Protein AF-A0A8A3PA91-F1 (afdb_monomer_lite)

pLDDT: mean 78.0, std 16.99, range [30.39, 95.19]

Sequence (384 aa):
MNKSELSPIIYVDWPNAITNESTNFPNQRVAWYGYESQIVLEPGQEYLNSTAADNVFGWGVNQRQPPVFPMLPIDYNSILNTSVYQSQFIYLLAKSSATTDYTVCQMSSSLAVDCSTRYSAGGGSGLLENTCEDPNDEMAYDKSVESPPENVQKDFRNIITEWAVSLALNTGVSNANASIARLLTQFVPTAPSFNTSLPSIAEALASLSGCTLLISAQAATFRHYMNYTVPQEIISPGIYEPFNASISSQSYTSGPIRPWQNIFYLVLIIAFLTNIFCLGYFIRQRGLVTDFTETQNLFALAVNSPPSQRLGGSCAAGPQGDQLNVDFHVEHEEKSSHFYLKEGSISSAFEPPSVELKNRNVGVGLKSRTASSYSMLSNKRSFL

Structure (mmCIF, N/CA/C/O backbone):
data_AF-A0A8A3PA91-F1
#
_entry.id   AF-A0A8A3PA91-F1
#
loop_
_atom_site.group_PDB
_atom_site.id
_atom_site.type_symbol
_atom_site.label_atom_id
_atom_site.label_alt_id
_atom_site.label_comp_id
_atom_site.label_asym_id
_atom_site.label_entity_id
_atom_site.label_seq_id
_atom_site.pdbx_PDB_ins_code
_atom_site.Cartn_x
_atom_site.Cartn_y
_atom_site.Cartn_z
_atom_site.occupancy
_atom_site.B_iso_or_equiv
_atom_site.auth_seq_id
_atom_site.auth_comp_id
_atom_site.auth_asym_id
_atom_site.auth_atom_id
_atom_site.pdbx_PDB_model_num
ATOM 1 N N . MET A 1 1 ? -16.689 -10.250 11.906 1.00 86.62 1 MET A N 1
ATOM 2 C CA . MET A 1 1 ? -16.469 -10.194 13.369 1.00 86.62 1 MET A CA 1
ATOM 3 C C . MET A 1 1 ? -17.641 -9.486 14.007 1.00 86.62 1 MET A C 1
ATOM 5 O O . MET A 1 1 ? -18.048 -8.424 13.536 1.00 86.62 1 MET A O 1
ATOM 9 N N . ASN A 1 2 ? -18.185 -10.073 15.065 1.00 90.94 2 ASN A N 1
ATOM 10 C CA . ASN A 1 2 ? -19.348 -9.546 15.767 1.00 90.94 2 ASN A CA 1
ATOM 11 C C . ASN A 1 2 ? -18.979 -8.402 16.717 1.00 90.94 2 ASN A C 1
ATOM 13 O O . ASN A 1 2 ? -17.842 -8.281 17.173 1.00 90.94 2 ASN A O 1
ATOM 17 N N . LYS A 1 3 ? -19.974 -7.584 17.081 1.00 89.12 3 LYS A N 1
ATOM 18 C CA . LYS A 1 3 ? -19.796 -6.474 18.032 1.00 89.12 3 LYS A CA 1
ATOM 19 C C . LYS A 1 3 ? -19.190 -6.931 19.367 1.00 89.12 3 LYS A C 1
ATOM 21 O O . LYS A 1 3 ? -18.291 -6.279 19.882 1.00 89.12 3 LYS A O 1
ATOM 26 N N . SER A 1 4 ? -19.655 -8.055 19.911 1.00 89.00 4 SER A N 1
ATOM 27 C CA . SER A 1 4 ? -19.158 -8.602 21.181 1.00 89.00 4 SER A CA 1
ATOM 28 C C . SER A 1 4 ? -17.708 -9.082 21.103 1.00 89.00 4 SER A C 1
ATOM 30 O O . SER A 1 4 ? -16.981 -8.964 22.080 1.00 89.00 4 SER A O 1
ATOM 32 N N . GLU A 1 5 ? -17.282 -9.598 19.949 1.00 89.31 5 GLU A N 1
ATOM 33 C CA . GLU A 1 5 ? -15.910 -10.078 19.734 1.00 89.31 5 GLU A CA 1
ATOM 34 C C . GLU A 1 5 ? -14.907 -8.925 19.665 1.00 89.31 5 GLU A C 1
ATOM 36 O O . GLU A 1 5 ? -13.762 -9.080 20.083 1.00 89.31 5 GLU A O 1
ATOM 41 N N . LEU A 1 6 ? -15.345 -7.773 19.147 1.00 90.31 6 LEU A N 1
ATOM 42 C CA . LEU A 1 6 ? -14.527 -6.568 19.038 1.00 90.31 6 LEU A CA 1
ATOM 43 C C . LEU A 1 6 ? -14.577 -5.690 20.286 1.00 90.31 6 LEU A C 1
ATOM 45 O O . LEU A 1 6 ? -13.677 -4.884 20.469 1.00 90.31 6 LEU A O 1
ATOM 49 N N . SER A 1 7 ? -15.577 -5.846 21.156 1.00 90.69 7 SER A N 1
ATOM 50 C CA . SER A 1 7 ? -15.754 -5.032 22.368 1.00 90.69 7 SER A CA 1
ATOM 51 C C . SER A 1 7 ? -14.465 -4.767 23.175 1.00 90.69 7 SER A C 1
ATOM 53 O O . SER A 1 7 ? -14.266 -3.619 23.575 1.00 90.69 7 SER A O 1
ATOM 55 N N . PRO A 1 8 ? -13.529 -5.727 23.356 1.00 89.56 8 PRO A N 1
ATOM 56 C CA . PRO A 1 8 ? -12.302 -5.458 24.107 1.00 89.56 8 PRO A CA 1
ATOM 57 C C . PRO A 1 8 ? -11.372 -4.416 23.459 1.00 89.56 8 PRO A C 1
ATOM 59 O O . PRO A 1 8 ? -10.613 -3.764 24.171 1.00 89.56 8 PRO A O 1
ATOM 62 N N . ILE A 1 9 ? -11.470 -4.202 22.143 1.00 89.81 9 ILE A N 1
ATOM 63 C CA . ILE A 1 9 ? -10.712 -3.192 21.383 1.00 89.81 9 ILE A CA 1
ATOM 64 C C . ILE A 1 9 ? -11.543 -1.958 21.010 1.00 89.81 9 ILE A C 1
ATOM 66 O O . ILE A 1 9 ? -11.081 -1.112 20.244 1.00 89.81 9 ILE A O 1
ATOM 70 N N . ILE A 1 10 ? -12.759 -1.828 21.545 1.00 92.69 10 ILE A N 1
ATOM 71 C CA . ILE A 1 10 ? -13.616 -0.652 21.376 1.00 92.69 10 ILE A CA 1
ATOM 72 C C . ILE A 1 10 ? -13.674 0.115 22.696 1.00 92.69 10 ILE A C 1
ATOM 74 O O . ILE A 1 10 ? -14.285 -0.334 23.662 1.00 92.69 10 ILE A O 1
ATOM 78 N N . TYR A 1 11 ? -13.091 1.312 22.721 1.00 91.25 11 TYR A N 1
ATOM 79 C CA . TYR A 1 11 ? -12.953 2.108 23.939 1.00 91.25 11 TYR A CA 1
ATOM 80 C C . TYR A 1 11 ? -14.298 2.423 24.615 1.00 91.25 11 TYR A C 1
ATOM 82 O O . TYR A 1 11 ? -14.422 2.257 25.822 1.00 91.25 11 TYR A O 1
ATOM 90 N N . VAL A 1 12 ? -15.335 2.821 23.866 1.00 92.44 12 VAL A N 1
ATOM 91 C CA . VAL A 1 12 ? -16.666 3.155 24.436 1.00 92.44 12 VAL A CA 1
ATOM 92 C C . VAL A 1 12 ? -17.387 1.980 25.109 1.00 92.44 12 VAL A C 1
ATOM 94 O O . VAL A 1 12 ? -18.352 2.211 25.841 1.00 92.44 12 VAL A O 1
ATOM 97 N N . ASP A 1 13 ? -16.950 0.744 24.859 1.00 90.69 13 ASP A N 1
ATOM 98 C CA . ASP A 1 13 ? -17.514 -0.456 25.480 1.00 90.69 13 ASP A CA 1
ATOM 99 C C . ASP A 1 13 ? -16.772 -0.836 26.781 1.00 90.69 13 ASP A C 1
ATOM 101 O O . ASP A 1 13 ? -17.185 -1.766 27.476 1.00 90.69 13 ASP A O 1
ATOM 105 N N . TRP A 1 14 ? -15.698 -0.124 27.149 1.00 89.25 14 TRP A N 1
ATOM 106 C CA . TRP A 1 14 ? -14.954 -0.392 28.381 1.00 89.25 14 TRP A CA 1
ATOM 107 C C . TRP A 1 14 ? -15.721 0.076 29.636 1.00 89.25 14 TRP A C 1
ATOM 109 O O . TRP A 1 14 ? -16.395 1.108 29.597 1.00 89.25 14 TRP A O 1
ATOM 119 N N . PRO A 1 15 ? -15.583 -0.614 30.790 1.00 85.50 15 PRO A N 1
ATOM 120 C CA . PRO A 1 15 ? -16.381 -0.334 31.991 1.00 85.50 15 PRO A CA 1
ATOM 121 C C . PRO A 1 15 ? -16.256 1.094 32.544 1.00 85.50 15 PRO A C 1
ATOM 123 O O . PRO A 1 15 ? -17.228 1.633 33.063 1.00 85.50 15 PRO A O 1
ATOM 126 N N . ASN A 1 16 ? -15.073 1.704 32.420 1.00 84.69 16 ASN A N 1
ATOM 127 C CA . ASN A 1 16 ? -14.755 3.036 32.950 1.00 84.69 16 ASN A CA 1
ATOM 128 C C . ASN A 1 16 ? -14.477 4.062 31.833 1.00 84.69 16 ASN A C 1
ATOM 130 O O . ASN A 1 16 ? -13.765 5.042 32.052 1.00 84.69 16 ASN A O 1
ATOM 134 N N . ALA A 1 17 ? -14.995 3.828 30.623 1.00 86.44 17 ALA A N 1
ATOM 135 C CA . ALA A 1 17 ? -14.776 4.716 29.487 1.00 86.44 17 ALA A CA 1
ATOM 136 C C . ALA A 1 17 ? -15.467 6.071 29.680 1.00 86.44 17 ALA A C 1
ATOM 138 O O . ALA A 1 17 ? -16.664 6.146 29.972 1.00 86.44 17 ALA A O 1
ATOM 139 N N . ILE A 1 18 ? -14.735 7.158 29.438 1.00 88.62 18 ILE A N 1
ATOM 140 C CA . ILE A 1 18 ? -15.322 8.495 29.368 1.00 88.62 18 ILE A CA 1
ATOM 141 C C . ILE A 1 18 ? -15.912 8.664 27.970 1.00 88.62 18 ILE A C 1
ATOM 143 O O . ILE A 1 18 ? -15.191 8.714 26.973 1.00 88.62 18 ILE A O 1
ATOM 147 N N . THR A 1 19 ? -17.235 8.745 27.886 1.00 90.06 19 THR A N 1
ATOM 148 C CA . THR A 1 19 ? -17.944 8.822 26.605 1.00 90.06 19 THR A CA 1
ATOM 149 C C . THR A 1 19 ? -18.790 10.081 26.522 1.00 90.06 19 THR A C 1
ATOM 151 O O . THR A 1 19 ? -19.321 10.556 27.524 1.00 90.06 19 THR A O 1
ATOM 154 N N . ASN A 1 20 ? -18.910 10.606 25.308 1.00 87.19 20 ASN A N 1
ATOM 155 C CA . ASN A 1 20 ? -19.820 11.683 24.956 1.00 87.19 20 ASN A CA 1
ATOM 156 C C . ASN A 1 20 ? -20.909 11.132 24.031 1.00 87.19 20 ASN A C 1
ATOM 158 O O . ASN A 1 20 ? -20.696 10.148 23.317 1.00 87.19 20 ASN A O 1
ATOM 162 N N . GLU A 1 21 ? -22.067 11.783 24.003 1.00 84.12 21 GLU A N 1
ATOM 163 C CA . GLU A 1 21 ? -23.066 11.498 22.977 1.00 84.12 21 GLU A CA 1
ATOM 164 C C . GLU A 1 21 ? -22.676 12.167 21.655 1.00 84.12 21 GLU A C 1
ATOM 166 O O . GLU A 1 21 ? -22.209 13.308 21.623 1.00 84.12 21 GLU A O 1
ATOM 171 N N . SER A 1 22 ? -22.851 11.439 20.553 1.00 81.06 22 SER A N 1
ATOM 172 C CA . SER A 1 22 ? -22.637 11.972 19.210 1.00 81.06 22 SER A CA 1
ATOM 173 C C . SER A 1 22 ? -23.636 13.091 18.923 1.00 81.06 22 SER A C 1
ATOM 175 O O . SER A 1 22 ? -24.845 12.914 19.057 1.00 81.06 22 SER A O 1
ATOM 177 N N . THR A 1 23 ? -23.143 14.235 18.451 1.00 76.44 23 THR A N 1
ATOM 178 C CA . THR A 1 23 ? -24.001 15.354 18.028 1.00 76.44 23 THR A CA 1
ATOM 179 C C . THR A 1 23 ? -24.754 15.054 16.733 1.00 76.44 23 THR A C 1
ATOM 181 O O . THR A 1 23 ? -25.783 15.665 16.463 1.00 76.44 23 THR A O 1
ATOM 184 N N . ASN A 1 24 ? -24.228 14.133 15.920 1.00 75.25 24 ASN A N 1
ATOM 185 C CA . ASN A 1 24 ? -24.699 13.881 14.558 1.00 75.25 24 ASN A CA 1
ATOM 186 C C . ASN A 1 24 ? -25.574 12.624 14.459 1.00 75.25 24 ASN A C 1
ATOM 188 O O . ASN A 1 24 ? -26.338 12.495 13.506 1.00 75.25 24 ASN A O 1
ATOM 192 N N . PHE A 1 25 ? -25.462 11.700 15.420 1.00 79.44 25 PHE A N 1
ATOM 193 C CA . PHE A 1 25 ? -26.176 10.423 15.409 1.00 79.44 25 PHE A CA 1
ATOM 194 C C . PHE A 1 25 ? -26.774 10.108 16.787 1.00 79.44 25 PHE A C 1
ATOM 196 O O . PHE A 1 25 ? -26.026 9.905 17.745 1.00 79.44 25 PHE A O 1
ATOM 203 N N . PRO A 1 26 ? -28.112 10.024 16.909 1.00 79.25 26 PRO A N 1
ATOM 204 C CA . PRO A 1 26 ? -28.754 9.756 18.190 1.00 79.25 26 PRO A CA 1
ATOM 205 C C . PRO A 1 26 ? -28.365 8.369 18.719 1.00 79.25 26 PRO A C 1
ATOM 207 O O . PRO A 1 26 ? -28.286 7.404 17.959 1.00 79.25 26 PRO A O 1
ATOM 210 N N . ASN A 1 27 ? -28.157 8.264 20.036 1.00 81.00 27 ASN A N 1
ATOM 211 C CA . ASN A 1 27 ? -27.788 7.037 20.760 1.00 81.00 27 ASN A CA 1
ATOM 212 C C . ASN A 1 27 ? -26.411 6.432 20.418 1.00 81.00 27 ASN A C 1
ATOM 214 O O . ASN A 1 27 ? -26.122 5.305 20.829 1.00 81.00 27 ASN A O 1
ATOM 218 N N . GLN A 1 28 ? -25.542 7.149 19.700 1.00 86.25 28 GLN A N 1
ATOM 219 C CA . GLN A 1 28 ? -24.159 6.722 19.490 1.00 86.25 28 GLN A CA 1
ATOM 220 C C . GLN A 1 28 ? -23.247 7.317 20.567 1.00 86.25 28 GLN A C 1
ATOM 222 O O . GLN A 1 28 ? -23.205 8.532 20.760 1.00 86.25 28 GLN A O 1
ATOM 227 N N . ARG A 1 29 ? -22.483 6.449 21.237 1.00 88.44 29 ARG A N 1
ATOM 228 C CA . ARG A 1 29 ? -21.424 6.852 22.168 1.00 88.44 29 ARG A CA 1
ATOM 229 C C . ARG A 1 29 ? -20.129 7.061 21.400 1.00 88.44 29 ARG A C 1
ATOM 231 O O . ARG A 1 29 ? -19.741 6.203 20.609 1.00 88.44 29 ARG A O 1
ATOM 238 N N . VAL A 1 30 ? -19.467 8.175 21.668 1.00 89.62 30 VAL A N 1
ATOM 239 C CA . VAL A 1 30 ? -18.183 8.549 21.075 1.00 89.62 30 VAL A CA 1
ATOM 240 C C . VAL A 1 30 ? -17.163 8.696 22.196 1.00 89.62 30 VAL A C 1
ATOM 242 O O . VAL A 1 30 ? -17.491 9.170 23.286 1.00 89.62 30 VAL A O 1
ATOM 245 N N . ALA A 1 31 ? -15.923 8.289 21.941 1.00 88.94 31 ALA A N 1
ATOM 246 C CA . ALA A 1 31 ? -14.822 8.551 22.857 1.00 88.94 31 ALA A CA 1
ATOM 247 C C . ALA A 1 31 ? -14.571 10.064 22.996 1.00 88.94 31 ALA A C 1
ATOM 249 O O . ALA A 1 31 ? -14.769 10.835 22.054 1.00 88.94 31 ALA A O 1
ATOM 250 N N . TRP A 1 32 ? -14.119 10.503 24.167 1.00 88.38 32 TRP A N 1
ATOM 251 C CA . TRP A 1 32 ? -13.677 11.884 24.366 1.00 88.38 32 TRP A CA 1
ATOM 252 C C . TRP A 1 32 ? -12.346 12.172 23.637 1.00 88.38 32 TRP A C 1
ATOM 254 O O . TRP A 1 32 ? -11.584 11.257 23.340 1.00 88.38 32 TRP A O 1
ATOM 264 N N . TYR A 1 33 ? -12.041 13.450 23.379 1.00 81.56 33 TYR A N 1
ATOM 265 C CA . TYR A 1 33 ? -10.930 13.914 22.517 1.00 81.56 33 TYR A CA 1
ATOM 266 C C . TYR A 1 33 ? -9.504 13.497 22.955 1.00 81.56 33 TYR A C 1
ATOM 268 O O . TYR A 1 33 ? -8.560 13.701 22.205 1.00 81.56 33 TYR A O 1
ATOM 276 N N . GLY A 1 34 ? -9.323 12.922 24.146 1.00 82.62 34 GLY A N 1
ATOM 277 C CA . GLY A 1 34 ? -8.021 12.453 24.637 1.00 82.62 34 GLY A CA 1
ATOM 278 C C . GLY A 1 34 ? -8.034 11.019 25.152 1.00 82.62 34 GLY A C 1
ATOM 279 O O . GLY A 1 34 ? -7.202 10.679 25.998 1.00 82.62 34 GLY A O 1
ATOM 280 N N . TYR A 1 35 ? -8.983 10.191 24.703 1.00 87.06 35 TYR A N 1
ATOM 281 C CA . TYR A 1 35 ? -9.131 8.808 25.165 1.00 87.06 35 TYR A CA 1
ATOM 282 C C . TYR A 1 35 ? -7.859 7.976 25.019 1.00 87.06 35 TYR A C 1
ATOM 284 O O . TYR A 1 35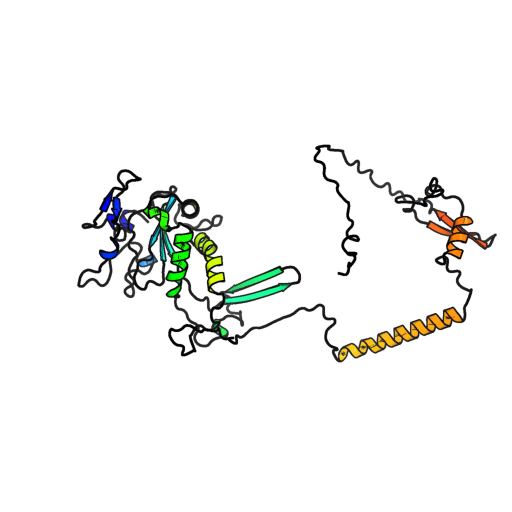 ? -7.638 7.067 25.814 1.00 87.06 35 TYR A O 1
ATOM 292 N N . GLU A 1 36 ? -6.980 8.331 24.082 1.00 84.38 36 GLU A N 1
ATOM 293 C CA . GLU A 1 36 ? -5.693 7.678 23.898 1.00 84.38 36 GLU A CA 1
ATOM 294 C C . GLU A 1 36 ? -4.829 7.722 25.161 1.00 84.38 36 GLU A C 1
ATOM 296 O O . GLU A 1 36 ? -4.122 6.762 25.451 1.00 84.38 36 GLU A O 1
ATOM 301 N N . SER A 1 37 ? -4.936 8.788 25.963 1.00 82.25 37 SER A N 1
ATOM 302 C CA . SER A 1 37 ? -4.212 8.914 27.238 1.00 82.25 37 SER A CA 1
ATOM 303 C C . SER A 1 37 ? -4.656 7.913 28.311 1.00 82.25 37 SER A C 1
ATOM 305 O O . SER A 1 37 ? -3.951 7.723 29.298 1.00 82.25 37 SER A O 1
ATOM 307 N N . GLN A 1 38 ? -5.813 7.273 28.129 1.00 80.81 38 GLN A N 1
ATOM 308 C CA . GLN A 1 38 ? -6.344 6.243 29.025 1.00 80.81 38 GLN A CA 1
ATOM 309 C C . GLN A 1 38 ? -6.050 4.826 28.538 1.00 80.81 38 GLN A C 1
ATOM 311 O O . GLN A 1 38 ? -6.336 3.862 29.245 1.00 80.81 38 GLN A O 1
ATOM 316 N N . ILE A 1 39 ? -5.469 4.690 27.344 1.00 79.75 39 ILE A N 1
ATOM 317 C CA . ILE A 1 39 ? -4.971 3.418 26.831 1.00 79.75 39 ILE A CA 1
ATOM 318 C C . ILE A 1 39 ? -3.613 3.165 27.491 1.00 79.75 39 ILE A C 1
ATOM 320 O O . ILE A 1 39 ? -2.553 3.357 26.899 1.00 79.75 39 ILE A O 1
ATOM 324 N N . VAL A 1 40 ? -3.655 2.774 28.760 1.00 72.12 40 VAL A N 1
ATOM 325 C CA . VAL A 1 40 ? -2.476 2.448 29.561 1.00 72.12 40 VAL A CA 1
ATOM 326 C C . VAL A 1 40 ? -2.625 1.014 30.047 1.00 72.12 40 VAL A C 1
ATOM 328 O O . VAL A 1 40 ? -3.711 0.600 30.446 1.00 72.12 40 VAL A O 1
ATOM 331 N N . LEU A 1 41 ? -1.539 0.249 29.991 1.00 71.31 41 LEU A N 1
ATOM 332 C CA . LEU A 1 41 ? -1.482 -1.067 30.620 1.00 71.31 41 LEU A CA 1
ATOM 333 C C . LEU A 1 41 ? -1.561 -0.889 32.139 1.00 71.31 41 LEU A C 1
ATOM 335 O O . LEU A 1 41 ? -0.819 -0.080 32.703 1.00 71.31 41 LEU A O 1
ATOM 339 N N . GLU A 1 42 ? -2.448 -1.627 32.809 1.00 65.94 42 GLU A N 1
ATOM 340 C CA . GLU A 1 42 ? -2.476 -1.601 34.270 1.00 65.94 42 GLU A CA 1
ATOM 341 C C . GLU A 1 42 ? -1.160 -2.166 34.841 1.00 65.94 42 GLU A C 1
ATOM 343 O O . GLU A 1 42 ? -0.534 -3.032 34.221 1.00 65.94 42 GLU A O 1
ATOM 348 N N . PRO A 1 43 ? -0.704 -1.706 36.022 1.00 53.56 43 PRO A N 1
ATOM 349 C CA . PRO A 1 43 ? 0.518 -2.216 36.634 1.00 53.56 43 PRO A CA 1
ATOM 350 C C . PRO A 1 43 ? 0.477 -3.746 36.795 1.00 53.56 43 PRO A C 1
ATOM 352 O O . PRO A 1 43 ? -0.334 -4.275 37.550 1.00 53.56 43 PRO A O 1
ATOM 355 N N . GLY A 1 44 ? 1.369 -4.456 36.096 1.00 59.78 44 GLY A N 1
ATOM 356 C CA . GLY A 1 44 ? 1.436 -5.924 36.091 1.00 59.78 44 GLY A CA 1
ATOM 357 C C . GLY A 1 44 ? 0.750 -6.605 34.900 1.00 59.78 44 GLY A C 1
ATOM 358 O O . GLY A 1 44 ? 0.859 -7.822 34.773 1.00 59.78 44 GLY A O 1
ATOM 359 N N . GLN A 1 45 ? 0.091 -5.852 34.014 1.00 66.38 45 GLN A N 1
ATOM 360 C CA . GLN A 1 45 ? -0.390 -6.355 32.728 1.00 66.38 45 GLN A CA 1
ATOM 361 C C . GLN A 1 45 ? 0.648 -6.116 31.630 1.00 66.38 45 GLN A C 1
ATOM 363 O O . GLN A 1 45 ? 1.130 -5.002 31.439 1.00 66.38 45 GLN A O 1
ATOM 368 N N . GLU A 1 46 ? 0.968 -7.169 30.880 1.00 62.56 46 GLU A N 1
ATOM 369 C CA . GLU A 1 46 ? 1.866 -7.078 29.720 1.00 62.56 46 GLU A CA 1
ATOM 370 C C . GLU A 1 46 ? 1.117 -6.736 28.420 1.00 62.56 46 GLU A C 1
ATOM 372 O O . GLU A 1 46 ? 1.737 -6.297 27.454 1.00 62.56 46 GLU A O 1
ATOM 377 N N . TYR A 1 47 ? -0.207 -6.929 28.383 1.00 66.12 47 TYR A N 1
ATOM 378 C CA . TYR A 1 47 ? -1.042 -6.767 27.192 1.00 66.12 47 TYR A CA 1
ATOM 379 C C . TYR A 1 47 ? -2.458 -6.281 27.553 1.00 66.12 47 TYR A C 1
ATOM 381 O O . TYR A 1 47 ? -2.941 -6.514 28.661 1.00 66.12 47 TYR A O 1
ATOM 389 N N . LEU A 1 48 ? -3.114 -5.579 26.618 1.00 76.69 48 LEU A N 1
ATOM 390 C CA . LEU A 1 48 ? -4.533 -5.195 26.727 1.00 76.69 48 LEU A CA 1
ATOM 391 C C . LEU A 1 48 ? -5.465 -6.411 26.608 1.00 76.69 48 LEU A C 1
ATOM 393 O O . LEU A 1 48 ? -5.034 -7.501 26.262 1.00 76.69 48 LEU A O 1
ATOM 397 N N . ASN A 1 49 ? -6.760 -6.218 26.859 1.00 75.12 49 ASN A N 1
ATOM 398 C CA . ASN A 1 49 ? -7.756 -7.290 26.800 1.00 75.12 49 ASN A CA 1
ATOM 399 C C . ASN A 1 49 ? -7.677 -8.129 25.509 1.00 75.12 49 ASN A C 1
ATOM 401 O O . ASN A 1 49 ? -7.624 -7.586 24.404 1.00 75.12 49 ASN A O 1
ATOM 405 N N . SER A 1 50 ? -7.739 -9.453 25.671 1.00 77.19 50 SER A N 1
ATOM 406 C CA . SER A 1 50 ? -7.728 -10.407 24.560 1.00 77.19 50 SER A CA 1
ATOM 407 C C . SER A 1 50 ? -9.025 -10.349 23.746 1.00 77.19 50 SER A C 1
ATOM 409 O O . SER A 1 50 ? -10.117 -10.182 24.298 1.00 77.19 50 SER A O 1
ATOM 411 N N . THR A 1 51 ? -8.910 -10.508 22.428 1.00 83.00 51 THR A N 1
ATOM 412 C CA . THR A 1 51 ? -10.029 -10.570 21.481 1.00 83.00 51 THR A CA 1
ATOM 413 C C . THR A 1 51 ? -10.031 -11.867 20.677 1.00 83.00 51 THR A C 1
ATOM 415 O O . THR A 1 51 ? -9.018 -12.547 20.526 1.00 83.00 51 THR A O 1
ATOM 418 N N . ALA A 1 52 ? -11.164 -12.176 20.041 1.00 82.88 52 ALA A N 1
ATOM 419 C CA . ALA A 1 52 ? -11.237 -13.275 19.072 1.00 82.88 52 ALA A CA 1
ATOM 420 C C . ALA A 1 52 ? -10.324 -13.060 17.843 1.00 82.88 52 ALA A C 1
ATOM 422 O O . ALA A 1 52 ? -10.015 -14.008 17.122 1.00 82.88 52 ALA A O 1
ATOM 423 N N . ALA A 1 53 ? -9.892 -11.818 17.599 1.00 83.81 53 ALA A N 1
ATOM 424 C CA . ALA A 1 53 ? -9.029 -11.440 16.488 1.00 83.81 53 ALA A CA 1
ATOM 425 C C . ALA A 1 53 ? -7.530 -11.632 16.787 1.00 83.81 53 ALA A C 1
ATOM 427 O O . ALA A 1 53 ? -6.719 -11.563 15.861 1.00 83.81 53 ALA A O 1
ATOM 428 N N . ASP A 1 54 ? -7.161 -11.921 18.041 1.00 84.62 54 ASP A N 1
ATOM 429 C CA . ASP A 1 54 ? -5.763 -12.012 18.474 1.00 84.62 54 ASP A CA 1
ATOM 430 C C . ASP A 1 54 ? -4.979 -13.046 17.664 1.00 84.62 54 ASP A C 1
ATOM 432 O O . ASP A 1 54 ? -3.881 -12.757 17.197 1.00 84.62 54 ASP A O 1
ATOM 436 N N . ASN A 1 55 ? -5.570 -14.217 17.410 1.00 84.12 55 ASN A N 1
ATOM 437 C CA . ASN A 1 55 ? -4.931 -15.285 16.634 1.00 84.12 55 ASN A CA 1
ATOM 438 C C . ASN A 1 55 ? -4.727 -14.914 15.157 1.00 84.12 55 ASN A C 1
ATOM 440 O O . ASN A 1 55 ? -3.792 -15.402 14.531 1.00 84.12 55 ASN A O 1
ATOM 444 N N . VAL A 1 56 ? -5.600 -14.072 14.594 1.00 86.56 56 VAL A N 1
ATOM 445 C CA . VAL A 1 56 ? -5.532 -13.667 13.179 1.00 86.56 56 VAL A CA 1
ATOM 446 C C . VAL A 1 56 ? -4.428 -12.635 12.971 1.00 86.56 56 VAL A C 1
ATOM 448 O O . VAL A 1 56 ? -3.683 -12.711 11.999 1.00 86.56 56 VAL A O 1
ATOM 451 N N . PHE A 1 57 ? -4.311 -11.676 13.889 1.00 86.69 57 PHE A N 1
ATOM 452 C CA . PHE A 1 57 ? -3.355 -10.571 13.779 1.00 86.69 57 PHE A CA 1
ATOM 453 C C . PHE A 1 57 ? -2.082 -10.766 14.618 1.00 86.69 57 PHE A C 1
ATOM 455 O O . PHE A 1 57 ? -1.175 -9.930 14.577 1.00 86.69 57 PHE A O 1
ATOM 462 N N . GLY A 1 58 ? -1.999 -11.867 15.367 1.00 84.69 58 GLY A N 1
ATOM 463 C CA . GLY A 1 58 ? -0.894 -12.172 16.271 1.00 84.69 58 GLY A CA 1
ATOM 464 C C . GLY A 1 58 ? -0.783 -11.192 17.440 1.00 84.69 58 GLY A C 1
ATOM 465 O O . GLY A 1 58 ? 0.330 -10.880 17.860 1.00 84.69 58 GLY A O 1
ATOM 466 N N . TRP A 1 59 ? -1.902 -10.649 17.932 1.00 85.75 59 TRP A N 1
ATOM 467 C CA . TRP A 1 59 ? -1.901 -9.796 19.127 1.00 85.75 59 TRP A CA 1
ATOM 468 C C . TRP A 1 59 ? -1.611 -10.634 20.381 1.00 85.75 59 TRP A C 1
ATOM 470 O O . TRP A 1 59 ? -1.926 -11.821 20.433 1.00 85.75 59 TRP A O 1
ATOM 480 N N . GLY A 1 60 ? -0.945 -10.044 21.376 1.00 72.25 60 GLY A N 1
ATOM 481 C CA . GLY A 1 60 ? -0.531 -10.724 22.612 1.00 72.25 60 GLY A CA 1
ATOM 482 C C . GLY A 1 60 ? 0.728 -11.594 22.481 1.00 72.25 60 GLY A C 1
ATOM 483 O O . GLY A 1 60 ? 1.482 -11.729 23.443 1.00 72.25 60 GLY A O 1
ATOM 484 N N . VAL A 1 61 ? 1.035 -12.119 21.291 1.00 70.12 61 VAL A N 1
ATOM 485 C CA . VAL A 1 61 ? 2.305 -12.813 21.019 1.00 70.12 61 VAL A CA 1
ATOM 486 C C . VAL A 1 61 ? 3.422 -11.778 20.835 1.00 70.12 61 VAL A C 1
ATOM 488 O O . VAL A 1 61 ? 3.245 -10.781 20.136 1.00 70.12 61 VAL A O 1
ATOM 491 N N . ASN A 1 62 ? 4.580 -11.993 21.470 1.00 68.25 62 ASN A N 1
ATOM 492 C CA . ASN A 1 62 ? 5.739 -11.086 21.422 1.00 68.25 62 ASN A CA 1
ATOM 493 C C . ASN A 1 62 ? 5.429 -9.638 21.860 1.00 68.25 62 ASN A C 1
ATOM 495 O O . ASN A 1 62 ? 5.948 -8.694 21.269 1.00 68.25 62 ASN A O 1
ATOM 499 N N . GLN A 1 63 ? 4.572 -9.457 22.876 1.00 68.69 63 GLN A N 1
ATOM 500 C CA . GLN A 1 63 ? 4.193 -8.135 23.416 1.00 68.69 63 GLN A CA 1
ATOM 501 C C . GLN A 1 63 ? 3.559 -7.200 22.368 1.00 68.69 63 GLN A C 1
ATOM 503 O O . GLN A 1 63 ? 3.627 -5.974 22.465 1.00 68.69 63 GLN A O 1
ATOM 508 N N . ARG A 1 64 ? 2.926 -7.773 21.338 1.00 78.19 64 ARG A N 1
ATOM 509 C CA . ARG A 1 64 ? 2.240 -7.001 20.308 1.00 78.19 64 ARG A CA 1
ATOM 510 C C . ARG A 1 64 ? 0.876 -6.532 20.802 1.00 78.19 64 ARG A C 1
ATOM 512 O O . ARG A 1 64 ? -0.036 -7.334 20.995 1.00 78.19 64 ARG A O 1
ATOM 519 N N . GLN A 1 65 ? 0.729 -5.220 20.937 1.00 82.81 65 GLN A N 1
ATOM 520 C CA . GLN A 1 65 ? -0.490 -4.610 21.451 1.00 82.81 65 GLN A CA 1
ATOM 521 C C . GLN A 1 65 ? -1.609 -4.561 20.390 1.00 82.81 65 GLN A C 1
ATOM 523 O O . GLN A 1 65 ? -1.343 -4.145 19.253 1.00 82.81 65 GLN A O 1
ATOM 528 N N . PRO A 1 66 ? -2.856 -4.935 20.736 1.00 87.31 66 PRO A N 1
ATOM 529 C CA . PRO A 1 66 ? -3.998 -4.735 19.852 1.00 87.31 66 PRO A CA 1
ATOM 530 C C . PRO A 1 66 ? -4.320 -3.235 19.687 1.00 87.31 66 PRO A C 1
ATOM 532 O O . PRO A 1 66 ? -4.097 -2.443 20.610 1.00 87.31 66 PRO A O 1
ATOM 535 N N . PRO A 1 67 ? -4.850 -2.807 18.526 1.00 89.44 67 PRO A N 1
ATOM 536 C CA . PRO A 1 67 ? -5.337 -1.443 18.344 1.00 89.44 67 PRO A CA 1
ATOM 537 C C . PRO A 1 67 ? -6.591 -1.208 19.186 1.00 89.44 67 PRO A C 1
ATOM 539 O O . PRO A 1 67 ? -7.419 -2.100 19.309 1.00 89.44 67 PRO A O 1
ATOM 542 N N . VAL A 1 68 ? -6.778 0.007 19.704 1.00 90.75 68 VAL A N 1
ATOM 543 C CA . VAL A 1 68 ? -8.009 0.392 20.413 1.00 90.75 68 VAL A CA 1
ATOM 544 C C . VAL A 1 68 ? -8.729 1.469 19.621 1.00 90.75 68 VAL A C 1
ATOM 546 O O . VAL A 1 68 ? -8.245 2.591 19.488 1.00 90.75 68 VAL A O 1
ATOM 549 N N . PHE A 1 69 ? -9.890 1.144 19.074 1.00 93.19 69 PHE A N 1
ATOM 550 C CA . PHE A 1 69 ? -10.702 2.098 18.333 1.00 93.19 69 PHE A CA 1
ATOM 551 C C . PHE A 1 69 ? -11.569 2.922 19.294 1.00 93.19 69 PHE A C 1
ATOM 553 O O . PHE A 1 69 ? -12.070 2.384 20.283 1.00 93.19 69 PHE A O 1
ATOM 560 N N . PRO A 1 70 ? -11.805 4.213 19.003 1.00 92.56 70 PRO A N 1
ATOM 561 C CA . PRO A 1 70 ? -12.624 5.069 19.858 1.00 92.56 70 PRO A CA 1
ATOM 562 C C . PRO A 1 70 ? -14.071 4.577 19.939 1.00 92.56 70 PRO A C 1
ATOM 564 O O . PRO A 1 70 ? -14.696 4.649 20.991 1.00 92.56 70 PRO A O 1
ATOM 567 N N . MET A 1 71 ? -14.616 4.077 18.829 1.00 92.75 71 MET A N 1
ATOM 568 C CA . MET A 1 71 ? -15.981 3.570 18.731 1.00 92.75 71 MET A CA 1
ATOM 569 C C . MET A 1 71 ? -16.136 2.631 17.533 1.00 92.75 71 MET A C 1
ATOM 571 O O . MET A 1 71 ? -15.221 2.482 16.724 1.00 92.75 71 MET A O 1
ATOM 575 N N . LEU A 1 72 ? -17.316 2.026 17.401 1.00 93.38 72 LEU A N 1
ATOM 576 C CA . LEU A 1 72 ? -17.692 1.277 16.205 1.00 93.38 72 LEU A CA 1
ATOM 577 C C . LEU A 1 72 ? -18.169 2.237 15.102 1.00 93.38 72 LEU A C 1
ATOM 579 O O . LEU A 1 72 ? -19.000 3.108 15.385 1.00 93.38 72 LEU A O 1
ATOM 583 N N . PRO A 1 73 ? -17.703 2.075 13.850 1.00 94.12 73 PRO A N 1
ATOM 584 C CA . PRO A 1 73 ? -18.210 2.858 12.733 1.00 94.12 73 PRO A CA 1
ATOM 585 C C . PRO A 1 73 ? -19.660 2.483 12.412 1.00 94.12 73 PRO A C 1
ATOM 587 O O . PRO A 1 73 ? -20.070 1.329 12.567 1.00 94.12 73 PRO A O 1
ATOM 590 N N . ILE A 1 74 ? -20.424 3.459 11.925 1.00 92.75 74 ILE A N 1
ATOM 591 C CA . ILE A 1 74 ? -21.726 3.215 11.296 1.00 92.75 74 ILE A CA 1
ATOM 592 C C . ILE A 1 74 ? -21.546 2.623 9.892 1.00 92.75 74 ILE A C 1
ATOM 594 O O . ILE A 1 74 ? -20.442 2.619 9.340 1.00 92.75 74 ILE A O 1
ATOM 598 N N . ASP A 1 75 ? -22.643 2.175 9.286 1.00 93.69 75 ASP A N 1
ATOM 599 C CA . ASP A 1 75 ? -22.640 1.667 7.916 1.00 93.69 75 ASP A CA 1
ATOM 600 C C . ASP A 1 75 ? -21.983 2.646 6.931 1.00 93.69 75 ASP A C 1
ATOM 602 O O . ASP A 1 75 ? -22.161 3.865 7.003 1.00 93.69 75 ASP A O 1
ATOM 606 N N . TYR A 1 76 ? -21.207 2.084 6.002 1.00 93.50 76 TYR A N 1
ATOM 607 C CA . TYR A 1 76 ? -20.431 2.788 4.979 1.00 93.50 76 TYR A CA 1
ATOM 608 C C . TYR A 1 76 ? -19.275 3.657 5.487 1.00 93.50 76 TYR A C 1
ATOM 610 O O . TYR A 1 76 ? -18.733 4.454 4.720 1.00 93.50 76 TYR A O 1
ATOM 618 N N . ASN A 1 77 ? -18.866 3.500 6.747 1.00 94.19 77 ASN A N 1
ATOM 619 C CA . ASN A 1 77 ? -17.740 4.235 7.314 1.00 94.19 77 ASN A CA 1
ATOM 620 C C . ASN A 1 77 ? -16.593 3.322 7.745 1.00 94.19 77 ASN A C 1
ATOM 622 O O . ASN A 1 77 ? -16.743 2.112 7.948 1.00 94.19 77 ASN A O 1
ATOM 626 N N . SER A 1 78 ? -15.433 3.954 7.911 1.00 94.81 78 SER A N 1
ATOM 627 C CA . SER A 1 78 ? -14.223 3.340 8.434 1.00 94.81 78 SER A CA 1
ATOM 628 C C . SER A 1 78 ? -13.535 4.238 9.461 1.00 94.81 78 SER A C 1
ATOM 630 O O . SER A 1 78 ? -13.627 5.465 9.393 1.00 94.81 78 SER A O 1
ATOM 632 N N . ILE A 1 79 ? -12.856 3.619 10.421 1.00 94.88 79 ILE A N 1
ATOM 633 C CA . ILE A 1 79 ? -12.045 4.277 11.445 1.00 94.88 79 ILE A CA 1
ATOM 634 C C . ILE A 1 79 ? -10.634 3.715 11.350 1.00 94.88 79 ILE A C 1
ATOM 636 O O . ILE A 1 79 ? -10.440 2.501 11.271 1.00 94.88 79 ILE A O 1
ATOM 640 N N . LEU A 1 80 ? -9.654 4.608 11.362 1.00 93.50 80 LEU A N 1
ATOM 641 C CA . LEU A 1 80 ? -8.243 4.271 11.315 1.00 93.50 80 LEU A CA 1
ATOM 642 C C . LEU A 1 80 ? -7.671 4.332 12.734 1.00 93.50 80 LEU A C 1
ATOM 644 O O . LEU A 1 80 ? -7.881 5.312 13.444 1.00 93.50 80 LEU A O 1
ATOM 648 N N . ASN A 1 81 ? -6.905 3.319 13.131 1.00 90.69 81 ASN A N 1
ATOM 649 C CA . ASN A 1 81 ? -6.043 3.397 14.301 1.00 90.69 81 ASN A CA 1
ATOM 650 C C . ASN A 1 81 ? -4.581 3.309 13.865 1.00 90.69 81 ASN A C 1
ATOM 652 O O . ASN A 1 81 ? -4.134 2.314 13.285 1.00 90.69 81 ASN A O 1
ATOM 656 N N . THR A 1 82 ? -3.841 4.361 14.197 1.00 86.12 82 THR A N 1
ATOM 657 C CA . THR A 1 82 ? -2.389 4.407 14.056 1.00 86.12 82 THR A CA 1
ATOM 658 C C . THR A 1 82 ? -1.705 4.675 15.387 1.00 86.12 82 THR A C 1
ATOM 660 O O . THR A 1 82 ? -0.493 4.759 15.400 1.00 86.12 82 THR A O 1
ATOM 663 N N . SER A 1 83 ? -2.407 4.781 16.515 1.00 76.38 83 SER A N 1
ATOM 664 C CA . SER A 1 83 ? -1.844 5.253 17.792 1.00 76.38 83 SER A CA 1
ATOM 665 C C . SER A 1 83 ? -1.062 4.191 18.576 1.00 76.38 83 SER A C 1
ATOM 667 O O . SER A 1 83 ? -0.477 4.506 19.608 1.00 76.38 83 SER A O 1
ATOM 669 N N . VAL A 1 84 ? -1.017 2.940 18.103 1.00 79.88 84 VAL A N 1
ATOM 670 C CA . VAL A 1 84 ? -0.271 1.863 18.772 1.00 79.88 84 VAL A CA 1
ATOM 671 C C . VAL A 1 84 ? 1.233 2.165 18.764 1.00 79.88 84 VAL A C 1
ATOM 673 O O . VAL A 1 84 ? 1.859 2.286 17.705 1.00 79.88 84 VAL A O 1
ATOM 676 N N . TYR A 1 85 ? 1.815 2.283 19.958 1.00 69.69 85 TYR A N 1
ATOM 677 C CA . TYR A 1 85 ? 3.227 2.611 20.151 1.00 69.69 85 TYR A CA 1
ATOM 678 C C . TYR A 1 85 ? 4.144 1.561 19.502 1.00 69.69 85 TYR A C 1
ATOM 680 O O . TYR A 1 85 ? 3.943 0.364 19.682 1.00 69.69 85 TYR A O 1
ATOM 688 N N . GLN A 1 86 ? 5.134 2.017 18.722 1.00 68.69 86 GLN A N 1
ATOM 689 C CA . GLN A 1 86 ? 6.098 1.183 17.976 1.00 68.69 86 GLN A CA 1
ATOM 690 C C . GLN A 1 86 ? 5.489 0.109 17.047 1.00 68.69 86 GLN A C 1
ATOM 692 O O . GLN A 1 86 ? 6.187 -0.812 16.622 1.00 68.69 86 GLN A O 1
ATOM 697 N N . SER A 1 87 ? 4.212 0.236 16.673 1.00 78.69 87 SER A N 1
ATOM 698 C CA . SER A 1 87 ? 3.586 -0.677 15.715 1.00 78.69 87 SER A CA 1
ATOM 699 C C . SER A 1 87 ? 4.164 -0.496 14.308 1.00 78.69 87 SER A C 1
ATOM 701 O O . SER A 1 87 ? 4.264 0.621 13.806 1.00 78.69 87 SER A O 1
ATOM 703 N N . GLN A 1 88 ? 4.461 -1.612 13.641 1.00 84.56 88 GLN A N 1
ATOM 704 C CA . GLN A 1 88 ? 4.798 -1.686 12.209 1.00 84.56 88 GLN A CA 1
ATOM 705 C C . GLN A 1 88 ? 3.563 -1.635 11.293 1.00 84.56 88 GLN A C 1
ATOM 707 O O . GLN A 1 88 ? 3.672 -1.737 10.072 1.00 84.56 88 GLN A O 1
ATOM 712 N N . PHE A 1 89 ? 2.376 -1.518 11.887 1.00 88.94 89 PHE A N 1
ATOM 713 C CA . PHE A 1 89 ? 1.102 -1.718 11.218 1.00 88.94 89 PHE A CA 1
ATOM 714 C C . PHE A 1 89 ? 0.153 -0.557 11.470 1.00 88.94 89 PHE A C 1
ATOM 716 O O . PHE A 1 89 ? 0.143 0.023 12.562 1.00 88.94 89 PHE A O 1
ATOM 723 N N . ILE A 1 90 ? -0.697 -0.294 10.482 1.00 91.56 90 ILE A N 1
ATOM 724 C CA . ILE A 1 90 ? -1.924 0.481 10.660 1.00 91.56 90 ILE A CA 1
ATOM 725 C C . ILE A 1 90 ? -3.128 -0.454 10.638 1.00 91.56 90 ILE A C 1
ATOM 727 O O . ILE A 1 90 ? -3.108 -1.485 9.959 1.00 91.56 90 ILE A O 1
ATOM 731 N N . TYR A 1 91 ? -4.174 -0.080 11.368 1.00 93.06 91 TYR A N 1
ATOM 732 C CA . TYR A 1 91 ? -5.398 -0.864 11.449 1.00 93.06 91 TYR A CA 1
ATOM 733 C C . TYR A 1 91 ? -6.591 -0.044 10.987 1.00 93.06 91 TYR A C 1
ATOM 735 O O . TYR A 1 91 ? -6.748 1.117 11.362 1.00 93.06 91 TYR A O 1
ATOM 743 N N . LEU A 1 92 ? -7.450 -0.668 10.192 1.00 94.38 92 LEU A N 1
ATOM 744 C CA . LEU A 1 92 ? -8.676 -0.077 9.681 1.00 94.38 92 LEU A CA 1
ATOM 745 C C . LEU A 1 92 ? -9.858 -0.920 10.150 1.00 94.38 92 LEU A C 1
ATOM 747 O O . LEU A 1 92 ? -9.920 -2.116 9.871 1.00 94.38 92 LEU A O 1
ATOM 751 N N . LEU A 1 93 ? -10.805 -0.293 10.833 1.00 95.06 93 LEU A N 1
ATOM 752 C CA . LEU A 1 93 ? -12.079 -0.891 11.205 1.00 95.06 93 LEU A CA 1
ATOM 753 C C . LEU A 1 93 ? -13.158 -0.336 10.281 1.00 95.06 93 LEU A C 1
ATOM 755 O O . LEU A 1 93 ? -13.371 0.871 10.245 1.00 95.06 93 LEU A O 1
ATOM 759 N N . ALA A 1 94 ? -13.845 -1.200 9.542 1.00 95.00 94 ALA A N 1
ATOM 760 C CA . ALA A 1 94 ? -14.845 -0.810 8.557 1.00 95.00 94 ALA A CA 1
ATOM 761 C C . ALA A 1 94 ? -16.180 -1.521 8.793 1.00 95.00 94 ALA A C 1
ATOM 763 O O . ALA A 1 94 ? -16.223 -2.678 9.232 1.00 95.00 94 ALA A O 1
ATOM 764 N N . LYS A 1 95 ? -17.276 -0.830 8.463 1.00 94.50 95 LYS A N 1
ATOM 765 C CA . LYS A 1 95 ? -18.634 -1.364 8.568 1.00 94.50 95 LYS A CA 1
ATOM 766 C C . LYS A 1 95 ? -19.376 -1.263 7.237 1.00 94.50 95 LYS A C 1
ATOM 768 O O . LYS A 1 95 ? -19.582 -0.178 6.700 1.00 94.50 95 LYS A O 1
ATOM 773 N N . SER A 1 96 ? -19.795 -2.413 6.715 1.00 93.50 96 SER A N 1
ATOM 774 C CA . SER A 1 96 ? -20.655 -2.500 5.534 1.00 93.50 96 SER A CA 1
ATOM 775 C C . SER A 1 96 ? -22.120 -2.583 5.939 1.00 93.50 96 SER A C 1
ATOM 777 O O . SER A 1 96 ? -22.442 -3.211 6.944 1.00 93.50 96 SER A O 1
ATOM 779 N N . SER A 1 97 ? -23.009 -2.023 5.119 1.00 93.19 97 SER A N 1
ATOM 780 C CA . SER A 1 97 ? -24.457 -2.210 5.277 1.00 93.19 97 SER A CA 1
ATOM 781 C C . SER A 1 97 ? -24.923 -3.617 4.886 1.00 93.19 97 SER A C 1
ATOM 783 O O . SER A 1 97 ? -26.068 -3.980 5.130 1.00 93.19 97 SER A O 1
ATOM 785 N N . ALA A 1 98 ? -24.089 -4.372 4.163 1.00 90.75 98 ALA A N 1
ATOM 786 C CA . ALA A 1 98 ? -24.456 -5.675 3.617 1.00 90.75 98 ALA A CA 1
ATOM 787 C C . ALA A 1 98 ? -24.356 -6.806 4.654 1.00 90.75 98 ALA A C 1
ATOM 789 O O . ALA A 1 98 ? -24.855 -7.903 4.416 1.00 90.75 98 ALA A O 1
ATOM 790 N N . THR A 1 99 ? -23.711 -6.552 5.795 1.00 90.88 99 THR A N 1
ATOM 791 C CA . THR A 1 99 ? -23.497 -7.531 6.863 1.00 90.88 99 THR A CA 1
ATOM 792 C C . THR A 1 99 ? -23.771 -6.901 8.222 1.00 90.88 99 THR A C 1
ATOM 794 O O . THR A 1 99 ? -23.682 -5.688 8.389 1.00 90.88 99 THR A O 1
ATOM 797 N N . THR A 1 100 ? -24.091 -7.709 9.233 1.00 90.56 100 THR A N 1
ATOM 798 C CA . THR A 1 100 ? -24.148 -7.268 10.644 1.00 90.56 100 THR A CA 1
ATOM 799 C C . THR A 1 100 ? -22.766 -7.164 11.277 1.00 90.56 100 THR A C 1
ATOM 801 O O . THR A 1 100 ? -22.570 -6.419 12.238 1.00 90.56 100 THR A O 1
ATOM 804 N N . ASP A 1 101 ? -21.793 -7.811 10.658 1.00 92.50 101 ASP A N 1
ATOM 805 C CA . ASP A 1 101 ? -20.418 -7.900 11.102 1.00 92.50 101 ASP A CA 1
ATOM 806 C C . ASP A 1 101 ? -19.599 -6.649 10.780 1.00 92.50 101 ASP A C 1
ATOM 808 O O . ASP A 1 101 ? -19.949 -5.819 9.936 1.00 92.50 101 ASP A O 1
ATOM 812 N N . TYR A 1 102 ? -18.470 -6.549 11.466 1.00 92.94 102 TYR A N 1
ATOM 813 C CA . TYR A 1 102 ? -17.412 -5.583 11.237 1.00 92.94 102 TYR A CA 1
ATOM 814 C C . TYR A 1 102 ? -16.205 -6.275 10.606 1.00 92.94 102 TYR A C 1
ATOM 816 O O . TYR A 1 102 ? -15.946 -7.462 10.848 1.00 92.94 102 TYR A O 1
ATOM 824 N N . THR A 1 103 ? -15.468 -5.510 9.805 1.00 92.94 103 THR A N 1
ATOM 825 C CA . THR A 1 103 ? -14.241 -5.956 9.139 1.00 92.94 103 THR A CA 1
ATOM 826 C C . THR A 1 103 ? -13.059 -5.183 9.694 1.00 92.94 103 THR A C 1
ATOM 828 O O . THR A 1 103 ? -13.074 -3.953 9.701 1.00 92.94 103 THR A O 1
ATOM 831 N N . VAL A 1 104 ? -12.037 -5.907 10.141 1.00 92.69 104 VAL A N 1
ATOM 832 C CA . VAL A 1 104 ? -10.761 -5.340 10.582 1.00 92.69 104 VAL A CA 1
ATOM 833 C C . VAL A 1 104 ? -9.719 -5.668 9.524 1.00 92.69 104 VAL A C 1
ATOM 835 O O . VAL A 1 104 ? -9.592 -6.820 9.121 1.00 92.69 104 VAL A O 1
ATOM 838 N N . CYS A 1 105 ? -8.989 -4.658 9.065 1.00 92.69 105 CYS A N 1
ATOM 839 C CA . CYS A 1 105 ? -7.863 -4.813 8.153 1.00 92.69 105 CYS A CA 1
ATOM 840 C C . CYS A 1 105 ? -6.589 -4.322 8.831 1.00 92.69 105 CYS A C 1
ATOM 842 O O . CYS A 1 105 ? -6.609 -3.348 9.584 1.00 92.69 105 CYS A O 1
ATOM 844 N N . GLN A 1 106 ? -5.480 -4.974 8.513 1.00 92.00 106 GLN A N 1
ATOM 845 C CA . GLN A 1 106 ? -4.145 -4.575 8.927 1.00 92.00 106 GLN A CA 1
ATOM 846 C C . GLN A 1 106 ? -3.309 -4.346 7.672 1.00 92.00 106 GLN A C 1
ATOM 848 O O . GLN A 1 106 ? -3.360 -5.157 6.750 1.00 92.00 106 GLN A O 1
ATOM 853 N N . MET A 1 107 ? -2.535 -3.265 7.642 1.00 91.19 107 MET A N 1
ATOM 854 C CA . MET A 1 107 ? -1.608 -2.988 6.544 1.00 91.19 107 MET A CA 1
ATOM 855 C C . MET A 1 107 ? -0.185 -2.825 7.069 1.00 91.19 107 MET A C 1
ATOM 857 O O . MET A 1 107 ? 0.035 -2.220 8.120 1.00 91.19 107 MET A O 1
ATOM 861 N N . SER A 1 108 ? 0.767 -3.340 6.299 1.00 90.25 108 SER A N 1
ATOM 862 C CA . SER A 1 108 ? 2.212 -3.240 6.507 1.00 90.25 108 SER A CA 1
ATOM 863 C C . SER A 1 108 ? 2.928 -3.200 5.168 1.00 90.25 108 SER A C 1
ATOM 865 O O . SER A 1 108 ? 2.362 -3.600 4.154 1.00 90.25 108 SER A O 1
ATOM 867 N N . SER A 1 109 ? 4.188 -2.776 5.189 1.00 87.94 109 SER A N 1
ATOM 868 C CA . SER A 1 109 ? 5.084 -2.866 4.043 1.00 87.94 109 SER A CA 1
ATOM 869 C C . SER A 1 109 ? 6.355 -3.596 4.440 1.00 87.94 109 SER A C 1
ATOM 871 O O . SER A 1 109 ? 6.934 -3.337 5.495 1.00 87.94 109 SER A O 1
ATOM 873 N N . SER A 1 110 ? 6.813 -4.473 3.565 1.00 87.88 110 SER A N 1
ATOM 874 C CA . SER A 1 110 ? 8.106 -5.144 3.641 1.00 87.88 110 SER A CA 1
ATOM 875 C C . SER A 1 110 ? 8.791 -5.036 2.285 1.00 87.88 110 SER A C 1
ATOM 877 O O . SER A 1 110 ? 8.150 -4.733 1.277 1.00 87.88 110 SER A O 1
ATOM 879 N N . LEU A 1 111 ? 10.103 -5.248 2.268 1.00 86.00 111 LEU A N 1
ATOM 880 C CA . LEU A 1 111 ? 10.818 -5.440 1.016 1.00 86.00 111 LEU A CA 1
ATOM 881 C C . LEU A 1 111 ? 10.565 -6.878 0.558 1.00 86.00 111 LEU A C 1
ATOM 883 O O . LEU A 1 111 ? 10.808 -7.806 1.325 1.00 86.00 111 LEU A O 1
ATOM 887 N N . ALA A 1 112 ? 10.054 -7.056 -0.657 1.00 88.31 112 ALA A N 1
ATOM 888 C CA . ALA A 1 112 ? 9.924 -8.377 -1.258 1.00 88.31 112 ALA A CA 1
ATOM 889 C C . ALA A 1 112 ? 11.284 -8.772 -1.845 1.00 88.31 112 ALA A C 1
ATOM 891 O O . ALA A 1 112 ? 11.721 -8.222 -2.857 1.00 88.31 112 ALA A O 1
ATOM 892 N N . VAL A 1 113 ? 12.004 -9.630 -1.123 1.00 89.00 113 VAL A N 1
ATOM 893 C CA . VAL A 1 113 ? 13.407 -9.964 -1.412 1.00 89.00 113 VAL A CA 1
ATOM 894 C C . VAL A 1 113 ? 13.539 -11.025 -2.504 1.00 89.00 113 VAL A C 1
ATOM 896 O O . VAL A 1 113 ? 14.555 -11.083 -3.181 1.00 89.00 113 VAL A O 1
ATOM 899 N N . ASP A 1 114 ? 12.493 -11.808 -2.723 1.00 90.62 114 ASP A N 1
ATOM 900 C CA . ASP A 1 114 ? 12.367 -12.858 -3.735 1.00 90.62 114 ASP A CA 1
ATOM 901 C C . ASP A 1 114 ? 11.882 -12.326 -5.096 1.00 90.62 114 ASP A C 1
ATOM 903 O O . ASP A 1 114 ? 11.500 -13.095 -5.977 1.00 90.62 114 ASP A O 1
ATOM 907 N N . CYS A 1 115 ? 11.866 -11.003 -5.263 1.00 91.19 115 CYS A N 1
ATOM 908 C CA . CYS A 1 115 ? 11.407 -10.349 -6.475 1.00 91.19 115 CYS A CA 1
ATOM 909 C C . CYS A 1 115 ? 12.559 -9.732 -7.270 1.00 91.19 115 CYS A C 1
ATOM 911 O O . CYS A 1 115 ? 13.513 -9.189 -6.702 1.00 91.19 115 CYS A O 1
ATOM 913 N N . SER A 1 116 ? 12.408 -9.710 -8.592 1.00 91.50 116 SER A N 1
ATOM 914 C CA . SER A 1 116 ? 13.164 -8.853 -9.502 1.00 91.50 116 SER A CA 1
ATOM 915 C C . SER A 1 116 ? 12.240 -7.889 -10.247 1.00 91.50 116 SER A C 1
ATOM 917 O O . SER A 1 116 ? 11.053 -8.148 -10.466 1.00 91.50 116 SER A O 1
ATOM 919 N N . THR A 1 117 ? 12.802 -6.754 -10.658 1.00 90.44 117 THR A N 1
ATOM 920 C CA . THR A 1 117 ? 12.084 -5.722 -11.410 1.00 90.44 117 THR A CA 1
ATOM 921 C C . THR A 1 117 ? 12.691 -5.585 -12.797 1.00 90.44 117 THR A C 1
ATOM 923 O O . THR A 1 117 ? 13.881 -5.304 -12.952 1.00 90.44 117 THR A O 1
ATOM 926 N N . ARG A 1 118 ? 11.859 -5.717 -13.829 1.00 91.31 118 ARG A N 1
ATOM 927 C CA . ARG A 1 118 ? 12.236 -5.532 -15.227 1.00 91.31 118 ARG A CA 1
ATOM 928 C C . ARG A 1 118 ? 11.568 -4.288 -15.786 1.00 91.31 118 ARG A C 1
ATOM 930 O O . ARG A 1 118 ? 10.349 -4.202 -15.886 1.00 91.31 118 ARG A O 1
ATOM 937 N N . TYR A 1 119 ? 12.389 -3.346 -16.234 1.00 90.62 119 TYR A N 1
ATOM 938 C CA . TYR A 1 119 ? 11.923 -2.185 -16.978 1.00 90.62 119 TYR A CA 1
ATOM 939 C C . TYR A 1 119 ? 12.300 -2.306 -18.455 1.00 90.62 119 TYR A C 1
ATOM 941 O O . TYR A 1 119 ? 13.476 -2.424 -18.803 1.00 90.62 119 TYR A O 1
ATOM 949 N N . SER A 1 120 ? 11.300 -2.264 -19.332 1.00 89.62 120 SER A N 1
ATOM 950 C CA . SER A 1 120 ? 11.470 -2.299 -20.784 1.00 89.62 120 SER A CA 1
ATOM 951 C C . SER A 1 120 ? 11.005 -0.974 -21.383 1.00 89.62 120 SER A C 1
ATOM 953 O O . SER A 1 120 ? 9.816 -0.673 -21.367 1.00 89.62 120 SER A O 1
ATOM 955 N N . ALA A 1 121 ? 11.928 -0.182 -21.932 1.00 88.06 121 ALA A N 1
ATOM 956 C CA . ALA A 1 121 ? 11.618 1.081 -22.606 1.00 88.06 121 ALA A CA 1
ATOM 957 C C . ALA A 1 121 ? 11.759 0.949 -24.128 1.00 88.06 121 ALA A C 1
ATOM 959 O O . ALA A 1 121 ? 12.804 0.534 -24.628 1.00 88.06 121 ALA A O 1
ATOM 960 N N . GLY A 1 122 ? 10.712 1.322 -24.866 1.00 83.88 122 GLY A N 1
ATOM 961 C CA . GLY A 1 122 ? 10.693 1.382 -26.330 1.00 83.88 122 GLY A CA 1
ATOM 962 C C . GLY A 1 122 ? 10.327 2.774 -26.851 1.00 83.88 122 GLY A C 1
ATOM 963 O O . GLY A 1 122 ? 10.049 3.689 -26.083 1.00 83.88 122 GLY A O 1
ATOM 964 N N . GLY A 1 123 ? 10.280 2.941 -28.178 1.00 76.19 123 GLY A N 1
ATOM 965 C CA . GLY A 1 123 ? 10.046 4.246 -28.820 1.00 76.19 123 GLY A CA 1
ATOM 966 C C . GLY A 1 123 ? 8.687 4.908 -28.539 1.00 76.19 123 GLY A C 1
ATOM 967 O O . GLY A 1 123 ? 8.514 6.068 -28.896 1.00 76.19 123 GLY A O 1
ATOM 968 N N . GLY A 1 124 ? 7.733 4.203 -27.918 1.00 76.44 124 GLY A N 1
ATOM 969 C CA . GLY A 1 124 ? 6.400 4.734 -27.603 1.00 76.44 124 GLY A CA 1
ATOM 970 C C . GLY A 1 124 ? 5.935 4.573 -26.152 1.00 76.44 124 GLY A C 1
ATOM 971 O O . GLY A 1 124 ? 4.943 5.194 -25.790 1.00 76.44 124 GLY A O 1
ATOM 972 N N . SER A 1 125 ? 6.599 3.755 -25.326 1.00 85.56 125 SER A N 1
ATOM 973 C CA . SER A 1 125 ? 6.207 3.537 -23.924 1.00 85.56 125 SER A CA 1
ATOM 974 C C . SER A 1 125 ? 7.293 2.804 -23.126 1.00 85.56 125 SER A C 1
ATOM 976 O O . SER A 1 125 ? 8.180 2.173 -23.710 1.00 85.56 125 SER A O 1
ATOM 978 N N . GLY A 1 126 ? 7.185 2.865 -21.798 1.00 86.56 126 GLY A N 1
ATOM 979 C CA . GLY A 1 126 ? 7.902 2.019 -20.849 1.00 86.56 126 GLY A CA 1
ATOM 980 C C . GLY A 1 126 ? 6.951 1.028 -20.176 1.00 86.56 126 GLY A C 1
ATOM 981 O O . GLY A 1 126 ? 5.815 1.374 -19.858 1.00 86.56 126 GLY A O 1
ATOM 982 N N . LEU A 1 127 ? 7.413 -0.199 -19.967 1.00 90.06 127 LEU A N 1
ATOM 983 C CA . LEU A 1 127 ? 6.720 -1.252 -19.232 1.00 90.06 127 LEU A CA 1
ATOM 984 C C . LEU A 1 127 ? 7.573 -1.631 -18.019 1.00 90.06 127 LEU A C 1
ATOM 986 O O . LEU A 1 127 ? 8.750 -1.949 -18.184 1.00 90.06 127 LEU A O 1
ATOM 990 N N . LEU A 1 128 ? 6.989 -1.560 -16.824 1.00 88.00 128 LEU A N 1
ATOM 991 C CA . LEU A 1 128 ? 7.605 -1.991 -15.572 1.00 88.00 128 LEU A CA 1
ATOM 992 C C . LEU A 1 128 ? 6.881 -3.247 -15.089 1.00 88.00 128 LEU A C 1
ATOM 994 O O . LEU A 1 128 ? 5.678 -3.204 -14.846 1.00 88.00 128 LEU A O 1
ATOM 998 N N . GLU A 1 129 ? 7.614 -4.346 -14.975 1.00 90.62 129 GLU A N 1
ATOM 999 C CA . GLU A 1 129 ? 7.107 -5.646 -14.543 1.00 90.62 129 GLU A CA 1
ATOM 1000 C C . GLU A 1 129 ? 7.925 -6.138 -13.355 1.00 90.62 129 GLU A C 1
ATOM 1002 O O . GLU A 1 129 ? 9.143 -5.958 -13.320 1.00 90.62 129 GLU A O 1
ATOM 1007 N N . ASN A 1 130 ? 7.255 -6.788 -12.410 1.00 90.25 130 ASN A N 1
ATOM 1008 C CA . ASN A 1 130 ? 7.903 -7.451 -11.287 1.00 90.25 130 ASN A CA 1
ATOM 1009 C C . ASN A 1 130 ? 7.704 -8.959 -11.449 1.00 90.25 130 ASN A C 1
ATOM 1011 O O . ASN A 1 130 ? 6.594 -9.400 -11.747 1.00 90.25 130 ASN A O 1
ATOM 1015 N N . THR A 1 131 ? 8.769 -9.731 -11.255 1.00 92.56 131 THR A N 1
ATOM 1016 C CA . THR A 1 131 ? 8.722 -11.197 -11.191 1.00 92.56 131 THR A CA 1
ATOM 1017 C C . THR A 1 131 ? 9.039 -11.580 -9.757 1.00 92.56 131 THR A C 1
ATOM 1019 O O . THR A 1 131 ? 10.085 -11.191 -9.257 1.00 92.56 131 THR A O 1
ATOM 1022 N N . CYS A 1 132 ? 8.117 -12.261 -9.087 1.00 91.50 132 CYS A N 1
ATOM 1023 C CA . CYS A 1 132 ? 8.225 -12.666 -7.685 1.00 91.50 132 CYS A CA 1
ATOM 1024 C C . CYS A 1 132 ? 7.887 -14.152 -7.571 1.00 91.50 132 CYS A C 1
ATOM 1026 O O . CYS A 1 132 ? 7.212 -14.683 -8.457 1.00 91.50 132 CYS A O 1
ATOM 1028 N N . GLU A 1 133 ? 8.314 -14.803 -6.488 1.00 88.50 133 GLU A N 1
ATOM 1029 C CA . GLU A 1 133 ? 8.012 -16.211 -6.193 1.00 88.50 133 GLU A CA 1
ATOM 1030 C C . GLU A 1 133 ? 8.506 -17.221 -7.260 1.00 88.50 133 GLU A C 1
ATOM 1032 O O . GLU A 1 133 ? 8.080 -18.379 -7.271 1.00 88.50 133 GLU A O 1
ATOM 1037 N N . ASP A 1 134 ? 9.428 -16.824 -8.150 1.00 90.19 134 ASP A N 1
ATOM 1038 C CA . ASP A 1 134 ? 10.063 -17.728 -9.119 1.00 90.19 134 ASP A CA 1
ATOM 1039 C C . ASP A 1 134 ? 11.435 -18.197 -8.600 1.00 90.19 134 ASP A C 1
ATOM 1041 O O . ASP A 1 134 ? 12.391 -17.415 -8.569 1.00 90.19 134 ASP A O 1
ATOM 1045 N N . PRO A 1 135 ? 11.601 -19.486 -8.240 1.00 87.38 135 PRO A N 1
ATOM 1046 C CA . PRO A 1 135 ? 12.878 -19.993 -7.741 1.00 87.38 135 PRO A CA 1
ATOM 1047 C C . PRO A 1 135 ? 14.014 -19.884 -8.774 1.00 87.38 135 PRO A C 1
ATOM 1049 O O . PRO A 1 135 ? 15.191 -19.824 -8.397 1.00 87.38 135 PRO A O 1
ATOM 1052 N N . ASN A 1 136 ? 13.686 -19.832 -10.070 1.00 90.62 136 ASN A N 1
ATOM 1053 C CA . ASN A 1 136 ? 14.657 -19.743 -11.159 1.00 90.62 136 ASN A CA 1
ATOM 1054 C C . ASN A 1 136 ? 15.048 -18.302 -11.509 1.00 90.62 136 ASN A C 1
ATOM 1056 O O . ASN A 1 136 ? 15.890 -18.110 -12.385 1.00 90.62 136 ASN A O 1
ATOM 1060 N N . ASP A 1 137 ? 14.485 -17.294 -10.840 1.00 90.69 137 ASP A N 1
ATOM 1061 C CA . ASP A 1 137 ? 14.833 -15.901 -11.107 1.00 90.69 137 ASP A CA 1
ATOM 1062 C C . ASP A 1 137 ? 16.223 -15.576 -10.549 1.00 90.69 137 ASP A C 1
ATOM 1064 O O . ASP A 1 137 ? 16.390 -15.313 -9.361 1.00 90.69 137 ASP A O 1
ATOM 1068 N N . GLU A 1 138 ? 17.258 -15.642 -11.385 1.00 88.75 138 GLU A N 1
ATOM 1069 C CA . GLU A 1 138 ? 18.640 -15.309 -11.009 1.00 88.75 138 GLU A CA 1
ATOM 1070 C C . GLU A 1 138 ? 18.834 -13.829 -10.640 1.00 88.75 138 GLU A C 1
ATOM 1072 O O . GLU A 1 138 ? 19.834 -13.490 -10.009 1.00 88.75 138 GLU A O 1
ATOM 1077 N N . MET A 1 139 ? 17.894 -12.956 -11.017 1.00 89.12 139 MET A N 1
ATOM 1078 C CA . MET A 1 139 ? 17.948 -11.512 -10.777 1.00 89.12 139 MET A CA 1
ATOM 1079 C C . MET A 1 139 ? 17.159 -11.084 -9.533 1.00 89.12 139 MET A C 1
ATOM 1081 O O . MET A 1 139 ? 17.048 -9.880 -9.281 1.00 89.12 139 MET A O 1
ATOM 1085 N N . ALA A 1 140 ? 16.613 -12.034 -8.768 1.00 90.31 140 ALA A N 1
ATOM 1086 C CA . ALA A 1 140 ? 15.940 -11.757 -7.506 1.00 90.31 140 ALA A CA 1
ATOM 1087 C C . ALA A 1 140 ? 16.876 -11.037 -6.516 1.00 90.31 140 ALA A C 1
ATOM 1089 O O . ALA A 1 140 ? 18.096 -11.247 -6.498 1.00 90.31 140 ALA A O 1
ATOM 1090 N N . TYR A 1 141 ? 16.309 -10.137 -5.711 1.00 87.69 141 TYR A N 1
ATOM 1091 C CA . TYR A 1 141 ? 17.093 -9.272 -4.832 1.00 87.69 141 TYR A CA 1
ATOM 1092 C C . TYR A 1 141 ? 17.906 -10.064 -3.792 1.00 87.69 141 TYR A C 1
ATOM 1094 O O . TYR A 1 141 ? 19.074 -9.742 -3.567 1.00 87.69 141 TYR A O 1
ATOM 1102 N N . ASP A 1 142 ? 17.346 -11.132 -3.230 1.00 88.62 142 ASP A N 1
ATOM 1103 C CA . ASP A 1 142 ? 17.982 -12.058 -2.284 1.00 88.62 142 ASP A CA 1
ATOM 1104 C C . ASP A 1 142 ? 19.253 -12.740 -2.821 1.00 88.62 142 ASP A C 1
ATOM 1106 O O . ASP A 1 142 ? 20.172 -13.021 -2.054 1.00 88.62 142 ASP A O 1
ATOM 1110 N N . LYS A 1 143 ? 19.355 -12.946 -4.138 1.00 88.62 143 LYS A N 1
ATOM 1111 C CA . LYS A 1 143 ? 20.553 -13.481 -4.810 1.00 88.62 143 LYS A CA 1
ATOM 1112 C C . LYS A 1 143 ? 21.627 -12.419 -5.046 1.00 88.62 143 LYS A C 1
ATOM 1114 O O . LYS A 1 143 ? 22.783 -12.756 -5.300 1.00 88.62 143 LYS A O 1
ATOM 1119 N N . SER A 1 144 ? 21.261 -11.139 -4.975 1.00 84.81 144 SER A N 1
ATOM 1120 C CA . SER A 1 144 ? 22.156 -10.010 -5.252 1.00 84.81 144 SER A CA 1
ATOM 1121 C C . SER A 1 144 ? 22.834 -9.426 -4.007 1.00 84.81 144 SER A C 1
ATOM 1123 O O . SER A 1 144 ? 23.879 -8.780 -4.136 1.00 84.81 144 SER A O 1
ATOM 1125 N N . VAL A 1 145 ? 22.266 -9.647 -2.815 1.00 84.31 145 VAL A N 1
ATOM 1126 C CA . VAL A 1 145 ? 22.768 -9.114 -1.539 1.00 84.31 145 VAL A CA 1
ATOM 1127 C C . VAL A 1 145 ? 22.965 -10.214 -0.500 1.00 84.31 145 VAL A C 1
ATOM 1129 O O . VAL A 1 145 ? 22.193 -11.160 -0.410 1.00 84.31 145 VAL A O 1
ATOM 1132 N N . GLU A 1 146 ? 23.994 -10.071 0.331 1.00 79.56 146 GLU A N 1
ATOM 1133 C CA . GLU A 1 146 ? 24.204 -10.953 1.478 1.00 79.56 146 GLU A CA 1
ATOM 1134 C C . GLU A 1 146 ? 23.237 -10.560 2.608 1.00 79.56 146 GLU A C 1
ATOM 1136 O O . GLU A 1 146 ? 23.178 -9.391 2.986 1.00 79.56 146 GLU A O 1
ATOM 1141 N N . SER A 1 147 ? 22.489 -11.527 3.151 1.00 83.31 147 SER A N 1
ATOM 1142 C CA . SER A 1 147 ? 21.526 -11.340 4.256 1.00 83.31 147 SER A CA 1
ATOM 1143 C C . SER A 1 147 ? 20.403 -10.321 3.970 1.00 83.31 147 SER A C 1
ATOM 1145 O O . SER A 1 147 ? 20.353 -9.259 4.594 1.00 83.31 147 SER A O 1
ATOM 1147 N N . PRO A 1 148 ? 19.476 -10.619 3.043 1.00 82.81 148 PRO A N 1
ATOM 1148 C CA . PRO A 1 148 ? 18.361 -9.727 2.739 1.00 82.81 148 PRO A CA 1
ATOM 1149 C C . PRO A 1 148 ? 17.435 -9.517 3.960 1.00 82.81 148 PRO A C 1
ATOM 1151 O O . PRO A 1 148 ? 17.257 -10.424 4.776 1.00 82.81 148 PRO A O 1
ATOM 1154 N N . PRO A 1 14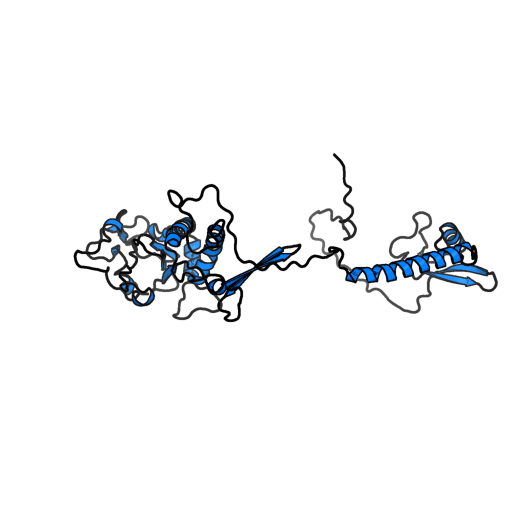9 ? 16.828 -8.326 4.122 1.00 83.06 149 PRO A N 1
ATOM 1155 C CA . PRO A 1 149 ? 15.962 -8.035 5.257 1.00 83.06 149 PRO A CA 1
ATOM 1156 C C . PRO A 1 149 ? 14.596 -8.713 5.095 1.00 83.06 149 PRO A C 1
ATOM 1158 O O . PRO A 1 149 ? 13.847 -8.406 4.175 1.00 83.06 149 PRO A O 1
ATOM 1161 N N . GLU A 1 150 ? 14.209 -9.548 6.052 1.00 76.50 150 GLU A N 1
ATOM 1162 C CA . GLU A 1 150 ? 12.863 -10.153 6.082 1.00 76.50 150 GLU A CA 1
ATOM 1163 C C . GLU A 1 150 ? 11.859 -9.337 6.920 1.00 76.50 150 GLU A C 1
ATOM 1165 O O . GLU A 1 150 ? 10.684 -9.678 7.048 1.00 76.50 150 GLU A O 1
ATOM 1170 N N . ASN A 1 151 ? 12.314 -8.238 7.525 1.00 80.19 151 ASN A N 1
ATOM 1171 C CA . ASN A 1 151 ? 11.531 -7.500 8.508 1.00 80.19 151 ASN A CA 1
ATOM 1172 C C . ASN A 1 151 ? 10.563 -6.492 7.873 1.00 80.19 151 ASN A C 1
ATOM 1174 O O . ASN A 1 151 ? 10.873 -5.803 6.899 1.00 80.19 151 ASN A O 1
ATOM 1178 N N . VAL A 1 152 ? 9.407 -6.329 8.518 1.00 84.06 152 VAL A N 1
ATOM 1179 C CA . VAL A 1 152 ? 8.443 -5.271 8.202 1.00 84.06 152 VAL A CA 1
ATOM 1180 C C . VAL A 1 152 ? 9.039 -3.897 8.521 1.00 84.06 152 VAL A C 1
ATOM 1182 O O . VAL A 1 152 ? 9.609 -3.673 9.597 1.00 84.06 152 VAL A O 1
ATOM 1185 N N . GLN A 1 153 ? 8.868 -2.957 7.595 1.00 82.56 153 GLN A N 1
ATOM 1186 C CA . GLN A 1 153 ? 9.375 -1.594 7.708 1.00 82.56 153 GLN A CA 1
ATOM 1187 C C . GLN A 1 153 ? 8.603 -0.820 8.782 1.00 82.56 153 GLN A C 1
ATOM 1189 O O . GLN A 1 153 ? 7.395 -0.613 8.666 1.00 82.56 153 GLN A O 1
ATOM 1194 N N . LYS A 1 154 ? 9.300 -0.371 9.835 1.00 80.94 154 LYS A N 1
ATOM 1195 C CA . LYS A 1 154 ? 8.682 0.378 10.947 1.00 80.94 154 LYS A CA 1
ATOM 1196 C C . LYS A 1 154 ? 8.210 1.764 10.507 1.00 80.94 154 LYS A C 1
ATOM 1198 O O . LYS A 1 154 ? 7.124 2.195 10.892 1.00 80.94 154 LYS A O 1
ATOM 1203 N N . ASP A 1 155 ? 8.986 2.421 9.648 1.00 81.44 155 ASP A N 1
ATOM 1204 C CA . ASP A 1 155 ? 8.716 3.793 9.203 1.00 81.44 155 ASP A CA 1
ATOM 1205 C C . ASP A 1 155 ? 7.560 3.893 8.205 1.00 81.44 155 ASP A C 1
ATOM 1207 O O . ASP A 1 155 ? 6.973 4.965 8.041 1.00 81.44 155 ASP A O 1
ATOM 1211 N N . PHE A 1 156 ? 7.156 2.766 7.605 1.00 83.94 156 PHE A N 1
ATOM 1212 C CA . PHE A 1 156 ? 6.005 2.709 6.706 1.00 83.94 156 PHE A CA 1
ATOM 1213 C C . PHE A 1 156 ? 4.737 3.262 7.361 1.00 83.94 156 PHE A C 1
ATOM 1215 O O . PHE A 1 156 ? 3.967 3.963 6.704 1.00 83.94 156 PHE A O 1
ATOM 1222 N N . ARG A 1 157 ? 4.550 3.022 8.669 1.00 86.81 157 ARG A N 1
ATOM 1223 C CA . ARG A 1 157 ? 3.416 3.552 9.438 1.00 86.81 157 ARG A CA 1
ATOM 1224 C C . ARG A 1 157 ? 3.301 5.073 9.319 1.00 86.81 157 ARG A C 1
ATOM 1226 O O . ARG A 1 157 ? 2.188 5.572 9.178 1.00 86.81 157 ARG A O 1
ATOM 1233 N N . ASN A 1 158 ? 4.412 5.807 9.355 1.00 85.31 158 ASN A N 1
ATOM 1234 C CA . ASN A 1 158 ? 4.389 7.271 9.313 1.00 85.31 158 ASN A CA 1
ATOM 1235 C C . ASN A 1 158 ? 3.901 7.773 7.946 1.00 85.31 158 ASN A C 1
ATOM 1237 O O . ASN A 1 158 ? 3.024 8.629 7.877 1.00 85.31 158 ASN A O 1
ATOM 1241 N N . ILE A 1 159 ? 4.394 7.169 6.862 1.00 87.94 159 ILE A N 1
ATOM 1242 C CA . ILE A 1 159 ? 4.014 7.521 5.485 1.00 87.94 159 ILE A CA 1
ATOM 1243 C C . ILE A 1 159 ? 2.552 7.149 5.214 1.00 87.94 159 ILE A C 1
ATOM 1245 O O . ILE A 1 159 ? 1.772 7.952 4.699 1.00 87.94 159 ILE A O 1
ATOM 1249 N N . ILE A 1 160 ? 2.159 5.927 5.577 1.00 89.75 160 ILE A N 1
ATOM 1250 C CA . ILE A 1 160 ? 0.827 5.410 5.261 1.00 89.75 160 ILE A CA 1
ATOM 1251 C C . ILE A 1 160 ? -0.269 6.058 6.121 1.00 89.75 160 ILE A C 1
ATOM 1253 O O . ILE A 1 160 ? -1.417 6.127 5.689 1.00 89.75 160 ILE A O 1
ATOM 1257 N N . THR A 1 161 ? 0.063 6.581 7.308 1.00 90.19 161 THR A N 1
ATOM 1258 C CA . THR A 1 161 ? -0.888 7.341 8.139 1.00 90.19 161 THR A CA 1
ATOM 1259 C C . THR A 1 161 ? -1.349 8.605 7.417 1.00 90.19 161 THR A C 1
ATOM 1261 O O . THR A 1 161 ? -2.553 8.832 7.300 1.00 90.19 161 THR A O 1
ATOM 1264 N N . GLU A 1 162 ? -0.414 9.387 6.871 1.00 90.12 162 GLU A N 1
ATOM 1265 C CA . GLU A 1 162 ? -0.732 10.612 6.126 1.00 90.12 162 GLU A CA 1
ATOM 1266 C C . GLU A 1 162 ? -1.552 10.316 4.869 1.00 90.12 162 GLU A C 1
ATOM 1268 O O . GLU A 1 162 ? -2.541 10.994 4.580 1.00 90.12 162 GLU A O 1
ATOM 1273 N N . TRP A 1 163 ? -1.205 9.244 4.152 1.00 92.94 163 TRP A N 1
ATOM 1274 C CA . TRP A 1 163 ? -1.996 8.758 3.022 1.00 92.94 163 TRP A CA 1
ATOM 1275 C C . TRP A 1 163 ? -3.429 8.392 3.434 1.00 92.94 163 TRP A C 1
ATOM 1277 O O . TRP A 1 163 ? -4.388 8.835 2.801 1.00 92.94 163 TRP A O 1
ATOM 1287 N N . ALA A 1 164 ? -3.600 7.633 4.518 1.00 92.75 164 ALA A N 1
ATOM 1288 C CA . ALA A 1 164 ? -4.910 7.165 4.960 1.00 92.75 164 ALA A CA 1
ATOM 1289 C C . ALA A 1 164 ? -5.813 8.321 5.421 1.00 92.75 164 ALA A C 1
ATOM 1291 O O . ALA A 1 164 ? -7.011 8.337 5.120 1.00 92.75 164 ALA A O 1
ATOM 1292 N N . VAL A 1 165 ? -5.244 9.313 6.114 1.00 90.12 165 VAL A N 1
ATOM 1293 C CA . VAL A 1 165 ? -5.956 10.541 6.494 1.00 90.12 165 VAL A CA 1
ATOM 1294 C C . VAL A 1 165 ? -6.310 11.366 5.254 1.00 90.12 165 VAL A C 1
ATOM 1296 O O . VAL A 1 165 ? -7.452 11.812 5.137 1.00 90.12 165 VAL A O 1
ATOM 1299 N N . SER A 1 166 ? -5.395 11.490 4.288 1.00 91.75 166 SER A N 1
ATOM 1300 C CA . SER A 1 166 ? -5.633 12.205 3.022 1.00 91.75 166 SER A CA 1
ATOM 1301 C C . SER A 1 166 ? -6.745 11.572 2.177 1.00 91.75 166 SER A C 1
ATOM 1303 O O . SER A 1 166 ? -7.511 12.281 1.528 1.00 91.75 166 SER A O 1
ATOM 1305 N N . LEU A 1 167 ? -6.888 10.244 2.223 1.00 91.75 167 LEU A N 1
ATOM 1306 C CA . LEU A 1 167 ? -7.989 9.509 1.590 1.00 91.75 167 LEU A CA 1
ATOM 1307 C C . LEU A 1 167 ? -9.280 9.483 2.425 1.00 91.75 167 LEU A C 1
ATOM 1309 O O . LEU A 1 167 ? -10.232 8.785 2.072 1.00 91.75 167 LEU A O 1
ATOM 1313 N N . ALA A 1 168 ? -9.336 10.235 3.527 1.00 92.38 168 ALA A N 1
ATOM 1314 C CA . ALA A 1 168 ? -10.496 10.323 4.405 1.00 92.38 168 ALA A CA 1
ATOM 1315 C C . ALA A 1 168 ? -10.937 8.963 4.997 1.00 92.38 168 ALA A C 1
ATOM 1317 O O . ALA A 1 168 ? -12.109 8.779 5.341 1.00 92.38 168 ALA A O 1
ATOM 1318 N N . LEU A 1 169 ? -10.000 8.021 5.180 1.00 92.81 169 LEU A N 1
ATOM 1319 C CA . LEU A 1 169 ? -10.280 6.684 5.728 1.00 92.81 169 LEU A CA 1
ATOM 1320 C C . LEU A 1 169 ? -10.617 6.695 7.227 1.00 92.81 169 LEU A C 1
ATOM 1322 O O . LEU A 1 169 ? -11.111 5.696 7.746 1.00 92.81 169 LEU A O 1
ATOM 1326 N N . ASN A 1 170 ? -10.383 7.815 7.918 1.00 92.44 170 ASN A N 1
ATOM 1327 C CA . ASN A 1 170 ? -10.681 7.998 9.342 1.00 92.44 170 ASN A CA 1
ATOM 1328 C C . ASN A 1 170 ? -11.980 8.788 9.616 1.00 92.44 170 ASN A C 1
ATOM 1330 O O . ASN A 1 170 ? -12.260 9.194 10.742 1.00 92.44 170 ASN A O 1
ATOM 1334 N N . THR A 1 171 ? -12.788 9.052 8.589 1.00 89.88 171 THR A N 1
ATOM 1335 C CA . THR A 1 171 ? -14.006 9.874 8.724 1.00 89.88 171 THR A CA 1
ATOM 1336 C C . THR A 1 171 ? -15.144 9.203 9.489 1.00 89.88 171 THR A C 1
ATOM 1338 O O . THR A 1 171 ? -16.111 9.874 9.851 1.00 89.88 171 THR A O 1
ATOM 1341 N N . GLY A 1 172 ? -15.022 7.914 9.814 1.00 88.44 172 GLY A N 1
ATOM 1342 C CA . GLY A 1 172 ? -15.954 7.222 10.697 1.00 88.44 172 GLY A CA 1
ATOM 1343 C C . GLY A 1 172 ? -15.953 7.760 12.124 1.00 88.44 172 GLY A C 1
ATOM 1344 O O . GLY A 1 172 ? -16.950 7.589 12.810 1.00 88.44 172 GLY A O 1
ATOM 1345 N N . VAL A 1 173 ? -14.904 8.473 12.557 1.00 89.38 173 VAL A N 1
ATOM 1346 C CA . VAL A 1 173 ? -14.879 9.129 13.878 1.00 89.38 173 VAL A CA 1
ATOM 1347 C C . VAL A 1 173 ? -15.926 10.248 13.970 1.00 89.38 173 VAL A C 1
ATOM 1349 O O . VAL A 1 173 ? -16.556 10.425 15.008 1.00 89.38 173 VAL A O 1
ATOM 1352 N N . SER A 1 174 ? -16.151 10.983 12.877 1.00 88.62 174 SER A N 1
ATOM 1353 C CA . SER A 1 174 ? -17.142 12.067 12.789 1.00 88.62 174 SER A CA 1
ATOM 1354 C C . SER A 1 174 ? -18.415 11.678 12.026 1.00 88.62 174 SER A C 1
ATOM 1356 O O . SER A 1 174 ? -19.315 12.507 11.871 1.00 88.62 174 SER A O 1
ATOM 1358 N N . ASN A 1 175 ? -18.504 10.423 11.568 1.00 89.38 175 ASN A N 1
ATOM 1359 C CA . ASN A 1 175 ? -19.552 9.896 10.691 1.00 89.38 175 ASN A CA 1
ATOM 1360 C C . ASN A 1 175 ? -19.759 10.730 9.409 1.00 89.38 175 ASN A C 1
ATOM 1362 O O . ASN A 1 175 ? -20.891 10.955 8.975 1.00 89.38 175 ASN A O 1
ATOM 1366 N N . ALA A 1 176 ? -18.673 11.221 8.804 1.00 86.12 176 ALA A N 1
ATOM 1367 C CA . ALA A 1 176 ? -18.757 12.145 7.670 1.00 86.12 176 ALA A CA 1
ATOM 1368 C C . ALA A 1 176 ? -19.061 11.475 6.311 1.00 86.12 176 ALA A C 1
ATOM 1370 O O . ALA A 1 176 ? -19.134 12.173 5.303 1.00 86.12 176 ALA A O 1
ATOM 1371 N N . ASN A 1 177 ? -19.270 10.150 6.265 1.00 88.06 177 ASN A N 1
ATOM 1372 C CA . ASN A 1 177 ? -19.682 9.402 5.069 1.00 88.06 177 ASN A CA 1
ATOM 1373 C C . ASN A 1 177 ? -18.790 9.661 3.841 1.00 88.06 177 ASN A C 1
ATOM 1375 O O . ASN A 1 177 ? -19.282 10.005 2.762 1.00 88.06 177 ASN A O 1
ATOM 1379 N N . ALA A 1 178 ? -17.474 9.493 3.987 1.00 91.31 178 ALA A N 1
ATOM 1380 C CA . ALA A 1 178 ? -16.561 9.656 2.861 1.00 91.31 178 ALA A CA 1
ATOM 1381 C C . ALA A 1 178 ? -16.890 8.679 1.718 1.00 91.31 178 ALA A C 1
ATOM 1383 O O . ALA A 1 178 ? -17.140 7.490 1.931 1.00 91.31 178 ALA A O 1
ATOM 1384 N N . SER A 1 179 ? -16.835 9.173 0.478 1.00 92.31 179 SER A N 1
ATOM 1385 C CA . SER A 1 179 ? -17.102 8.370 -0.722 1.00 92.31 179 SER A CA 1
ATOM 1386 C C . SER A 1 179 ? -16.149 7.179 -0.851 1.00 92.31 179 SER A C 1
ATOM 1388 O O . SER A 1 179 ? -16.584 6.089 -1.218 1.00 92.31 179 SER A O 1
ATOM 1390 N N . ILE A 1 180 ? -14.875 7.355 -0.487 1.00 92.12 180 ILE A N 1
ATOM 1391 C CA . ILE A 1 180 ? -13.867 6.286 -0.495 1.00 92.12 180 ILE A CA 1
ATOM 1392 C C . ILE A 1 180 ? -14.202 5.210 0.546 1.00 92.12 180 ILE A C 1
ATOM 1394 O O . ILE A 1 180 ? -14.201 4.029 0.209 1.00 92.12 180 ILE A O 1
ATOM 1398 N N . ALA A 1 181 ? -14.571 5.591 1.774 1.00 92.50 181 ALA A N 1
ATOM 1399 C CA . ALA A 1 181 ? -14.990 4.634 2.803 1.00 92.50 181 ALA A CA 1
ATOM 1400 C C . ALA A 1 181 ? -16.240 3.847 2.366 1.00 92.50 181 ALA A C 1
ATOM 1402 O O . ALA A 1 181 ? -16.304 2.623 2.514 1.00 92.50 181 ALA A O 1
ATOM 1403 N N . ARG A 1 182 ? -17.202 4.521 1.722 1.00 93.00 182 ARG A N 1
ATOM 1404 C CA . ARG A 1 182 ? -18.385 3.874 1.142 1.00 93.00 182 ARG A CA 1
ATOM 1405 C C . ARG A 1 182 ? -18.043 2.889 0.021 1.00 93.00 182 ARG A C 1
ATOM 1407 O O . ARG A 1 182 ? -18.734 1.884 -0.121 1.00 93.00 182 ARG A O 1
ATOM 1414 N N . LEU A 1 183 ? -17.034 3.173 -0.800 1.00 93.12 183 LEU A N 1
ATOM 1415 C CA . LEU A 1 183 ? -16.578 2.248 -1.841 1.00 93.12 183 LEU A CA 1
ATOM 1416 C C . LEU A 1 183 ? -15.858 1.043 -1.227 1.00 93.12 183 LEU A C 1
ATOM 1418 O O . LEU A 1 183 ? -16.200 -0.091 -1.539 1.00 93.12 183 LEU A O 1
ATOM 1422 N N . LEU A 1 184 ? -14.934 1.268 -0.291 1.00 93.69 184 LEU A N 1
ATOM 1423 C CA . LEU A 1 184 ? -14.193 0.190 0.373 1.00 93.69 184 LEU A CA 1
ATOM 1424 C C . LEU A 1 184 ? -15.108 -0.776 1.132 1.00 93.69 184 LEU A C 1
ATOM 1426 O O . LEU A 1 184 ? -14.917 -1.988 1.086 1.00 93.69 184 LEU A O 1
ATOM 1430 N N . THR A 1 185 ? -16.144 -0.255 1.788 1.00 93.06 185 THR A N 1
ATOM 1431 C CA . THR A 1 185 ? -17.123 -1.070 2.525 1.00 93.06 185 THR A CA 1
ATOM 1432 C C . THR A 1 185 ? -18.020 -1.926 1.623 1.00 93.06 185 THR A C 1
ATOM 1434 O O . THR A 1 185 ? -18.638 -2.870 2.113 1.00 93.06 185 THR A O 1
ATOM 1437 N N . GLN A 1 186 ? -18.074 -1.664 0.312 1.00 91.62 186 GLN A N 1
ATOM 1438 C CA . GLN A 1 186 ? -18.757 -2.540 -0.654 1.00 91.62 186 GLN A CA 1
ATOM 1439 C C . GLN A 1 186 ? -17.923 -3.773 -1.022 1.00 91.62 186 GLN A C 1
ATOM 1441 O O . GLN A 1 186 ? -18.492 -4.780 -1.429 1.00 91.62 186 GLN A O 1
ATOM 1446 N N . PHE A 1 187 ? -16.602 -3.722 -0.829 1.00 91.94 187 PHE A N 1
ATOM 1447 C CA . PHE A 1 187 ? -15.694 -4.861 -1.012 1.00 91.94 187 PHE A CA 1
ATOM 1448 C C . PHE A 1 187 ? -15.601 -5.764 0.227 1.00 91.94 187 PHE A C 1
ATOM 1450 O O . PHE A 1 187 ? -14.804 -6.703 0.265 1.00 91.94 187 PHE A O 1
ATOM 1457 N N . VAL A 1 188 ? -16.398 -5.482 1.263 1.00 90.88 188 VAL A N 1
ATOM 1458 C CA . VAL A 1 188 ? -16.506 -6.346 2.440 1.00 90.88 188 VAL A CA 1
ATOM 1459 C C . VAL A 1 188 ? -17.251 -7.624 2.046 1.00 90.88 188 VAL A C 1
ATOM 1461 O O . VAL A 1 188 ? -18.381 -7.539 1.557 1.00 90.88 188 VAL A O 1
ATOM 1464 N N . PRO A 1 189 ? -16.657 -8.810 2.263 1.00 87.25 189 PRO A N 1
ATOM 1465 C CA . PRO A 1 189 ? -17.303 -10.065 1.918 1.00 87.25 189 PRO A CA 1
ATOM 1466 C C . PRO A 1 189 ? -18.533 -10.301 2.804 1.00 87.25 189 PRO A C 1
ATOM 1468 O O . PRO A 1 189 ? -18.502 -10.095 4.017 1.00 87.25 189 PRO A O 1
ATOM 1471 N N . THR A 1 190 ? -19.630 -10.747 2.191 1.00 86.06 190 THR A N 1
ATOM 1472 C CA . THR A 1 190 ? -20.882 -11.086 2.891 1.00 86.06 190 THR A CA 1
ATOM 1473 C C . THR A 1 190 ? -20.920 -12.523 3.402 1.00 86.06 190 THR A C 1
ATOM 1475 O O . THR A 1 190 ? -21.706 -12.845 4.288 1.00 86.06 190 THR A O 1
ATOM 1478 N N . ALA A 1 191 ? -20.059 -13.377 2.854 1.00 83.12 191 ALA A N 1
ATOM 1479 C CA . ALA A 1 191 ? -19.878 -14.773 3.221 1.00 83.12 191 ALA A CA 1
ATOM 1480 C C . ALA A 1 191 ? -18.399 -15.018 3.574 1.00 83.12 191 ALA A C 1
ATOM 1482 O O . ALA A 1 191 ? -17.541 -14.251 3.133 1.00 83.12 191 ALA A O 1
ATOM 1483 N N . PRO A 1 192 ? -18.059 -16.083 4.322 1.00 81.00 192 PRO A N 1
ATOM 1484 C CA . PRO A 1 192 ? -16.678 -16.432 4.674 1.00 81.00 192 PRO A CA 1
ATOM 1485 C C . PRO A 1 192 ? -15.904 -17.039 3.483 1.00 81.00 192 PRO A C 1
ATOM 1487 O O . PRO A 1 192 ? -15.229 -18.056 3.609 1.00 81.00 192 PRO A O 1
ATOM 1490 N N . SER A 1 193 ? -16.034 -16.442 2.301 1.00 83.81 193 SER A N 1
ATOM 1491 C CA . SER A 1 193 ? -15.364 -16.834 1.064 1.00 83.81 193 SER A CA 1
ATOM 1492 C C . SER A 1 193 ? -15.095 -15.593 0.220 1.00 83.81 193 SER A C 1
ATOM 1494 O O . SER A 1 193 ? -15.990 -14.762 0.045 1.00 83.81 193 SER A O 1
ATOM 1496 N N . PHE A 1 194 ? -13.890 -15.482 -0.339 1.00 84.44 194 PHE A N 1
ATOM 1497 C CA . PHE A 1 194 ? -13.569 -14.406 -1.274 1.00 84.44 194 PHE A CA 1
ATOM 1498 C C . PHE A 1 194 ? -14.326 -14.585 -2.591 1.00 84.44 194 PHE A C 1
ATOM 1500 O O . PHE A 1 194 ? -14.489 -15.699 -3.090 1.00 84.44 194 PHE A O 1
ATOM 1507 N N . ASN A 1 195 ? -14.800 -13.474 -3.150 1.00 84.38 195 ASN A N 1
ATOM 1508 C CA . ASN A 1 195 ? -15.440 -13.465 -4.456 1.00 84.38 195 ASN A CA 1
ATOM 1509 C C . ASN A 1 195 ? -14.358 -13.334 -5.533 1.00 84.38 195 ASN A C 1
ATOM 1511 O O . ASN A 1 195 ? -13.609 -12.370 -5.529 1.00 84.38 195 ASN A O 1
ATOM 1515 N N . THR A 1 196 ? -14.292 -14.264 -6.483 1.00 86.44 196 THR A N 1
ATOM 1516 C CA . THR A 1 196 ? -13.301 -14.218 -7.572 1.00 86.44 196 THR A CA 1
ATOM 1517 C C . THR A 1 196 ? -13.566 -13.113 -8.598 1.00 86.44 196 THR A C 1
ATOM 1519 O O . THR A 1 196 ? -12.710 -12.825 -9.426 1.00 86.44 196 THR A O 1
ATOM 1522 N N . SER A 1 197 ? -14.764 -12.524 -8.600 1.00 88.25 197 SER A N 1
ATOM 1523 C CA . SER A 1 197 ? -15.183 -11.492 -9.557 1.00 88.25 197 SER A CA 1
ATOM 1524 C C . SER A 1 197 ? -15.147 -10.071 -8.993 1.00 88.25 197 SER A C 1
ATOM 1526 O O . SER A 1 197 ? -15.373 -9.126 -9.745 1.00 88.25 197 SER A O 1
ATOM 1528 N N . LEU A 1 198 ? -14.901 -9.903 -7.692 1.00 88.19 198 LEU A N 1
ATOM 1529 C CA . LEU A 1 198 ? -14.825 -8.597 -7.038 1.00 88.19 198 LEU A CA 1
ATOM 1530 C C . LEU A 1 198 ? -13.563 -8.534 -6.179 1.00 88.19 198 LEU A C 1
ATOM 1532 O O . LEU A 1 198 ? -13.311 -9.486 -5.444 1.00 88.19 198 LEU A O 1
ATOM 1536 N N . PRO A 1 199 ? -12.807 -7.425 -6.218 1.00 91.62 199 PRO A N 1
ATOM 1537 C CA . PRO A 1 199 ? -11.656 -7.279 -5.347 1.00 91.62 199 PRO A CA 1
ATOM 1538 C C . PRO A 1 199 ? -12.111 -7.258 -3.887 1.00 91.62 199 PRO A C 1
ATOM 1540 O O . PRO A 1 199 ? -13.173 -6.731 -3.543 1.00 91.62 199 PRO A O 1
ATOM 1543 N N . SER A 1 200 ? -11.283 -7.819 -3.023 1.00 91.62 200 SER A N 1
ATOM 1544 C CA . SER A 1 200 ? -11.386 -7.676 -1.581 1.00 91.62 200 SER A CA 1
ATOM 1545 C C . SER A 1 200 ? -11.004 -6.261 -1.142 1.00 91.62 200 SER A C 1
ATOM 1547 O O . SER A 1 200 ? -10.294 -5.525 -1.834 1.00 91.62 200 SER A O 1
ATOM 1549 N N . ILE A 1 201 ? -11.422 -5.883 0.067 1.00 92.50 201 ILE A N 1
ATOM 1550 C CA . ILE A 1 201 ? -10.985 -4.622 0.680 1.00 92.50 201 ILE A CA 1
ATOM 1551 C C . ILE A 1 201 ? -9.450 -4.529 0.785 1.00 92.50 201 ILE A C 1
ATOM 1553 O O . ILE A 1 201 ? -8.900 -3.441 0.644 1.00 92.50 201 ILE A O 1
ATOM 1557 N N . ALA A 1 202 ? -8.754 -5.655 0.974 1.00 91.00 202 ALA A N 1
ATOM 1558 C CA . ALA A 1 202 ? -7.295 -5.699 1.045 1.00 91.00 202 ALA A CA 1
ATOM 1559 C C . ALA A 1 202 ? -6.646 -5.376 -0.311 1.00 91.00 202 ALA A C 1
ATOM 1561 O O . ALA A 1 202 ? -5.758 -4.528 -0.374 1.00 91.00 202 ALA A O 1
ATOM 1562 N N . GLU A 1 203 ? -7.131 -5.980 -1.399 1.00 91.75 203 GLU A N 1
ATOM 1563 C CA . GLU A 1 203 ? -6.658 -5.692 -2.761 1.00 91.75 203 GLU A CA 1
ATOM 1564 C C . GLU A 1 203 ? -6.945 -4.241 -3.160 1.00 91.75 203 GLU A C 1
ATOM 1566 O O . GLU A 1 203 ? -6.094 -3.570 -3.746 1.00 91.75 203 GLU A O 1
ATOM 1571 N N . ALA A 1 204 ? -8.116 -3.719 -2.784 1.00 93.00 204 ALA A N 1
ATOM 1572 C CA . ALA A 1 204 ? -8.458 -2.321 -3.012 1.00 93.00 204 ALA A CA 1
ATOM 1573 C C . ALA A 1 204 ? -7.509 -1.371 -2.257 1.00 93.00 204 ALA A C 1
ATOM 1575 O O . ALA A 1 204 ? -7.010 -0.409 -2.839 1.00 93.00 204 ALA A O 1
ATOM 1576 N N . LEU A 1 205 ? -7.215 -1.647 -0.981 1.00 93.19 205 LEU A N 1
ATOM 1577 C CA . LEU A 1 205 ? -6.275 -0.851 -0.185 1.00 93.19 205 LEU A CA 1
ATOM 1578 C C . LEU A 1 205 ? -4.845 -0.912 -0.738 1.00 93.19 205 LEU A C 1
ATOM 1580 O O . LEU A 1 205 ? -4.181 0.122 -0.785 1.00 93.19 205 LEU A O 1
ATOM 1584 N N . ALA A 1 206 ? -4.390 -2.083 -1.193 1.00 91.06 206 ALA A N 1
ATOM 1585 C CA . ALA A 1 206 ? -3.081 -2.249 -1.827 1.00 91.06 206 ALA A CA 1
ATOM 1586 C C . ALA A 1 206 ? -2.978 -1.466 -3.147 1.00 91.06 206 ALA A C 1
ATOM 1588 O O . ALA A 1 206 ? -1.982 -0.792 -3.405 1.00 91.06 206 ALA A O 1
ATOM 1589 N N . SER A 1 207 ? -4.034 -1.484 -3.965 1.00 91.00 207 SER A N 1
ATOM 1590 C CA . SER A 1 207 ? -4.089 -0.697 -5.201 1.00 91.00 207 SER A CA 1
ATOM 1591 C C . SER A 1 207 ? -4.055 0.811 -4.924 1.00 91.00 207 SER A C 1
ATOM 1593 O O . SER A 1 207 ? -3.316 1.546 -5.580 1.00 91.00 207 SER A O 1
ATOM 1595 N N . LEU A 1 208 ? -4.797 1.278 -3.913 1.00 91.88 208 LEU A N 1
ATOM 1596 C CA . LEU A 1 208 ? -4.838 2.694 -3.536 1.00 91.88 208 LEU A CA 1
ATOM 1597 C C . LEU A 1 208 ? -3.513 3.202 -2.937 1.00 91.88 208 LEU A C 1
ATOM 1599 O O . LEU A 1 208 ? -3.217 4.393 -3.053 1.00 91.88 208 LEU A O 1
ATOM 1603 N N . SER A 1 209 ? -2.724 2.339 -2.289 1.00 92.06 209 SER A N 1
ATOM 1604 C CA . SER A 1 209 ? -1.425 2.706 -1.705 1.00 92.06 209 SER A CA 1
ATOM 1605 C C . SER A 1 209 ? -0.249 2.555 -2.678 1.00 92.06 209 SER A C 1
ATOM 1607 O O . SER A 1 209 ? 0.821 3.109 -2.423 1.00 92.06 209 SER A O 1
ATOM 1609 N N . GLY A 1 210 ? -0.433 1.875 -3.817 1.00 88.88 210 GLY A N 1
ATOM 1610 C CA . GLY A 1 210 ? 0.638 1.569 -4.773 1.00 88.88 210 GLY A CA 1
ATOM 1611 C C . GLY A 1 210 ? 1.387 2.799 -5.300 1.00 88.88 210 GLY A C 1
ATOM 16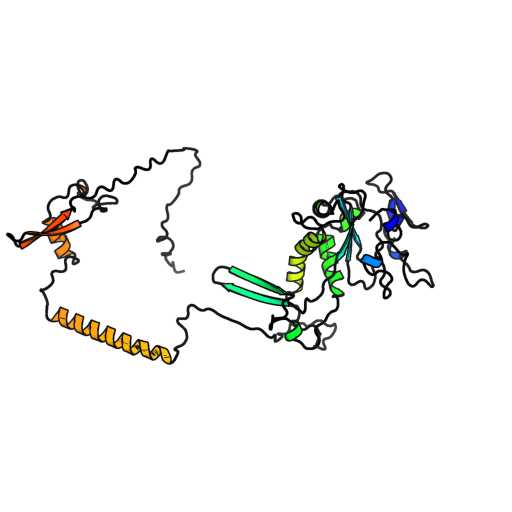12 O O . GLY A 1 210 ? 2.616 2.817 -5.313 1.00 88.88 210 GLY A O 1
ATOM 1613 N N . CYS A 1 211 ? 0.676 3.872 -5.661 1.00 87.94 211 CYS A N 1
ATOM 1614 C CA . CYS A 1 211 ? 1.320 5.120 -6.092 1.00 87.94 211 CYS A CA 1
ATOM 1615 C C . CYS A 1 211 ? 2.144 5.763 -4.968 1.00 87.94 211 CYS A C 1
ATOM 1617 O O . CYS A 1 211 ? 3.225 6.288 -5.219 1.00 87.94 211 CYS A O 1
ATOM 1619 N N . THR A 1 212 ? 1.657 5.708 -3.727 1.00 89.88 212 THR A N 1
ATOM 1620 C CA . THR A 1 212 ? 2.383 6.224 -2.560 1.00 89.88 212 THR A CA 1
ATOM 1621 C C . THR A 1 212 ? 3.647 5.415 -2.302 1.00 89.88 212 THR A C 1
ATOM 1623 O O . THR A 1 212 ? 4.690 6.009 -2.043 1.00 89.88 212 THR A O 1
ATOM 1626 N N . LEU A 1 213 ? 3.588 4.089 -2.453 1.00 86.56 213 LEU A N 1
ATOM 1627 C CA . LEU A 1 213 ? 4.764 3.224 -2.369 1.00 86.56 213 LEU A CA 1
ATOM 1628 C C . LEU A 1 213 ? 5.794 3.563 -3.457 1.00 86.56 213 LEU A C 1
ATOM 1630 O O . LEU A 1 2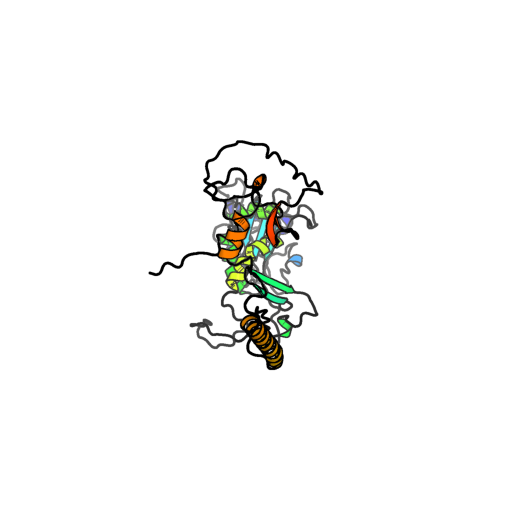13 ? 6.968 3.745 -3.142 1.00 86.56 213 LEU A O 1
ATOM 1634 N N . LEU A 1 214 ? 5.364 3.744 -4.709 1.00 86.00 214 LEU A N 1
ATOM 1635 C CA . LEU A 1 214 ? 6.258 4.133 -5.809 1.00 86.00 214 LEU A CA 1
ATOM 1636 C C . LEU A 1 214 ? 6.924 5.493 -5.576 1.00 86.00 214 LEU A C 1
ATOM 1638 O O . LEU A 1 214 ? 8.121 5.636 -5.809 1.00 86.00 214 LEU A O 1
ATOM 1642 N N . ILE A 1 215 ? 6.173 6.481 -5.083 1.00 88.19 215 ILE A N 1
ATOM 1643 C CA . ILE A 1 215 ? 6.730 7.793 -4.728 1.00 88.19 215 ILE A CA 1
ATOM 1644 C C . ILE A 1 215 ? 7.702 7.658 -3.550 1.00 88.19 215 ILE A C 1
ATOM 1646 O O . ILE A 1 215 ? 8.760 8.277 -3.568 1.00 88.19 215 ILE A O 1
ATOM 1650 N N . SER A 1 216 ? 7.396 6.816 -2.557 1.00 84.75 216 SER A N 1
ATOM 1651 C CA . SER A 1 216 ? 8.286 6.589 -1.409 1.00 84.75 216 SER A CA 1
ATOM 1652 C C . SER A 1 216 ? 9.593 5.881 -1.776 1.00 84.75 216 SER A C 1
ATOM 1654 O O . SER A 1 216 ? 10.593 6.055 -1.087 1.00 84.75 216 SER A O 1
ATOM 1656 N N . ALA A 1 217 ? 9.609 5.126 -2.878 1.00 84.00 217 ALA A N 1
ATOM 1657 C CA . ALA A 1 217 ? 10.819 4.506 -3.406 1.00 84.00 217 ALA A CA 1
ATOM 1658 C C . ALA A 1 217 ? 11.722 5.506 -4.154 1.00 84.00 217 ALA A C 1
ATOM 1660 O O . ALA A 1 217 ? 12.885 5.208 -4.432 1.00 84.00 217 ALA A O 1
ATOM 1661 N N . GLN A 1 218 ? 11.222 6.700 -4.493 1.00 85.94 218 GLN A N 1
ATOM 1662 C CA . GLN A 1 218 ? 12.026 7.709 -5.171 1.00 85.94 218 GLN A CA 1
ATOM 1663 C C . GLN A 1 218 ? 13.129 8.224 -4.241 1.00 85.94 218 GLN A C 1
ATOM 1665 O O . GLN A 1 218 ? 12.858 8.695 -3.142 1.00 85.94 218 GLN A O 1
ATOM 1670 N N . ALA A 1 219 ? 14.377 8.176 -4.717 1.00 79.88 219 ALA A N 1
ATOM 1671 C CA . ALA A 1 219 ? 15.567 8.552 -3.947 1.00 79.88 219 ALA A CA 1
ATOM 1672 C C . ALA A 1 219 ? 15.796 7.719 -2.668 1.00 79.88 219 ALA A C 1
ATOM 1674 O O . ALA A 1 219 ? 16.610 8.106 -1.828 1.00 79.88 219 ALA A O 1
ATOM 1675 N N . ALA A 1 220 ? 15.130 6.566 -2.539 1.00 82.00 220 ALA A N 1
ATOM 1676 C CA . ALA A 1 220 ? 15.498 5.558 -1.557 1.00 82.00 220 ALA A CA 1
ATOM 1677 C C . ALA A 1 220 ? 16.840 4.909 -1.940 1.00 82.00 220 ALA A C 1
ATOM 1679 O O . ALA A 1 220 ? 17.201 4.834 -3.117 1.00 82.00 220 ALA A O 1
ATOM 1680 N N . THR A 1 221 ? 17.581 4.445 -0.935 1.00 81.88 221 THR A N 1
ATOM 1681 C CA . THR A 1 221 ? 18.815 3.675 -1.143 1.00 81.88 221 THR A CA 1
ATOM 1682 C C . THR A 1 221 ? 18.507 2.321 -1.789 1.00 81.88 221 THR A C 1
ATOM 1684 O O . THR A 1 221 ? 17.464 1.719 -1.532 1.00 81.88 221 THR A O 1
ATOM 1687 N N . PHE A 1 222 ? 19.432 1.820 -2.612 1.00 80.62 222 PHE A N 1
ATOM 1688 C CA . PHE A 1 222 ? 19.357 0.454 -3.152 1.00 80.62 222 PHE A CA 1
ATOM 1689 C C . PHE A 1 222 ? 19.819 -0.605 -2.143 1.00 80.62 222 PHE A C 1
ATOM 1691 O O . PHE A 1 222 ? 19.748 -1.802 -2.418 1.00 80.62 222 PHE A O 1
ATOM 1698 N N . ARG A 1 223 ? 20.340 -0.178 -0.988 1.00 79.75 223 ARG A N 1
ATOM 1699 C CA . ARG A 1 223 ? 20.829 -1.050 0.076 1.00 79.75 223 ARG A CA 1
ATOM 1700 C C . ARG A 1 223 ? 19.800 -1.125 1.188 1.00 79.75 223 ARG A C 1
ATOM 1702 O O . ARG A 1 223 ? 19.169 -0.143 1.551 1.00 79.75 223 ARG A O 1
ATOM 1709 N N . HIS A 1 224 ? 19.695 -2.291 1.806 1.00 80.50 224 HIS A N 1
ATOM 1710 C CA . HIS A 1 224 ? 18.829 -2.484 2.967 1.00 80.50 224 HIS A CA 1
ATOM 1711 C C . HIS A 1 224 ? 19.425 -1.961 4.289 1.00 80.50 224 HIS A C 1
ATOM 1713 O O . HIS A 1 224 ? 18.815 -2.125 5.343 1.00 80.50 224 HIS A O 1
ATOM 1719 N N . TYR A 1 225 ? 20.623 -1.373 4.254 1.00 78.88 225 TYR A N 1
ATOM 1720 C CA . TYR A 1 225 ? 21.340 -0.865 5.420 1.00 78.88 225 TYR A CA 1
ATOM 1721 C C . TYR A 1 225 ? 21.994 0.484 5.119 1.00 78.88 225 TYR A C 1
ATOM 1723 O O . TYR A 1 225 ? 22.403 0.767 3.992 1.00 78.88 225 TYR A O 1
ATOM 1731 N N . MET A 1 226 ? 22.148 1.298 6.162 1.00 77.00 226 MET A N 1
ATOM 1732 C CA . MET A 1 226 ? 22.787 2.606 6.086 1.00 77.00 226 MET A CA 1
ATOM 1733 C C . MET A 1 226 ? 24.293 2.473 6.352 1.00 77.00 226 MET A C 1
ATOM 1735 O O . MET A 1 226 ? 24.714 2.248 7.483 1.00 77.00 226 MET A O 1
ATOM 1739 N N . ASN A 1 227 ? 25.117 2.606 5.307 1.00 78.50 227 ASN A N 1
ATOM 1740 C CA . ASN A 1 227 ? 26.585 2.497 5.401 1.00 78.50 227 ASN A CA 1
ATOM 1741 C C . ASN A 1 227 ? 27.300 3.856 5.541 1.00 78.50 227 ASN A C 1
ATOM 1743 O O . ASN A 1 227 ? 28.507 3.961 5.322 1.00 78.50 227 ASN A O 1
ATOM 1747 N N . TYR A 1 228 ? 26.555 4.920 5.832 1.00 78.62 228 TYR A N 1
ATOM 1748 C CA . TYR A 1 228 ? 27.092 6.273 5.919 1.00 78.62 228 TYR A CA 1
ATOM 1749 C C . TYR A 1 228 ? 26.974 6.796 7.343 1.00 78.62 228 TYR A C 1
ATOM 1751 O O . TYR A 1 228 ? 25.884 6.855 7.907 1.00 78.62 228 TYR A O 1
ATOM 1759 N N . THR A 1 229 ? 28.092 7.241 7.908 1.00 76.12 229 THR A N 1
ATOM 1760 C CA . THR A 1 229 ? 28.108 7.918 9.205 1.00 76.12 229 THR A CA 1
ATOM 1761 C C . THR A 1 229 ? 27.848 9.405 8.987 1.00 76.12 229 THR A C 1
ATOM 1763 O O . THR A 1 229 ? 28.781 10.181 8.780 1.00 76.12 229 THR A O 1
ATOM 1766 N N . VAL A 1 230 ? 26.577 9.808 8.987 1.00 75.94 230 VAL A N 1
ATOM 1767 C CA . VAL A 1 230 ? 26.171 11.213 8.817 1.00 75.94 230 VAL A CA 1
ATOM 1768 C C . VAL A 1 230 ? 25.442 11.733 10.059 1.00 75.94 230 VAL A C 1
ATOM 1770 O O . VAL A 1 230 ? 24.711 10.976 10.704 1.00 75.94 230 VAL A O 1
ATOM 1773 N N . PRO A 1 231 ? 25.620 13.017 10.426 1.00 72.19 231 PRO A N 1
ATOM 1774 C CA . PRO A 1 231 ? 24.828 13.630 11.485 1.00 72.19 231 PRO A CA 1
ATOM 1775 C C . PRO A 1 231 ? 23.337 13.513 11.153 1.00 72.19 231 PRO A C 1
ATOM 1777 O O . PRO A 1 231 ? 22.930 13.839 10.042 1.00 72.19 231 PRO A O 1
ATOM 1780 N N . GLN A 1 232 ? 22.532 13.067 12.121 1.00 68.94 232 GLN A N 1
ATOM 1781 C CA . GLN A 1 232 ? 21.066 12.990 12.013 1.00 68.94 232 GLN A CA 1
ATOM 1782 C C . GLN A 1 232 ? 20.542 12.022 10.935 1.00 68.94 232 GLN A C 1
ATOM 1784 O O . GLN A 1 232 ? 19.377 12.126 10.577 1.00 68.94 232 GLN A O 1
ATOM 1789 N N . GLU A 1 233 ? 21.371 11.102 10.420 1.00 71.31 233 GLU A N 1
ATOM 1790 C CA . GLU A 1 233 ? 20.991 10.125 9.375 1.00 71.31 233 GLU A CA 1
ATOM 1791 C C . GLU A 1 233 ? 20.507 10.759 8.052 1.00 71.31 233 GLU A C 1
ATOM 1793 O O . GLU A 1 233 ? 20.010 10.071 7.165 1.00 71.31 233 GLU A O 1
ATOM 1798 N N . ILE A 1 234 ? 20.709 12.068 7.871 1.00 75.38 234 ILE A N 1
ATOM 1799 C CA . ILE A 1 234 ? 20.308 12.797 6.666 1.00 75.38 234 ILE A CA 1
ATOM 1800 C C . ILE A 1 234 ? 21.528 12.984 5.764 1.00 75.38 234 ILE A C 1
ATOM 1802 O O . ILE A 1 234 ? 22.481 13.688 6.103 1.00 75.38 234 ILE A O 1
ATOM 1806 N N . ILE A 1 235 ? 21.482 12.383 4.575 1.00 78.94 235 ILE A N 1
ATOM 1807 C CA . ILE A 1 235 ? 22.494 12.576 3.535 1.00 78.94 235 ILE A CA 1
ATOM 1808 C C . ILE A 1 235 ? 22.109 13.798 2.689 1.00 78.94 235 ILE A C 1
ATOM 1810 O O . ILE A 1 235 ? 21.175 13.742 1.891 1.00 78.94 235 ILE A O 1
ATOM 1814 N N . SER A 1 236 ? 22.837 14.906 2.841 1.00 81.56 236 SER A N 1
ATOM 1815 C CA . SER A 1 236 ? 22.658 16.108 2.017 1.00 81.56 236 SER A CA 1
ATOM 1816 C C . SER A 1 236 ? 24.016 16.695 1.607 1.00 81.56 236 SER A C 1
ATOM 1818 O O . SER A 1 236 ? 24.769 17.116 2.489 1.00 81.56 236 SER A O 1
ATOM 1820 N N . PRO A 1 237 ? 24.342 16.784 0.299 1.00 83.44 237 PRO A N 1
ATOM 1821 C CA . PRO A 1 237 ? 23.544 16.361 -0.861 1.00 83.44 237 PRO A CA 1
ATOM 1822 C C . PRO A 1 237 ? 23.481 14.831 -1.012 1.00 83.44 237 PRO A C 1
ATOM 1824 O O . PRO A 1 237 ? 24.361 14.130 -0.519 1.00 83.44 237 PRO A O 1
ATOM 1827 N N . GLY A 1 238 ? 22.459 14.321 -1.712 1.00 81.25 238 GLY A N 1
ATOM 1828 C CA . GLY A 1 238 ? 22.321 12.887 -1.998 1.00 81.25 238 GLY A CA 1
ATOM 1829 C C . GLY A 1 238 ? 23.551 12.305 -2.707 1.00 81.25 238 GLY A C 1
ATOM 1830 O O . GLY A 1 238 ? 24.208 12.989 -3.495 1.00 81.25 238 GLY A O 1
ATOM 1831 N N . ILE A 1 239 ? 23.870 11.043 -2.413 1.00 83.31 239 ILE A N 1
ATOM 1832 C CA . ILE A 1 239 ? 25.054 10.342 -2.928 1.00 83.31 239 ILE A CA 1
ATOM 1833 C C . ILE A 1 239 ? 24.617 9.339 -3.999 1.00 83.31 239 ILE A C 1
ATOM 1835 O O . ILE A 1 239 ? 23.586 8.687 -3.866 1.00 83.31 239 ILE A O 1
ATOM 1839 N N . TYR A 1 240 ? 25.410 9.201 -5.062 1.00 86.69 240 TYR A N 1
ATOM 1840 C CA . TYR A 1 240 ? 25.201 8.150 -6.056 1.00 86.69 240 TYR A CA 1
ATOM 1841 C C . TYR A 1 240 ? 25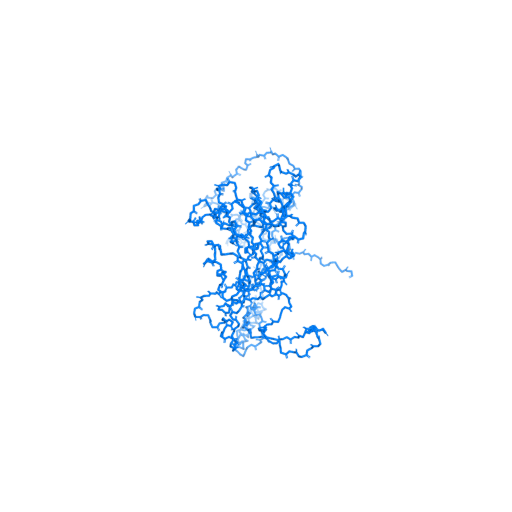.630 6.793 -5.496 1.00 86.69 240 TYR A C 1
ATOM 1843 O O . TYR A 1 240 ? 26.791 6.611 -5.122 1.00 86.69 240 TYR A O 1
ATOM 1851 N N . GLU A 1 241 ? 24.710 5.833 -5.484 1.00 84.06 241 GLU A N 1
ATOM 1852 C CA . GLU A 1 241 ? 24.982 4.462 -5.063 1.00 84.06 241 GLU A CA 1
ATOM 1853 C C . GLU A 1 241 ? 25.111 3.526 -6.272 1.00 84.06 241 GLU A C 1
ATOM 1855 O O . GLU A 1 241 ? 24.269 3.567 -7.174 1.00 84.06 241 GLU A O 1
ATOM 1860 N N . PRO A 1 242 ? 26.145 2.666 -6.316 1.00 85.75 242 PRO A N 1
ATOM 1861 C CA . PRO A 1 242 ? 26.211 1.609 -7.310 1.00 85.75 242 PRO A CA 1
ATOM 1862 C C . PRO A 1 242 ? 25.224 0.491 -6.952 1.00 85.75 242 PRO A C 1
ATOM 1864 O O . PRO A 1 242 ? 25.145 0.075 -5.794 1.00 85.75 242 PRO A O 1
ATOM 1867 N N . PHE A 1 243 ? 24.525 -0.029 -7.958 1.00 85.06 243 PHE A N 1
ATOM 1868 C CA . PHE A 1 243 ? 23.656 -1.199 -7.847 1.00 85.06 243 PHE A CA 1
ATOM 1869 C C . PHE A 1 243 ? 23.899 -2.149 -9.025 1.00 85.06 243 PHE A C 1
ATOM 1871 O O . PHE A 1 243 ? 24.315 -1.722 -10.106 1.00 85.06 243 PHE A O 1
ATOM 1878 N N . ASN A 1 244 ? 23.663 -3.444 -8.808 1.00 85.06 244 ASN A N 1
ATOM 1879 C CA . ASN A 1 244 ? 23.805 -4.453 -9.853 1.00 85.06 244 ASN A CA 1
ATOM 1880 C C . ASN A 1 244 ? 22.602 -4.376 -10.795 1.00 85.06 244 ASN A C 1
ATOM 1882 O O . ASN A 1 244 ? 21.460 -4.512 -10.363 1.00 85.06 244 ASN A O 1
ATOM 1886 N N . ALA A 1 245 ? 22.856 -4.166 -12.085 1.00 87.00 245 ALA A N 1
ATOM 1887 C CA . ALA A 1 245 ? 21.814 -4.111 -13.098 1.00 87.00 245 ALA A CA 1
ATOM 1888 C C . ALA A 1 245 ? 22.285 -4.733 -14.410 1.00 87.00 245 ALA A C 1
ATOM 1890 O O . ALA A 1 245 ? 23.400 -4.483 -14.871 1.00 87.00 245 ALA A O 1
ATOM 1891 N N . SER A 1 246 ? 21.393 -5.491 -15.039 1.00 88.19 246 SER A N 1
ATOM 1892 C CA . SER A 1 246 ? 21.593 -6.048 -16.374 1.00 88.19 246 SER A CA 1
ATOM 1893 C C . SER A 1 246 ? 20.829 -5.199 -17.381 1.00 88.19 246 SER A C 1
ATOM 1895 O O . SER A 1 246 ? 19.605 -5.107 -17.327 1.00 88.19 246 SER A O 1
ATOM 1897 N N . ILE A 1 247 ? 21.546 -4.566 -18.309 1.00 89.19 247 ILE A N 1
ATOM 1898 C CA . ILE A 1 247 ? 20.947 -3.706 -19.333 1.00 89.19 247 ILE A CA 1
ATOM 1899 C C . ILE A 1 247 ? 21.060 -4.405 -20.683 1.00 89.19 247 ILE A C 1
ATOM 1901 O O . ILE A 1 247 ? 22.157 -4.668 -21.174 1.00 89.19 247 ILE A O 1
ATOM 1905 N N . SER A 1 248 ? 19.915 -4.662 -21.310 1.00 85.00 248 SER A N 1
ATOM 1906 C CA . SER A 1 248 ? 19.839 -5.094 -22.703 1.00 85.00 248 SER A CA 1
ATOM 1907 C C . SER A 1 248 ? 19.247 -3.967 -23.535 1.00 85.00 248 SER A C 1
ATOM 1909 O O . SER A 1 248 ? 18.190 -3.433 -23.204 1.00 85.00 248 SER A O 1
ATOM 1911 N N . SER A 1 249 ? 19.933 -3.581 -24.609 1.00 82.69 249 SER A N 1
ATOM 1912 C CA . SER A 1 249 ? 19.442 -2.565 -25.538 1.00 82.69 249 SER A CA 1
ATOM 1913 C C . SER A 1 249 ? 19.306 -3.159 -26.933 1.00 82.69 249 SER A C 1
ATOM 1915 O O . SER A 1 249 ? 20.236 -3.757 -27.473 1.00 82.69 249 SER A O 1
ATOM 1917 N N . GLN A 1 250 ? 18.132 -2.980 -27.530 1.00 70.38 250 GLN A N 1
ATOM 1918 C CA . GLN A 1 250 ? 17.908 -3.246 -28.945 1.00 70.38 250 GLN A CA 1
ATOM 1919 C C . GLN A 1 250 ? 17.944 -1.901 -29.662 1.00 70.38 250 GLN A C 1
ATOM 1921 O O . GLN A 1 250 ? 16.961 -1.167 -29.697 1.00 70.38 250 GLN A O 1
ATOM 1926 N N . SER A 1 251 ? 19.112 -1.539 -30.185 1.00 64.38 251 SER A N 1
ATOM 1927 C CA . SER A 1 251 ? 19.218 -0.397 -31.091 1.00 64.38 251 SER A CA 1
ATOM 1928 C C . SER A 1 251 ? 18.952 -0.869 -32.521 1.00 64.38 251 SER A C 1
ATOM 1930 O O . SER A 1 251 ? 19.463 -1.912 -32.933 1.00 64.38 251 SER A O 1
ATOM 1932 N N . TYR A 1 252 ? 18.198 -0.085 -33.304 1.00 56.47 252 TYR A N 1
ATOM 1933 C CA . TYR A 1 252 ? 18.295 -0.132 -34.766 1.00 56.47 252 TYR A CA 1
ATOM 1934 C C . TYR A 1 252 ? 19.706 0.329 -35.121 1.00 56.47 252 TYR A C 1
ATOM 1936 O O . TYR A 1 252 ? 19.998 1.514 -35.260 1.00 56.47 252 TYR A O 1
ATOM 1944 N N . THR A 1 253 ? 20.624 -0.628 -35.114 1.00 44.84 253 THR A N 1
ATOM 1945 C CA . THR A 1 253 ? 22.047 -0.360 -35.185 1.00 44.84 253 THR A CA 1
ATOM 1946 C C . THR A 1 253 ? 22.424 -0.208 -36.661 1.00 44.84 253 THR A C 1
ATOM 1948 O O . THR A 1 253 ? 22.708 -1.166 -37.371 1.00 44.84 253 THR A O 1
ATOM 1951 N N . SER A 1 254 ? 22.525 1.034 -37.128 1.00 53.59 254 SER A N 1
ATOM 1952 C CA . SER A 1 254 ? 23.745 1.431 -37.837 1.00 53.59 254 SER A CA 1
ATOM 1953 C C . SER A 1 254 ? 24.859 1.513 -36.781 1.00 53.59 254 SER A C 1
ATOM 1955 O O . SER A 1 254 ? 25.256 2.593 -36.353 1.00 53.59 254 SER A O 1
ATOM 1957 N N . GLY A 1 255 ? 25.221 0.356 -36.224 1.00 55.56 255 GLY A N 1
ATOM 1958 C CA . GLY A 1 255 ? 26.092 0.235 -35.058 1.00 55.56 255 GLY A CA 1
ATOM 1959 C C . GLY A 1 255 ? 27.558 0.500 -35.392 1.00 55.56 255 GLY A C 1
ATOM 1960 O O . GLY A 1 255 ? 27.903 0.645 -36.566 1.00 55.56 255 GLY A O 1
ATOM 1961 N N . PRO A 1 256 ? 28.438 0.540 -34.376 1.00 59.00 256 PRO A N 1
ATOM 1962 C CA . PRO A 1 256 ? 29.867 0.717 -34.593 1.00 59.00 256 PRO A CA 1
ATOM 1963 C C . PRO A 1 256 ? 30.419 -0.391 -35.495 1.00 59.00 256 PRO A C 1
ATOM 1965 O O . PRO A 1 256 ? 29.989 -1.545 -35.402 1.00 59.00 256 PRO A O 1
ATOM 1968 N N . ILE A 1 257 ? 31.364 -0.007 -36.359 1.00 61.53 257 ILE A N 1
ATOM 1969 C CA . ILE A 1 257 ? 31.965 -0.853 -37.396 1.00 61.53 257 ILE A CA 1
ATOM 1970 C C . ILE A 1 257 ? 32.448 -2.159 -36.761 1.00 61.53 257 ILE A C 1
ATOM 1972 O O . ILE A 1 257 ? 33.438 -2.184 -36.028 1.00 61.53 257 ILE A O 1
ATOM 1976 N N . ARG A 1 258 ? 31.732 -3.256 -37.015 1.00 69.62 258 ARG A N 1
ATOM 1977 C CA . ARG A 1 258 ? 32.158 -4.591 -36.586 1.00 69.62 258 ARG A CA 1
ATOM 1978 C C . ARG A 1 258 ? 33.098 -5.159 -37.649 1.00 69.62 258 ARG A C 1
ATOM 1980 O O . ARG A 1 258 ? 32.812 -5.003 -38.832 1.00 69.62 258 ARG A O 1
ATOM 1987 N N . PRO A 1 259 ? 34.166 -5.887 -37.282 1.00 72.81 259 PRO A N 1
ATOM 1988 C CA . PRO A 1 259 ? 35.169 -6.356 -38.244 1.00 72.81 259 PRO A CA 1
ATOM 1989 C C . PRO A 1 259 ? 34.594 -7.244 -39.365 1.00 72.81 259 PRO A C 1
ATOM 1991 O O . PRO A 1 259 ? 35.127 -7.256 -40.471 1.00 72.81 259 PRO A O 1
ATOM 1994 N N . TRP A 1 260 ? 33.474 -7.936 -39.126 1.00 76.75 260 TRP A N 1
ATOM 1995 C CA . TRP A 1 260 ? 32.801 -8.750 -40.146 1.00 76.75 260 TRP A CA 1
ATOM 1996 C C . TRP A 1 260 ? 32.087 -7.920 -41.229 1.00 76.75 260 TRP A C 1
ATOM 1998 O O . TRP A 1 260 ? 31.892 -8.408 -42.341 1.00 76.75 260 TRP A O 1
ATOM 2008 N N . GLN A 1 261 ? 31.737 -6.657 -40.948 1.00 73.19 261 GLN A N 1
ATOM 2009 C CA . GLN A 1 261 ? 31.074 -5.770 -41.913 1.00 73.19 261 GLN A CA 1
ATOM 2010 C C . GLN A 1 261 ? 31.974 -5.425 -43.104 1.00 73.19 261 GLN A C 1
ATOM 2012 O O . GLN A 1 261 ? 31.472 -4.995 -44.140 1.00 73.19 261 GLN A O 1
ATOM 2017 N N . ASN A 1 262 ? 33.280 -5.698 -43.010 1.00 75.44 262 ASN A N 1
ATOM 2018 C CA . ASN A 1 262 ? 34.208 -5.541 -44.124 1.00 75.44 262 ASN A CA 1
ATOM 2019 C C . ASN A 1 262 ? 33.819 -6.379 -45.353 1.00 75.44 262 ASN A C 1
ATOM 2021 O O . ASN A 1 262 ? 34.177 -6.023 -46.474 1.00 75.44 262 ASN A O 1
ATOM 2025 N N . ILE A 1 263 ? 33.031 -7.446 -45.175 1.00 83.56 263 ILE A N 1
ATOM 2026 C CA . ILE A 1 263 ? 32.531 -8.257 -46.288 1.00 83.56 263 ILE A CA 1
ATOM 2027 C C . ILE A 1 263 ? 31.562 -7.479 -47.195 1.00 83.56 263 ILE A C 1
ATOM 2029 O O . ILE A 1 263 ? 31.505 -7.733 -48.397 1.00 83.56 263 ILE A O 1
ATOM 2033 N N . PHE A 1 264 ? 30.854 -6.472 -46.665 1.00 82.00 264 PHE A N 1
ATOM 2034 C CA . PHE A 1 264 ? 29.963 -5.627 -47.465 1.00 82.00 264 PHE A CA 1
ATOM 2035 C C . PHE A 1 264 ? 30.726 -4.701 -48.413 1.00 82.00 264 PHE A C 1
ATOM 2037 O O . PHE A 1 264 ? 30.191 -4.362 -49.467 1.00 82.00 264 PHE A O 1
ATOM 2044 N N . TYR A 1 265 ? 31.984 -4.346 -48.116 1.00 85.38 265 TYR A N 1
ATOM 2045 C CA . TYR A 1 265 ? 32.807 -3.591 -49.067 1.00 85.38 265 TYR A CA 1
ATOM 2046 C C . TYR A 1 265 ? 33.067 -4.380 -50.348 1.00 85.38 265 TYR A C 1
ATOM 2048 O O . TYR A 1 265 ? 33.113 -3.787 -51.420 1.00 85.38 265 TYR A O 1
ATOM 2056 N N . LEU A 1 266 ? 33.155 -5.710 -50.268 1.00 87.38 266 LEU A N 1
ATOM 2057 C CA . LEU A 1 266 ? 33.286 -6.561 -51.448 1.00 87.38 266 LEU A CA 1
ATOM 2058 C C . LEU A 1 266 ? 32.038 -6.445 -52.337 1.00 87.38 266 LEU A C 1
ATOM 2060 O O . LEU A 1 266 ? 32.154 -6.204 -53.537 1.00 87.38 266 LEU A O 1
ATOM 2064 N N . VAL A 1 267 ? 30.845 -6.524 -51.739 1.00 89.31 267 VAL A N 1
ATOM 2065 C CA . VAL A 1 267 ? 29.569 -6.355 -52.456 1.00 89.31 267 VAL A CA 1
ATOM 2066 C C . VAL A 1 267 ? 29.446 -4.947 -53.046 1.00 89.31 267 VAL A C 1
ATOM 2068 O O . VAL A 1 267 ? 29.059 -4.798 -54.203 1.00 89.31 267 VAL A O 1
ATOM 2071 N N . LEU A 1 268 ? 29.828 -3.913 -52.289 1.00 90.44 268 LEU A N 1
ATOM 2072 C CA . LEU A 1 268 ? 29.810 -2.522 -52.749 1.00 90.44 268 LEU A CA 1
ATOM 2073 C C . LEU A 1 268 ? 30.772 -2.287 -53.918 1.00 90.44 268 LEU A C 1
ATOM 2075 O O . LEU A 1 268 ? 30.409 -1.591 -54.862 1.00 90.44 268 LEU A O 1
ATOM 2079 N N . ILE A 1 269 ? 31.960 -2.897 -53.900 1.00 93.50 269 ILE A N 1
ATOM 2080 C CA . ILE A 1 269 ? 32.913 -2.834 -55.016 1.00 93.50 269 ILE A CA 1
ATOM 2081 C C . ILE A 1 269 ? 32.326 -3.510 -56.258 1.00 93.50 269 ILE A C 1
ATOM 2083 O O . ILE A 1 269 ? 32.392 -2.935 -57.341 1.00 93.50 269 ILE A O 1
ATOM 2087 N N . ILE A 1 270 ? 31.703 -4.685 -56.124 1.00 94.62 270 ILE A N 1
ATOM 2088 C CA . ILE A 1 270 ? 31.054 -5.360 -57.259 1.00 94.62 270 ILE A CA 1
ATOM 2089 C C . ILE A 1 270 ? 29.914 -4.504 -57.820 1.00 94.62 270 ILE A C 1
ATOM 2091 O O . ILE A 1 270 ? 29.834 -4.308 -59.033 1.00 94.62 270 ILE A O 1
ATOM 2095 N N . ALA A 1 271 ? 29.057 -3.949 -56.960 1.00 93.69 271 ALA A N 1
ATOM 2096 C CA . ALA A 1 271 ? 27.972 -3.069 -57.384 1.00 93.69 271 ALA A CA 1
ATOM 2097 C C . ALA A 1 271 ? 28.512 -1.813 -58.087 1.00 93.69 271 ALA A C 1
ATOM 2099 O O . ALA A 1 271 ? 27.999 -1.413 -59.130 1.00 93.69 271 ALA A O 1
ATOM 2100 N N . PHE A 1 272 ? 29.584 -1.217 -57.566 1.00 94.62 272 PHE A N 1
ATOM 2101 C CA . PHE A 1 272 ? 30.253 -0.073 -58.179 1.00 94.62 272 PHE A CA 1
ATOM 2102 C C . PHE A 1 272 ? 30.826 -0.412 -59.563 1.00 94.62 272 PHE A C 1
ATOM 2104 O O . PHE A 1 272 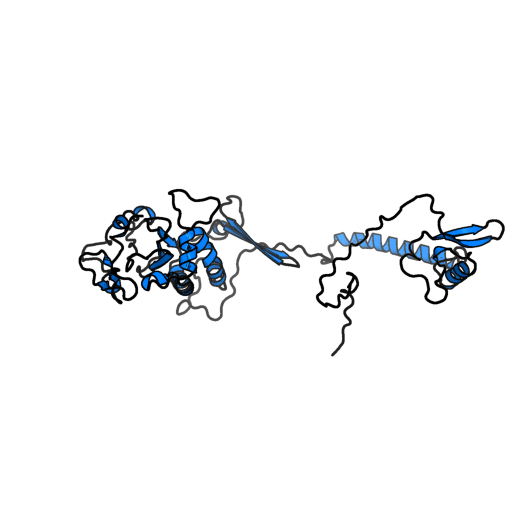? 30.567 0.309 -60.525 1.00 94.62 272 PHE A O 1
ATOM 2111 N N . LEU A 1 273 ? 31.529 -1.541 -59.697 1.00 95.19 273 LEU A N 1
ATOM 2112 C CA . LEU A 1 273 ? 32.067 -2.011 -60.978 1.00 95.19 273 LEU A CA 1
ATOM 2113 C C . LEU A 1 273 ? 30.959 -2.320 -61.989 1.00 95.19 273 LEU A C 1
ATOM 2115 O O . LEU A 1 273 ? 31.091 -1.980 -63.162 1.00 95.19 273 LEU A O 1
ATOM 2119 N N . THR A 1 274 ? 29.851 -2.905 -61.535 1.00 93.19 274 THR A N 1
ATOM 2120 C CA . THR A 1 274 ? 28.683 -3.176 -62.385 1.00 93.19 274 THR A CA 1
ATOM 2121 C C . THR A 1 274 ? 28.073 -1.871 -62.894 1.00 93.19 274 THR A C 1
ATOM 2123 O O . THR A 1 274 ? 27.804 -1.744 -64.084 1.00 93.19 274 THR A O 1
ATOM 2126 N N . ASN A 1 275 ? 27.938 -0.858 -62.034 1.00 91.44 275 ASN A N 1
ATOM 2127 C CA . ASN A 1 275 ? 27.464 0.464 -62.441 1.00 91.44 275 ASN A CA 1
ATOM 2128 C C . ASN A 1 275 ? 28.422 1.157 -63.424 1.00 91.44 275 ASN A C 1
ATOM 2130 O O . ASN A 1 275 ? 27.960 1.756 -64.391 1.00 91.44 275 ASN A O 1
ATOM 2134 N N . ILE A 1 276 ? 29.743 1.039 -63.235 1.00 93.44 276 ILE A N 1
ATOM 2135 C CA . ILE A 1 276 ? 30.736 1.534 -64.206 1.00 93.44 276 ILE A CA 1
ATOM 2136 C C . ILE A 1 276 ? 30.585 0.820 -65.550 1.00 93.44 276 ILE A C 1
ATOM 2138 O O . ILE A 1 276 ? 30.630 1.469 -66.594 1.00 93.44 276 ILE A O 1
ATOM 2142 N N . PHE A 1 277 ? 30.397 -0.500 -65.541 1.00 91.12 277 PHE A N 1
ATOM 2143 C CA . PHE A 1 277 ? 30.203 -1.274 -66.761 1.00 91.12 277 PHE A CA 1
ATOM 2144 C C . PHE A 1 277 ? 28.925 -0.850 -67.496 1.00 91.12 277 PHE A C 1
ATOM 2146 O O . PHE A 1 277 ? 28.975 -0.580 -68.696 1.00 91.12 277 PHE A O 1
ATOM 2153 N N . CYS A 1 278 ? 27.809 -0.692 -66.776 1.00 85.44 278 CYS A N 1
ATOM 2154 C CA . CYS A 1 278 ? 26.560 -0.160 -67.325 1.00 85.44 278 CYS A CA 1
ATOM 2155 C C . CYS A 1 278 ? 26.741 1.257 -67.891 1.00 85.44 278 CYS A C 1
ATOM 2157 O O . CYS A 1 278 ? 26.278 1.545 -68.992 1.00 85.44 278 CYS A O 1
ATOM 2159 N N . LEU A 1 279 ? 27.465 2.132 -67.187 1.00 85.81 279 LEU A N 1
ATOM 2160 C CA . LEU A 1 279 ? 27.764 3.484 -67.661 1.00 85.81 279 LEU A CA 1
ATOM 2161 C C . LEU A 1 279 ? 28.594 3.456 -68.953 1.00 85.81 279 LEU A C 1
ATOM 2163 O O . LEU A 1 279 ? 28.276 4.160 -69.910 1.00 85.81 279 LEU A O 1
ATOM 2167 N N . GLY A 1 280 ? 29.633 2.619 -69.009 1.00 87.88 280 GLY A N 1
ATOM 2168 C CA . GLY A 1 280 ? 30.456 2.432 -70.204 1.00 87.88 280 GLY A CA 1
ATOM 2169 C C . GLY A 1 280 ? 29.651 1.898 -71.390 1.00 87.88 280 GLY A C 1
ATOM 2170 O O . GLY A 1 280 ? 29.805 2.388 -72.510 1.00 87.88 280 GLY A O 1
ATOM 2171 N N . TYR A 1 281 ? 28.746 0.951 -71.135 1.00 83.50 281 TYR A N 1
ATOM 2172 C CA . TYR A 1 281 ? 27.801 0.441 -72.123 1.00 83.50 281 TYR A CA 1
ATOM 2173 C C . TYR A 1 281 ? 26.894 1.557 -72.664 1.00 83.50 281 TYR A C 1
ATOM 2175 O O . TYR A 1 281 ? 26.823 1.750 -73.874 1.00 83.50 281 TYR A O 1
ATOM 2183 N N . PHE A 1 282 ? 26.275 2.372 -71.804 1.00 79.38 282 PHE A N 1
ATOM 2184 C CA . PHE A 1 282 ? 25.414 3.472 -72.257 1.00 79.38 282 PHE A CA 1
ATOM 2185 C C . PHE A 1 282 ? 26.165 4.562 -73.033 1.00 79.38 282 PHE A C 1
ATOM 2187 O O . PHE A 1 282 ? 25.621 5.132 -73.979 1.00 79.38 282 PHE A O 1
ATOM 2194 N N . ILE A 1 283 ? 27.426 4.840 -72.687 1.00 81.69 283 ILE A N 1
ATOM 2195 C CA . ILE A 1 283 ? 28.256 5.793 -73.440 1.00 81.69 283 ILE A CA 1
ATOM 2196 C C . ILE A 1 283 ? 28.607 5.246 -74.832 1.00 81.69 283 ILE A C 1
ATOM 2198 O O . ILE A 1 283 ? 28.647 6.015 -75.794 1.00 81.69 283 ILE A O 1
ATOM 2202 N N . ARG A 1 284 ? 28.862 3.938 -74.958 1.00 79.50 284 ARG A N 1
ATOM 2203 C CA . ARG A 1 284 ? 29.262 3.306 -76.224 1.00 79.50 284 ARG A CA 1
ATOM 2204 C C . ARG A 1 284 ? 28.074 3.008 -77.144 1.00 79.50 284 ARG A C 1
ATOM 2206 O O . ARG A 1 284 ? 28.198 3.196 -78.350 1.00 79.50 284 ARG A O 1
ATOM 2213 N N . GLN A 1 285 ? 26.934 2.597 -76.597 1.00 72.06 285 GLN A N 1
ATOM 2214 C CA . GLN A 1 285 ? 25.699 2.287 -77.327 1.00 72.06 285 GLN A CA 1
ATOM 2215 C C . GLN A 1 285 ? 24.722 3.480 -77.375 1.00 72.06 285 GLN A C 1
ATOM 2217 O O . GLN A 1 285 ? 23.503 3.296 -77.338 1.00 72.06 285 GLN A O 1
ATOM 2222 N N . ARG A 1 286 ? 25.236 4.717 -77.477 1.00 58.34 286 ARG A N 1
ATOM 2223 C CA . ARG A 1 286 ? 24.400 5.917 -77.651 1.00 58.34 286 ARG A CA 1
ATOM 2224 C C . ARG A 1 286 ? 23.437 5.726 -78.831 1.00 58.34 286 ARG A C 1
ATOM 2226 O O . ARG A 1 286 ? 23.879 5.643 -79.973 1.00 58.34 286 ARG A O 1
ATOM 2233 N N . GLY A 1 287 ? 22.137 5.671 -78.538 1.00 63.16 287 GLY A N 1
ATOM 2234 C CA . GLY A 1 287 ? 21.064 5.644 -79.537 1.00 63.16 287 GLY A CA 1
ATOM 2235 C C . GLY A 1 287 ? 20.411 4.286 -79.827 1.00 63.16 287 GLY A C 1
ATOM 2236 O O . GLY A 1 287 ? 19.578 4.234 -80.723 1.00 63.16 287 GLY A O 1
ATOM 2237 N N . LEU A 1 288 ? 20.738 3.201 -79.108 1.00 56.56 288 LEU A N 1
ATOM 2238 C CA . LEU A 1 288 ? 20.073 1.894 -79.312 1.00 56.56 288 LEU A CA 1
ATOM 2239 C C . LEU A 1 288 ? 18.796 1.686 -78.484 1.00 56.56 288 LEU A C 1
ATOM 2241 O O . LEU A 1 288 ? 18.030 0.768 -78.762 1.00 56.56 288 LEU A O 1
ATOM 2245 N N . VAL A 1 289 ? 18.572 2.517 -77.468 1.00 62.34 289 VAL A N 1
ATOM 2246 C CA . VAL A 1 289 ? 17.383 2.460 -76.615 1.00 62.34 289 VAL A CA 1
ATOM 2247 C C . VAL A 1 289 ? 16.761 3.847 -76.619 1.00 62.34 289 VAL A C 1
ATOM 2249 O O . VAL A 1 289 ? 17.311 4.775 -76.029 1.00 62.34 289 VAL A O 1
ATOM 2252 N N . THR A 1 290 ? 15.645 4.003 -77.327 1.00 65.44 290 THR A N 1
ATOM 2253 C CA . THR A 1 290 ? 14.769 5.167 -77.172 1.00 65.44 290 THR A CA 1
ATOM 2254 C C . THR A 1 290 ? 14.128 5.085 -75.801 1.00 65.44 290 THR A C 1
ATOM 2256 O O . THR A 1 290 ? 13.263 4.245 -75.554 1.00 65.44 290 THR A O 1
ATOM 2259 N N . ASP A 1 291 ? 14.598 5.931 -74.894 1.00 65.88 291 ASP A N 1
ATOM 2260 C CA . ASP A 1 291 ? 14.006 6.063 -73.577 1.00 65.88 291 ASP A CA 1
ATOM 2261 C C . ASP A 1 291 ? 12.680 6.822 -73.704 1.00 65.88 291 ASP A C 1
ATOM 2263 O O . ASP A 1 291 ? 12.655 8.038 -73.900 1.00 65.88 291 ASP A O 1
ATOM 2267 N N . PHE A 1 292 ? 11.563 6.099 -73.626 1.00 66.00 292 PHE A N 1
ATOM 2268 C CA . PHE A 1 292 ? 10.226 6.696 -73.634 1.00 66.00 292 PHE A CA 1
ATOM 2269 C C . PHE A 1 292 ? 9.888 7.418 -72.321 1.00 66.00 292 PHE A C 1
ATOM 2271 O O . PHE A 1 292 ? 8.843 8.055 -72.249 1.00 66.00 292 PHE A O 1
ATOM 2278 N N . THR A 1 293 ? 10.746 7.350 -71.294 1.00 69.38 293 THR A N 1
ATOM 2279 C CA . THR A 1 293 ? 10.613 8.169 -70.078 1.00 69.38 293 THR A CA 1
ATOM 2280 C C . THR A 1 293 ? 11.219 9.564 -70.242 1.00 69.38 293 THR A C 1
ATOM 2282 O O . THR A 1 293 ? 10.897 10.468 -69.469 1.00 69.38 293 THR A O 1
ATOM 2285 N N . GLU A 1 294 ? 12.032 9.787 -71.283 1.00 78.12 294 GLU A N 1
ATOM 2286 C CA . GLU A 1 294 ? 12.487 11.123 -71.652 1.00 78.12 294 GLU A CA 1
ATOM 2287 C C . GLU A 1 294 ? 11.290 11.969 -72.101 1.00 78.12 294 GLU A C 1
ATOM 2289 O O . GLU A 1 294 ? 10.510 11.570 -72.967 1.00 78.12 294 GLU A O 1
ATOM 2294 N N . THR A 1 295 ? 11.150 13.173 -71.544 1.00 75.94 295 THR A N 1
ATOM 2295 C CA . THR A 1 295 ? 9.969 14.029 -71.742 1.00 75.94 295 THR A CA 1
ATOM 2296 C C . THR A 1 295 ? 9.691 14.338 -73.212 1.00 75.94 295 THR A C 1
ATOM 2298 O O . THR A 1 295 ? 8.534 14.472 -73.600 1.00 75.94 295 THR A O 1
ATOM 2301 N N . GLN A 1 296 ? 10.737 14.434 -74.039 1.00 77.44 296 GLN A N 1
ATOM 2302 C CA . GLN A 1 296 ? 10.617 14.691 -75.477 1.00 77.44 296 GLN A CA 1
ATOM 2303 C C . GLN A 1 296 ? 10.045 13.481 -76.227 1.00 77.44 296 GLN A C 1
ATOM 2305 O O . GLN A 1 296 ? 9.116 13.633 -77.020 1.00 77.44 296 GLN A O 1
ATOM 2310 N N . ASN A 1 297 ? 10.547 12.279 -75.928 1.00 80.06 297 ASN A N 1
ATOM 2311 C CA . ASN A 1 297 ? 10.081 11.034 -76.539 1.00 80.06 297 ASN A CA 1
ATOM 2312 C C . ASN A 1 297 ? 8.676 10.674 -76.046 1.00 80.06 297 ASN A C 1
ATOM 2314 O O . ASN A 1 297 ? 7.837 10.270 -76.846 1.00 80.06 297 ASN A O 1
ATOM 2318 N N . LEU A 1 298 ? 8.388 10.894 -74.759 1.00 80.75 298 LEU A N 1
ATOM 2319 C CA . LEU A 1 298 ? 7.059 10.703 -74.179 1.00 80.75 298 LEU A CA 1
ATOM 2320 C C . LEU A 1 298 ? 6.030 11.655 -74.797 1.00 80.75 298 LEU A C 1
ATOM 2322 O O . LEU A 1 298 ? 4.917 11.244 -75.111 1.00 80.75 298 LEU A O 1
ATOM 2326 N N . PHE A 1 299 ? 6.398 12.923 -75.003 1.00 78.19 299 PHE A N 1
ATOM 2327 C CA . PHE A 1 299 ? 5.526 13.898 -75.652 1.00 78.19 299 PHE A CA 1
ATOM 2328 C C . PHE A 1 299 ? 5.267 13.533 -77.116 1.00 78.19 299 PHE A C 1
ATOM 2330 O O . PHE A 1 299 ? 4.119 13.549 -77.556 1.00 78.19 299 PHE A O 1
ATOM 2337 N N . ALA A 1 300 ? 6.309 13.146 -77.859 1.00 78.62 300 ALA A N 1
ATOM 2338 C CA . ALA A 1 300 ? 6.159 12.674 -79.231 1.00 78.62 300 ALA A CA 1
ATOM 2339 C C . ALA A 1 300 ? 5.261 11.428 -79.307 1.00 78.62 300 ALA A C 1
ATOM 2341 O O . ALA A 1 300 ? 4.404 11.343 -80.185 1.00 78.62 300 ALA A O 1
ATOM 2342 N N . LEU A 1 301 ? 5.408 10.495 -78.365 1.00 80.69 301 LEU A N 1
ATOM 2343 C CA . LEU A 1 301 ? 4.572 9.302 -78.266 1.00 80.69 301 LEU A CA 1
ATOM 2344 C C . LEU A 1 301 ? 3.110 9.654 -77.953 1.00 80.69 301 LEU A C 1
ATOM 2346 O O . LEU A 1 301 ? 2.202 9.128 -78.590 1.00 80.69 301 LEU A O 1
ATOM 2350 N N . ALA A 1 302 ? 2.877 10.572 -77.014 1.00 77.56 302 ALA A N 1
ATOM 2351 C CA . ALA A 1 302 ? 1.537 10.993 -76.620 1.00 77.56 302 ALA A CA 1
ATOM 2352 C C . ALA A 1 302 ? 0.813 11.764 -77.738 1.00 77.56 302 ALA A C 1
ATOM 2354 O O . ALA A 1 302 ? -0.360 11.504 -77.988 1.00 77.56 302 ALA A O 1
ATOM 2355 N N . VAL A 1 303 ? 1.496 12.661 -78.458 1.00 79.50 303 VAL A N 1
ATOM 2356 C CA . VAL A 1 303 ? 0.891 13.441 -79.558 1.00 79.50 303 VAL A CA 1
ATOM 2357 C C . VAL A 1 303 ? 0.560 12.574 -80.773 1.00 79.50 303 VAL A C 1
ATOM 2359 O O . VAL A 1 303 ? -0.453 12.809 -81.425 1.00 79.50 303 VAL A O 1
ATOM 2362 N N . ASN A 1 304 ? 1.396 11.581 -81.081 1.00 77.50 304 ASN A N 1
ATOM 2363 C CA . ASN A 1 304 ? 1.155 10.674 -82.207 1.00 77.50 304 ASN A CA 1
ATOM 2364 C C . ASN A 1 304 ? 0.221 9.507 -81.852 1.00 77.50 304 ASN A C 1
ATOM 2366 O O . ASN A 1 304 ? -0.182 8.759 -82.742 1.00 77.50 304 ASN A O 1
ATOM 2370 N N . SER A 1 305 ? -0.129 9.337 -80.572 1.00 80.50 305 SER A N 1
ATOM 2371 C CA . SER A 1 305 ? -1.063 8.299 -80.148 1.00 80.50 305 SER A CA 1
ATOM 2372 C C . SER A 1 305 ? -2.521 8.622 -80.506 1.00 80.50 305 SER A C 1
ATOM 2374 O O . SER A 1 305 ? -2.920 9.789 -80.504 1.00 80.50 305 SER A O 1
ATOM 2376 N N . PRO A 1 306 ? -3.338 7.606 -80.839 1.00 77.12 306 PRO A N 1
ATOM 2377 C CA . PRO A 1 306 ? -4.751 7.803 -81.132 1.00 77.12 306 PRO A CA 1
ATOM 2378 C C . PRO A 1 306 ? -5.513 8.334 -79.904 1.00 77.12 306 PRO A C 1
ATOM 2380 O O . PRO A 1 306 ? -5.154 8.024 -78.766 1.00 77.12 306 PRO A O 1
ATOM 2383 N N . PRO A 1 307 ? -6.596 9.110 -80.105 1.00 71.19 307 PRO A N 1
ATOM 2384 C CA . PRO A 1 307 ? -7.372 9.658 -79.003 1.00 71.19 307 PRO A CA 1
ATOM 2385 C C . PRO A 1 307 ? -7.992 8.531 -78.173 1.00 71.19 307 PRO A C 1
ATOM 2387 O O . PRO A 1 307 ? -8.753 7.704 -78.673 1.00 71.19 307 PRO A O 1
ATOM 2390 N N . SER A 1 308 ? -7.670 8.525 -76.886 1.00 71.44 308 SER A N 1
ATOM 2391 C CA . SER A 1 308 ? -8.187 7.559 -75.922 1.00 71.44 308 SER A CA 1
ATOM 2392 C C . SER A 1 308 ? -9.605 7.972 -75.483 1.00 71.44 308 SER A C 1
ATOM 2394 O O . SER A 1 308 ? -9.841 9.165 -75.252 1.00 71.44 308 SER A O 1
ATOM 2396 N N . GLN A 1 309 ? -10.543 7.034 -75.325 1.00 69.44 309 GLN A N 1
ATOM 2397 C CA . GLN A 1 309 ? -11.912 7.373 -74.910 1.00 69.44 309 GLN A CA 1
ATOM 2398 C C . GLN A 1 309 ? -11.975 7.857 -73.455 1.00 69.44 309 GLN A C 1
ATOM 2400 O O . GLN A 1 309 ? -12.826 8.684 -73.126 1.00 69.44 309 GLN A O 1
ATOM 2405 N N . ARG A 1 310 ? -11.069 7.389 -72.585 1.00 69.94 310 ARG A N 1
ATOM 2406 C CA . ARG A 1 310 ? -11.061 7.719 -71.149 1.00 69.94 310 ARG A CA 1
ATOM 2407 C C . ARG A 1 310 ? -10.391 9.053 -70.828 1.00 69.94 310 ARG A C 1
ATOM 2409 O O . ARG A 1 310 ? -10.803 9.709 -69.874 1.00 69.94 310 ARG A O 1
ATOM 2416 N N . LEU A 1 311 ? -9.432 9.501 -71.644 1.00 70.19 311 LEU A N 1
ATOM 2417 C CA . LEU A 1 311 ? -8.866 10.862 -71.566 1.00 70.19 311 LEU A CA 1
ATOM 2418 C C . LEU A 1 311 ? -9.759 11.917 -72.257 1.00 70.19 311 LEU A C 1
ATOM 2420 O O . LEU A 1 311 ? -9.412 13.102 -72.296 1.00 70.19 311 LEU A O 1
ATOM 2424 N N . GLY A 1 312 ? -10.913 11.509 -72.803 1.00 66.06 312 GLY A N 1
ATOM 2425 C CA . GLY A 1 312 ? -11.900 12.406 -73.399 1.00 66.06 312 GLY A CA 1
ATOM 2426 C C . GLY A 1 312 ? -12.411 13.432 -72.383 1.00 66.06 312 GLY A C 1
ATOM 2427 O O . GLY A 1 312 ? -13.007 13.075 -71.372 1.00 66.06 312 GLY A O 1
ATOM 2428 N N . GLY A 1 313 ? -12.174 14.719 -72.653 1.00 67.19 313 GLY A N 1
ATOM 2429 C CA . GLY A 1 313 ? -12.580 15.835 -71.785 1.00 67.19 313 GLY A CA 1
ATOM 2430 C C . GLY A 1 313 ? -11.433 16.546 -71.058 1.00 67.19 313 GLY A C 1
ATOM 2431 O O . GLY A 1 313 ? -11.651 17.616 -70.495 1.00 67.19 313 GLY A O 1
ATOM 2432 N N . SER A 1 314 ? -10.201 16.032 -71.132 1.00 65.88 314 SER A N 1
ATOM 2433 C CA . SER A 1 314 ? -9.038 16.578 -70.407 1.00 65.88 314 SER A CA 1
ATOM 2434 C C . SER A 1 314 ? -8.183 17.560 -71.225 1.00 65.88 314 SER A C 1
ATOM 2436 O O . SER A 1 314 ? -6.991 17.720 -70.967 1.00 65.88 314 SER A O 1
ATOM 2438 N N . CYS A 1 315 ? -8.792 18.264 -72.187 1.00 59.72 315 CYS A N 1
ATOM 2439 C CA . CYS A 1 315 ? -8.136 19.051 -73.246 1.00 59.72 315 CYS A CA 1
ATOM 2440 C C . CYS A 1 315 ? -7.271 20.257 -72.798 1.00 59.72 315 CYS A C 1
ATOM 2442 O O . CYS A 1 315 ? -6.773 20.981 -73.654 1.00 59.72 315 CYS A O 1
ATOM 2444 N N . ALA A 1 316 ? -7.080 20.499 -71.495 1.00 62.00 316 ALA A N 1
ATOM 2445 C CA . ALA A 1 316 ? -6.219 21.582 -70.993 1.00 62.00 316 ALA A CA 1
ATOM 2446 C C . ALA A 1 316 ? -5.663 21.349 -69.576 1.00 62.00 316 ALA A C 1
ATOM 2448 O O . ALA A 1 316 ? -4.545 21.760 -69.283 1.00 62.00 316 ALA A O 1
ATOM 2449 N N . ALA A 1 317 ? -6.429 20.701 -68.691 1.00 68.31 317 ALA A N 1
ATOM 2450 C CA . ALA A 1 317 ? -6.033 20.473 -67.295 1.00 68.31 317 ALA A CA 1
ATOM 2451 C C . ALA A 1 317 ? -5.263 19.156 -67.072 1.00 68.31 317 ALA A C 1
ATOM 2453 O O . ALA A 1 317 ? -4.798 18.903 -65.960 1.00 68.31 317 ALA A O 1
ATOM 2454 N N . GLY A 1 318 ? -5.129 18.332 -68.119 1.00 72.38 318 GLY A N 1
ATOM 2455 C CA . GLY A 1 318 ? -4.582 16.982 -68.025 1.00 72.38 318 GLY A CA 1
ATOM 2456 C C . GLY A 1 318 ? -5.545 16.000 -67.344 1.00 72.38 318 GLY A C 1
ATOM 2457 O O . GLY A 1 318 ? -6.559 16.408 -66.771 1.00 72.38 318 GLY A O 1
ATOM 2458 N N . PRO A 1 319 ? -5.282 14.691 -67.449 1.00 73.12 319 PRO A N 1
ATOM 2459 C CA . PRO A 1 319 ? -6.127 13.682 -66.830 1.00 73.12 319 PRO A CA 1
ATOM 2460 C C . PRO A 1 319 ? -6.019 13.656 -65.304 1.00 73.12 319 PRO A C 1
ATOM 2462 O O . PRO A 1 319 ? -4.940 13.850 -64.747 1.00 73.12 319 PRO A O 1
ATOM 2465 N N . GLN A 1 320 ? -7.135 13.386 -64.624 1.00 72.38 320 GLN A N 1
ATOM 2466 C CA . GLN A 1 320 ? -7.200 13.284 -63.164 1.00 72.38 320 GLN A CA 1
ATOM 2467 C C . GLN A 1 320 ? -7.945 12.027 -62.707 1.00 72.38 320 GLN A C 1
ATOM 2469 O O . GLN A 1 320 ? -8.915 11.596 -63.331 1.00 72.38 320 GLN A O 1
ATOM 2474 N N . GLY A 1 321 ? -7.505 11.472 -61.573 1.00 77.19 321 GLY A N 1
ATOM 2475 C CA . GLY A 1 321 ? -8.189 10.380 -60.877 1.00 77.19 321 GLY A CA 1
ATOM 2476 C C . GLY A 1 321 ? -8.406 9.154 -61.763 1.00 77.19 321 GLY A C 1
ATOM 2477 O O . GLY A 1 321 ? -7.456 8.616 -62.330 1.00 77.19 321 GLY A O 1
ATOM 2478 N N . ASP A 1 322 ? -9.667 8.747 -61.905 1.00 70.62 322 ASP A N 1
ATOM 2479 C CA . ASP A 1 322 ? -10.079 7.539 -62.631 1.00 70.62 322 ASP A CA 1
ATOM 2480 C C . ASP A 1 322 ? -9.741 7.559 -64.131 1.00 70.62 322 ASP A C 1
ATOM 2482 O O . ASP A 1 322 ? -9.738 6.511 -64.772 1.00 70.62 322 ASP A O 1
ATOM 2486 N N . GLN A 1 323 ? -9.406 8.725 -64.697 1.00 68.38 323 GLN A N 1
ATOM 2487 C CA . GLN A 1 323 ? -8.903 8.838 -66.071 1.00 68.38 323 GLN A CA 1
ATOM 2488 C C . GLN A 1 323 ? -7.491 8.251 -66.240 1.00 68.38 323 GLN A C 1
ATOM 2490 O O . GLN A 1 323 ? -7.111 7.898 -67.351 1.00 68.38 323 GLN A O 1
ATOM 2495 N N . LEU A 1 324 ? -6.717 8.152 -65.151 1.00 73.88 324 LEU A N 1
ATOM 2496 C CA . LEU A 1 324 ? -5.398 7.507 -65.118 1.00 73.88 324 LEU A CA 1
ATOM 2497 C C . LEU A 1 324 ? -5.475 6.029 -64.713 1.00 73.88 324 LEU A C 1
ATOM 2499 O O . LEU A 1 324 ? -4.480 5.320 -64.818 1.00 73.88 324 LEU A O 1
ATOM 2503 N N . ASN A 1 325 ? -6.634 5.562 -64.240 1.00 73.31 325 ASN A N 1
ATOM 2504 C CA . ASN A 1 325 ? -6.835 4.192 -63.771 1.00 73.31 325 ASN A CA 1
ATOM 2505 C C . ASN A 1 325 ? -7.174 3.243 -64.932 1.00 73.31 325 ASN A C 1
ATOM 2507 O O . ASN A 1 325 ? -8.187 2.543 -64.916 1.00 73.31 325 ASN A O 1
ATOM 2511 N N . VAL A 1 326 ? -6.349 3.277 -65.976 1.00 71.38 326 VAL A N 1
ATOM 2512 C CA . VAL A 1 326 ? -6.423 2.373 -67.123 1.00 71.38 326 VAL A CA 1
ATOM 2513 C C . VAL A 1 326 ? -5.031 1.885 -67.470 1.00 71.38 326 VAL A C 1
ATOM 2515 O O . VAL A 1 326 ? -4.047 2.604 -67.301 1.00 71.38 326 VAL A O 1
ATOM 2518 N N . ASP A 1 327 ? -4.957 0.646 -67.943 1.00 73.44 327 ASP A N 1
ATOM 2519 C CA . ASP A 1 327 ? -3.693 0.079 -68.385 1.00 73.44 327 ASP A CA 1
ATOM 2520 C C . ASP A 1 327 ? -3.334 0.679 -69.750 1.00 73.44 327 ASP A C 1
ATOM 2522 O O . ASP A 1 327 ? -4.098 0.560 -70.715 1.00 73.44 327 ASP A O 1
ATOM 2526 N N . PHE A 1 328 ? -2.210 1.390 -69.811 1.00 75.56 328 PHE A N 1
ATOM 2527 C CA . PHE A 1 328 ? -1.696 1.989 -71.038 1.00 75.56 328 PHE A CA 1
ATOM 2528 C C . PHE A 1 328 ? -0.540 1.139 -71.548 1.00 75.56 328 PHE A C 1
ATOM 2530 O O . PHE A 1 328 ? 0.479 0.986 -70.874 1.00 75.56 328 PHE A O 1
ATOM 2537 N N . HIS A 1 329 ? -0.666 0.640 -72.773 1.00 78.06 329 HIS A N 1
ATOM 2538 C CA . HIS A 1 329 ? 0.393 -0.119 -73.424 1.00 78.06 329 HIS A CA 1
ATOM 2539 C C . HIS A 1 329 ? 0.991 0.676 -74.582 1.00 78.06 329 HIS A C 1
ATOM 2541 O O . HIS A 1 329 ? 0.283 1.376 -75.309 1.00 78.06 329 HIS A O 1
ATOM 2547 N N . VAL A 1 330 ? 2.309 0.557 -74.752 1.00 78.94 330 VAL A N 1
ATOM 2548 C CA . VAL A 1 330 ? 3.008 1.056 -75.940 1.00 78.94 330 VAL A CA 1
ATOM 2549 C C . VAL A 1 330 ? 2.926 -0.034 -77.005 1.00 78.94 330 VAL A C 1
ATOM 2551 O O . VAL A 1 330 ? 3.563 -1.078 -76.871 1.00 78.94 330 VAL A O 1
ATOM 2554 N N . GLU A 1 331 ? 2.129 0.192 -78.047 1.00 74.81 331 GLU A N 1
ATOM 2555 C CA . GLU A 1 331 ? 2.055 -0.687 -79.216 1.00 74.81 331 GLU A CA 1
ATOM 2556 C C . GLU A 1 331 ? 2.946 -0.140 -80.345 1.00 74.81 331 GLU A C 1
ATOM 2558 O O . GLU A 1 331 ? 3.177 1.066 -80.470 1.00 74.81 331 GLU A O 1
ATOM 2563 N N . HIS A 1 332 ? 3.476 -1.050 -81.163 1.00 79.75 332 HIS A N 1
ATOM 2564 C CA . HIS A 1 332 ? 4.319 -0.741 -82.316 1.00 79.75 332 HIS A CA 1
ATOM 2565 C C . HIS A 1 332 ? 3.649 -1.258 -83.588 1.00 79.75 332 HIS A C 1
ATOM 2567 O O . HIS A 1 332 ? 3.364 -2.451 -83.704 1.00 79.75 332 HIS A O 1
ATOM 2573 N N . GLU A 1 333 ? 3.412 -0.374 -84.557 1.00 78.00 333 GLU A N 1
ATOM 2574 C CA . GLU A 1 333 ? 2.881 -0.776 -85.857 1.00 78.00 333 GLU A CA 1
ATOM 2575 C C . GLU A 1 333 ? 4.020 -1.165 -86.809 1.00 78.00 333 GLU A C 1
ATOM 2577 O O . GLU A 1 333 ? 4.748 -0.321 -87.332 1.00 78.00 333 GLU A O 1
ATOM 2582 N N . GLU A 1 334 ? 4.154 -2.466 -87.083 1.00 67.94 334 GLU A N 1
ATOM 2583 C CA . GLU A 1 334 ? 5.261 -3.031 -87.873 1.00 67.94 334 GLU A CA 1
ATOM 2584 C C . GLU A 1 334 ? 5.378 -2.470 -89.300 1.00 67.94 334 GLU A C 1
ATOM 2586 O O . GLU A 1 334 ? 6.462 -2.481 -89.879 1.00 67.94 334 GLU A O 1
ATOM 2591 N N . LYS A 1 335 ? 4.283 -1.964 -89.881 1.00 66.31 335 LYS A N 1
ATOM 2592 C CA . LYS A 1 335 ? 4.258 -1.453 -91.263 1.00 66.31 335 LYS A CA 1
ATOM 2593 C C . LYS A 1 335 ? 4.769 -0.022 -91.402 1.00 66.31 335 LYS A C 1
ATOM 2595 O O . LYS A 1 335 ? 5.153 0.372 -92.499 1.00 66.31 335 LYS A O 1
ATOM 2600 N N . SER A 1 336 ? 4.725 0.752 -90.324 1.00 64.06 336 SER A N 1
ATOM 2601 C CA . SER A 1 336 ? 4.979 2.192 -90.339 1.00 64.06 336 SER A CA 1
ATOM 2602 C C . SER A 1 336 ? 6.078 2.605 -89.347 1.00 64.06 336 SER A C 1
ATOM 2604 O O . SER A 1 336 ? 6.499 3.757 -89.339 1.00 64.06 336 SER A O 1
ATOM 2606 N N . SER A 1 337 ? 6.586 1.652 -88.550 1.00 68.38 337 SER A N 1
ATOM 2607 C CA . SER A 1 337 ? 7.586 1.860 -87.491 1.00 68.38 337 SER A CA 1
ATOM 2608 C C . SER A 1 337 ? 7.194 2.944 -86.477 1.00 68.38 337 SER A C 1
ATOM 2610 O O . SER A 1 337 ? 8.054 3.538 -85.825 1.00 68.38 337 SER A O 1
ATOM 2612 N N . HIS A 1 338 ? 5.893 3.210 -86.339 1.00 76.00 338 HIS A N 1
ATOM 2613 C CA . HIS A 1 338 ? 5.357 4.172 -85.387 1.00 76.00 338 HIS A CA 1
ATOM 2614 C C . HIS A 1 338 ? 4.987 3.481 -84.073 1.00 76.00 338 HIS A C 1
ATOM 2616 O O . HIS A 1 338 ? 4.313 2.447 -84.051 1.00 76.00 338 HIS A O 1
ATOM 2622 N N . PHE A 1 339 ? 5.428 4.086 -82.972 1.00 79.38 339 PHE A N 1
ATOM 2623 C CA . PHE A 1 339 ? 5.024 3.725 -81.619 1.00 79.38 339 PHE A CA 1
ATOM 2624 C C . PHE A 1 339 ? 3.867 4.620 -81.189 1.00 79.38 339 PHE A C 1
ATOM 2626 O O . PHE A 1 339 ? 3.885 5.824 -81.455 1.00 79.38 339 PHE A O 1
ATOM 2633 N N . TYR A 1 340 ? 2.882 4.049 -80.507 1.00 81.88 340 TYR A N 1
ATOM 2634 C CA . TYR A 1 340 ? 1.765 4.798 -79.946 1.00 81.88 340 TYR A CA 1
ATOM 2635 C C . TYR A 1 340 ? 1.269 4.169 -78.647 1.00 81.88 340 TYR A C 1
ATOM 2637 O O . TYR A 1 340 ? 1.466 2.984 -78.384 1.00 81.88 340 TYR A O 1
ATOM 2645 N N . LEU A 1 341 ? 0.616 4.986 -77.825 1.00 80.19 341 LEU A N 1
ATOM 2646 C CA . LEU A 1 341 ? -0.081 4.532 -76.629 1.00 80.19 341 LEU A CA 1
ATOM 2647 C C . LEU A 1 341 ? -1.490 4.070 -76.988 1.00 80.19 341 LEU A C 1
ATOM 2649 O O . LEU A 1 341 ? -2.194 4.731 -77.753 1.00 80.19 341 LEU A O 1
ATOM 2653 N N . LYS A 1 342 ? -1.914 2.955 -76.406 1.00 79.50 342 LYS A N 1
ATOM 2654 C CA . LYS A 1 342 ? -3.271 2.438 -76.546 1.00 79.50 342 LYS A CA 1
ATOM 2655 C C . LYS A 1 342 ? -3.787 1.964 -75.196 1.00 79.50 342 LYS A C 1
ATOM 2657 O O . LYS A 1 342 ? -3.048 1.376 -74.408 1.00 79.50 342 LYS A O 1
ATOM 2662 N N . GLU A 1 343 ? -5.061 2.241 -74.942 1.00 78.00 343 GLU A N 1
ATOM 2663 C CA . GLU A 1 343 ? -5.775 1.694 -73.791 1.00 78.00 343 GLU A CA 1
ATOM 2664 C C . GLU A 1 343 ? -5.866 0.165 -73.938 1.00 78.00 343 GLU A C 1
ATOM 2666 O O . GLU A 1 343 ? -6.218 -0.344 -75.008 1.00 78.00 343 GLU A O 1
ATOM 2671 N N . GLY A 1 344 ? -5.566 -0.574 -72.869 1.00 67.56 344 GLY A N 1
ATOM 2672 C CA . GLY A 1 344 ? -5.785 -2.015 -72.823 1.00 67.56 344 GLY A CA 1
ATOM 2673 C C . GLY A 1 344 ? -7.261 -2.343 -73.066 1.00 67.56 344 GLY A C 1
ATOM 2674 O O . GLY A 1 344 ? -8.153 -1.781 -72.425 1.00 67.56 344 GLY A O 1
ATOM 2675 N N . SER A 1 345 ? -7.548 -3.255 -74.001 1.00 57.66 345 SER A N 1
ATOM 2676 C CA . SER A 1 345 ? -8.917 -3.729 -74.213 1.00 57.66 345 SER A CA 1
ATOM 2677 C C . SER A 1 345 ? -9.376 -4.473 -72.962 1.00 57.66 345 SER A C 1
ATOM 2679 O O . SER A 1 345 ? -8.780 -5.486 -72.599 1.00 57.66 345 SER A O 1
ATOM 2681 N N . ILE A 1 346 ? -10.435 -3.989 -72.313 1.00 49.44 346 ILE A N 1
ATOM 2682 C CA . ILE A 1 346 ? -11.052 -4.644 -71.156 1.00 49.44 346 ILE A CA 1
ATOM 2683 C C . ILE A 1 346 ? -11.609 -6.004 -71.608 1.00 49.44 346 ILE A C 1
ATOM 2685 O O . ILE A 1 346 ? -12.754 -6.119 -72.034 1.00 49.44 346 ILE A O 1
ATOM 2689 N N . SER A 1 347 ? -10.794 -7.049 -71.512 1.00 40.59 347 SER A N 1
ATOM 2690 C CA . SER A 1 347 ? -11.217 -8.451 -71.531 1.00 40.59 347 SER A CA 1
ATOM 2691 C C . SER A 1 347 ? -10.967 -9.096 -70.170 1.00 40.59 347 SER A C 1
ATOM 2693 O O . SER A 1 347 ? -10.492 -10.222 -70.070 1.00 40.59 347 SER A O 1
ATOM 2695 N N . SER A 1 348 ? -11.303 -8.370 -69.107 1.00 33.78 348 SER A N 1
ATOM 2696 C CA . SER A 1 348 ? -11.620 -8.938 -67.800 1.00 33.78 348 SER A CA 1
ATOM 2697 C C . SER A 1 348 ? -12.498 -7.940 -67.059 1.00 33.78 348 SER A C 1
ATOM 2699 O O . SER A 1 348 ? -12.033 -6.892 -66.612 1.00 33.78 348 SER A O 1
ATOM 2701 N N . ALA A 1 349 ? -13.790 -8.249 -66.988 1.00 43.25 349 ALA A N 1
ATOM 2702 C CA . ALA A 1 349 ? -14.744 -7.537 -66.163 1.00 43.25 349 ALA A CA 1
ATOM 2703 C C . ALA A 1 349 ? -14.244 -7.499 -64.712 1.00 43.25 349 ALA A C 1
ATOM 2705 O O . ALA A 1 349 ? -14.187 -8.524 -64.037 1.00 43.25 349 ALA A O 1
ATOM 2706 N N . PHE A 1 350 ? -13.905 -6.307 -64.240 1.00 34.75 350 PHE A N 1
ATOM 2707 C CA . PHE A 1 350 ? -13.974 -5.985 -62.827 1.00 34.75 350 PHE A CA 1
ATOM 2708 C C . PHE A 1 350 ? -14.884 -4.764 -62.729 1.00 34.75 350 PHE A C 1
ATOM 2710 O O . PHE A 1 350 ? -14.438 -3.627 -62.858 1.00 34.75 350 PHE A O 1
ATOM 2717 N N . GLU A 1 351 ? -16.190 -5.013 -62.613 1.00 34.75 351 GLU A N 1
ATOM 2718 C CA . GLU A 1 351 ? -17.115 -4.010 -62.091 1.00 34.75 351 GLU A CA 1
ATOM 2719 C C . GLU A 1 351 ? -16.676 -3.717 -60.650 1.00 34.75 351 GLU A C 1
ATOM 2721 O O . GLU A 1 351 ? -16.743 -4.617 -59.807 1.00 34.75 351 GLU A O 1
ATOM 2726 N N . PRO A 1 352 ? -16.203 -2.503 -60.321 1.00 36.12 352 PRO A N 1
ATOM 2727 C CA . PRO A 1 352 ? -16.090 -2.136 -58.923 1.00 36.12 352 PRO A CA 1
ATOM 2728 C C . PRO A 1 352 ? -17.520 -2.071 -58.365 1.00 36.12 352 PRO A C 1
ATOM 2730 O O . PRO A 1 352 ? -18.385 -1.457 -58.998 1.00 36.12 352 PRO A O 1
ATOM 2733 N N . PRO A 1 353 ? -17.816 -2.684 -57.205 1.00 32.94 353 PRO A N 1
ATOM 2734 C CA . PRO A 1 353 ? -19.135 -2.550 -56.619 1.00 32.94 353 PRO A CA 1
ATOM 2735 C C . PRO A 1 353 ? -19.359 -1.067 -56.330 1.00 32.94 353 PRO A C 1
ATOM 2737 O O . PRO A 1 353 ? -18.575 -0.432 -55.621 1.00 32.94 353 PRO A O 1
ATOM 2740 N N . SER A 1 354 ? -20.429 -0.507 -56.891 1.00 33.44 354 SER A N 1
ATOM 2741 C CA . SER A 1 354 ? -20.934 0.802 -56.508 1.00 33.44 354 SER A CA 1
ATOM 2742 C C . SER A 1 354 ? -21.364 0.727 -55.045 1.00 33.44 354 SER A C 1
ATOM 2744 O O . SER A 1 354 ? -22.492 0.350 -54.727 1.00 33.44 354 SER A O 1
ATOM 2746 N N . VAL A 1 355 ? -20.449 1.045 -54.133 1.00 31.77 355 VAL A N 1
ATOM 2747 C CA . VAL A 1 355 ? -20.800 1.297 -52.740 1.00 31.77 355 VAL A CA 1
ATOM 2748 C C . VAL A 1 355 ? -21.513 2.644 -52.722 1.00 31.77 355 VAL A C 1
ATOM 2750 O O . VAL A 1 355 ? -20.892 3.701 -52.622 1.00 31.77 355 VAL A O 1
ATOM 2753 N N . GLU A 1 356 ? -22.839 2.599 -52.852 1.00 32.75 356 GLU A N 1
ATOM 2754 C CA . GLU A 1 356 ? -23.716 3.685 -52.431 1.00 32.75 356 GLU A CA 1
ATOM 2755 C C . GLU A 1 356 ? -23.454 3.955 -50.945 1.00 32.75 356 GLU A C 1
ATOM 2757 O O . GLU A 1 356 ? -23.968 3.280 -50.048 1.00 32.75 356 GLU A O 1
ATOM 2762 N N . LEU A 1 357 ? -22.634 4.968 -50.665 1.00 32.69 357 LEU A N 1
ATOM 2763 C CA . LEU A 1 357 ? -22.559 5.570 -49.343 1.00 32.69 357 LEU A CA 1
ATOM 2764 C C . LEU A 1 357 ? -23.891 6.270 -49.081 1.00 32.69 357 LEU A C 1
ATOM 2766 O O . LEU A 1 357 ? -24.129 7.411 -49.476 1.00 32.69 357 LEU A O 1
ATOM 2770 N N . LYS A 1 358 ? -24.784 5.534 -48.421 1.00 30.39 358 LYS A N 1
ATOM 2771 C CA . LYS A 1 358 ? -26.067 6.008 -47.919 1.00 30.39 358 LYS A CA 1
ATOM 2772 C C . LYS A 1 358 ? -25.840 7.227 -47.024 1.00 30.39 358 LYS A C 1
ATOM 2774 O O . LYS A 1 358 ? -25.429 7.106 -45.871 1.00 30.39 358 LYS A O 1
ATOM 2779 N N . ASN A 1 359 ? -26.130 8.401 -47.580 1.00 33.28 359 ASN A N 1
ATOM 2780 C CA . ASN A 1 359 ? -26.188 9.676 -46.880 1.00 33.28 359 ASN A CA 1
ATOM 2781 C C . ASN A 1 359 ? -27.009 9.547 -45.590 1.00 33.28 359 ASN A C 1
ATOM 2783 O O . ASN A 1 359 ? -28.220 9.316 -45.624 1.00 33.28 359 ASN A O 1
ATOM 2787 N N . ARG A 1 360 ? -26.360 9.772 -44.447 1.00 32.56 360 ARG A N 1
ATOM 2788 C CA . ARG A 1 360 ? -27.032 10.125 -43.196 1.00 32.56 360 ARG A CA 1
ATOM 2789 C C . ARG A 1 360 ? -26.534 11.502 -42.776 1.00 32.56 360 ARG A C 1
ATOM 2791 O O . ARG A 1 360 ? -25.515 11.641 -42.112 1.00 32.56 360 ARG A O 1
ATOM 2798 N N . ASN A 1 361 ? -27.273 12.522 -43.202 1.00 33.66 361 ASN A N 1
ATOM 2799 C CA . ASN A 1 361 ? -27.169 13.861 -42.642 1.00 33.66 361 ASN A CA 1
ATOM 2800 C C . ASN A 1 361 ? -27.608 13.822 -41.173 1.00 33.66 361 ASN A C 1
ATOM 2802 O O . ASN A 1 361 ? -28.793 13.657 -40.893 1.00 33.66 361 ASN A O 1
ATOM 2806 N N . VAL A 1 362 ? -26.667 14.039 -40.257 1.00 33.66 362 VAL A N 1
ATOM 2807 C CA . VAL A 1 362 ? -26.918 14.735 -38.990 1.00 33.66 362 VAL A CA 1
ATOM 2808 C C . VAL A 1 362 ? -25.759 15.709 -38.821 1.00 33.66 362 VAL A C 1
ATOM 2810 O O . VAL A 1 362 ? -24.601 15.309 -38.737 1.00 33.66 362 VAL A O 1
ATOM 2813 N N . GLY A 1 363 ? -26.075 16.997 -38.910 1.00 34.06 363 GLY A N 1
ATOM 2814 C CA . GLY A 1 363 ? -25.088 18.060 -38.991 1.00 34.06 363 GLY A CA 1
ATOM 2815 C C . GLY A 1 363 ? -24.346 18.293 -37.685 1.00 34.06 363 GLY A C 1
ATOM 2816 O O . GLY A 1 363 ? -24.963 18.339 -36.634 1.00 34.06 363 GLY A O 1
ATOM 2817 N N . VAL A 1 364 ? -23.044 18.540 -37.800 1.00 33.28 364 VAL A N 1
ATOM 2818 C CA . VAL A 1 364 ? -22.293 19.560 -37.058 1.00 33.28 364 VAL A CA 1
ATOM 2819 C C . VAL A 1 364 ? -21.133 19.966 -37.969 1.00 33.28 364 VAL A C 1
ATOM 2821 O O . VAL A 1 364 ? -20.439 19.117 -38.524 1.00 33.28 364 VAL A O 1
ATOM 2824 N N . GLY A 1 365 ? -20.955 21.270 -38.180 1.00 40.94 365 GLY A N 1
ATOM 2825 C CA . GLY A 1 365 ? -19.888 21.806 -39.015 1.00 40.94 365 GLY A CA 1
ATOM 2826 C C . GLY A 1 365 ? -18.507 21.495 -38.445 1.00 40.94 365 GLY A C 1
ATOM 2827 O O . GLY A 1 365 ? -18.157 21.961 -37.366 1.00 40.94 365 GLY A O 1
ATOM 2828 N N . LEU A 1 366 ? -17.700 20.766 -39.209 1.00 31.00 366 LEU A N 1
ATOM 2829 C CA . LEU A 1 366 ? -16.253 20.695 -39.043 1.00 31.00 366 LEU A CA 1
ATOM 2830 C C . LEU A 1 366 ? -15.626 20.526 -40.428 1.00 31.00 366 LEU A C 1
ATOM 2832 O O . LEU A 1 366 ? -15.904 19.569 -41.147 1.00 31.00 366 LEU A O 1
ATOM 2836 N N . LYS A 1 367 ? -14.791 21.497 -40.814 1.00 34.62 367 LYS A N 1
ATOM 2837 C CA . LYS A 1 367 ? -13.942 21.434 -42.008 1.00 34.62 367 LYS A CA 1
ATOM 2838 C C . LYS A 1 367 ? -12.966 20.264 -41.848 1.00 34.62 367 LYS A C 1
ATOM 2840 O O . LYS A 1 367 ? -11.898 20.433 -41.266 1.00 34.62 367 LYS A O 1
ATOM 2845 N N . SER A 1 368 ? -13.329 19.088 -42.349 1.00 32.22 368 SER A N 1
ATOM 2846 C CA . SER A 1 368 ? -12.423 17.944 -42.400 1.00 32.22 368 SER A CA 1
ATOM 2847 C C . SER A 1 368 ? -11.457 18.126 -43.569 1.00 32.22 368 SER A C 1
ATOM 2849 O O . SER A 1 368 ? -11.822 17.976 -44.734 1.00 32.22 368 SER A O 1
ATOM 2851 N N . ARG A 1 369 ? -10.220 18.518 -43.253 1.00 35.12 369 ARG A N 1
ATOM 2852 C CA . ARG A 1 369 ? -9.073 18.331 -44.141 1.00 35.12 369 ARG A CA 1
ATOM 2853 C C . ARG A 1 369 ? -8.753 16.839 -44.145 1.00 35.12 369 ARG A C 1
ATOM 2855 O O . ARG A 1 369 ? -8.235 16.323 -43.160 1.00 35.12 369 ARG A O 1
ATOM 2862 N N . THR A 1 370 ? -9.030 16.161 -45.249 1.00 34.38 370 THR A N 1
ATOM 2863 C CA . THR A 1 370 ? -8.504 14.827 -45.537 1.00 34.38 370 THR A CA 1
ATOM 2864 C C . THR A 1 370 ? -6.994 14.931 -45.751 1.00 34.38 370 THR A C 1
ATOM 2866 O O . THR A 1 370 ? -6.516 15.264 -46.831 1.00 34.38 370 THR A O 1
ATOM 2869 N N . ALA A 1 371 ? -6.233 14.710 -44.681 1.00 32.53 371 ALA A N 1
ATOM 2870 C CA . ALA A 1 371 ? -4.788 14.537 -44.724 1.00 32.53 371 ALA A CA 1
ATOM 2871 C C . ALA A 1 371 ? -4.492 13.053 -44.993 1.00 32.53 371 ALA A C 1
ATOM 2873 O O . ALA A 1 371 ? -4.818 12.202 -44.168 1.00 32.53 371 ALA A O 1
ATOM 2874 N N . SER A 1 372 ? -3.910 12.729 -46.150 1.00 35.00 372 SER A N 1
ATOM 2875 C CA . SER A 1 372 ? -3.336 11.403 -46.389 1.00 35.00 372 SER A CA 1
ATOM 2876 C C . SER A 1 372 ? -2.013 11.282 -45.629 1.00 35.00 372 SER A C 1
ATOM 2878 O O . SER A 1 372 ? -1.309 12.271 -45.437 1.00 35.00 372 SER A O 1
ATOM 2880 N N . SER A 1 373 ? -1.639 10.073 -45.207 1.00 32.62 373 SER A N 1
ATOM 2881 C CA . SER A 1 373 ? -0.457 9.795 -44.368 1.00 32.62 373 SER A CA 1
ATOM 2882 C C . SER A 1 373 ? 0.888 10.297 -44.929 1.00 32.62 373 SER A C 1
ATOM 2884 O O . SER A 1 373 ? 1.883 10.319 -44.213 1.00 32.62 373 SER A O 1
ATOM 2886 N N . TYR A 1 374 ? 0.926 10.762 -46.181 1.00 35.44 374 TYR A N 1
ATOM 2887 C CA . TYR A 1 374 ? 2.081 11.407 -46.807 1.00 35.44 374 TYR A CA 1
ATOM 2888 C C . TYR A 1 374 ? 2.226 12.905 -46.467 1.00 35.44 374 TYR A C 1
ATOM 2890 O O . TYR A 1 374 ? 3.319 13.459 -46.567 1.00 35.44 374 TYR A O 1
ATOM 2898 N N . SER A 1 375 ? 1.161 13.583 -46.020 1.00 37.81 375 SER A N 1
ATOM 2899 C CA . SER A 1 375 ? 1.186 15.023 -45.715 1.00 37.81 375 SER A CA 1
ATOM 2900 C C . SER A 1 375 ? 1.710 15.368 -44.316 1.00 37.81 375 SER A C 1
ATOM 2902 O O . SER A 1 375 ? 1.841 16.546 -43.997 1.00 37.81 375 SER A O 1
ATOM 2904 N N . MET A 1 376 ? 2.015 14.374 -43.472 1.00 40.88 376 MET A N 1
ATOM 2905 C CA . MET A 1 376 ? 2.560 14.591 -42.119 1.00 40.88 376 MET A CA 1
ATOM 2906 C C . MET A 1 376 ? 4.094 14.551 -42.036 1.00 40.88 376 MET A C 1
ATOM 2908 O O . MET A 1 376 ? 4.649 14.830 -40.978 1.00 40.88 376 MET A O 1
ATOM 2912 N N . LEU A 1 377 ? 4.795 14.273 -43.142 1.00 35.53 377 LEU A N 1
ATOM 2913 C CA . LEU A 1 377 ? 6.263 14.158 -43.164 1.00 35.53 377 LEU A CA 1
ATOM 2914 C C . LEU A 1 377 ? 6.988 15.342 -43.826 1.00 35.53 377 LEU A C 1
ATOM 2916 O O . LEU A 1 377 ? 8.212 15.357 -43.887 1.00 35.53 377 LEU A O 1
ATOM 2920 N N . SER A 1 378 ? 6.262 16.373 -44.265 1.00 41.16 378 SER A N 1
ATOM 2921 C CA . SER A 1 378 ? 6.843 17.597 -44.832 1.00 41.16 378 SER A CA 1
ATOM 2922 C C . SER A 1 378 ? 6.457 18.823 -44.002 1.00 41.16 378 SER A C 1
ATOM 2924 O O . SER A 1 378 ? 5.719 19.696 -44.460 1.00 41.16 378 SER A O 1
ATOM 2926 N N . ASN A 1 379 ? 6.984 18.922 -42.781 1.00 36.16 379 ASN A N 1
ATOM 2927 C CA . ASN A 1 379 ? 6.995 20.199 -42.073 1.00 36.16 379 ASN A CA 1
ATOM 2928 C C . ASN A 1 379 ? 8.218 21.017 -42.506 1.00 36.16 379 ASN A C 1
ATOM 2930 O O . ASN A 1 379 ? 9.366 20.663 -42.236 1.00 36.16 379 ASN A O 1
ATOM 2934 N N . LYS A 1 380 ? 7.941 22.139 -43.182 1.00 35.03 380 LYS A N 1
ATOM 2935 C CA . LYS A 1 380 ? 8.886 23.233 -43.430 1.00 35.03 380 LYS A CA 1
ATOM 2936 C C . LYS A 1 380 ? 9.504 23.675 -42.100 1.00 35.03 380 LYS A C 1
ATOM 2938 O O . LYS A 1 380 ? 8.799 24.178 -41.230 1.00 35.03 380 LYS A O 1
ATOM 2943 N N . ARG A 1 381 ? 10.828 23.560 -41.979 1.00 37.34 381 ARG A N 1
ATOM 2944 C CA . ARG A 1 381 ? 11.611 24.347 -41.019 1.00 37.34 381 ARG A CA 1
ATOM 2945 C C . ARG A 1 381 ? 11.531 25.817 -41.437 1.00 37.34 381 ARG A C 1
ATOM 2947 O O . ARG A 1 381 ? 12.062 26.173 -42.486 1.00 37.34 381 ARG A O 1
ATOM 2954 N N . SER A 1 382 ? 10.877 26.659 -40.641 1.00 33.59 382 SER A N 1
ATOM 2955 C CA . SER A 1 382 ? 11.110 28.104 -40.679 1.00 33.59 382 SER A CA 1
ATOM 2956 C C . SER A 1 382 ? 12.168 28.437 -39.636 1.00 33.59 382 SER A C 1
ATOM 2958 O O . SER A 1 382 ? 11.957 28.212 -38.446 1.00 33.59 382 SER A O 1
ATOM 2960 N N . PHE A 1 383 ? 13.305 28.934 -40.110 1.00 34.72 383 PHE A N 1
ATOM 2961 C CA . PHE A 1 383 ? 14.314 29.585 -39.289 1.00 34.72 383 PHE A CA 1
ATOM 2962 C C . PHE A 1 383 ? 13.720 30.830 -38.619 1.00 34.72 383 PHE A C 1
ATOM 2964 O O . PHE A 1 383 ? 13.060 31.630 -39.286 1.00 34.72 383 PHE A O 1
ATOM 2971 N N . LEU A 1 384 ? 14.005 30.976 -37.328 1.00 33.75 384 LEU A N 1
ATOM 2972 C CA . LEU A 1 384 ? 14.197 32.248 -36.641 1.00 33.75 384 LEU A CA 1
ATOM 2973 C C . LEU A 1 384 ? 15.536 32.156 -35.914 1.00 33.75 384 LEU A C 1
ATOM 2975 O O . LEU A 1 384 ? 15.774 31.084 -35.307 1.00 33.75 384 LEU A O 1
#

Secondary structure (DSSP, 8-state):
--HHHHGGGBGGGSTT--EEE-SSSTT-EEE-TTGGGG----TT-SSPPP-TTHHHHT-SGGG-PPP-BSSPPPTTEEEEE--STT-S-EEEEEE-TT-SSEEEEEE--B--TT-EEEEEE-SS-EEEEEE-S-TT-TT-HHHHSSS---SBPSTHHHHHHHHHHHTTTTGGGTT---HHHHHHGGGS-SSSS--TTS--HHHHHHHHHHHHHHHHTTT--SSSS-----GGG--SS--PPP-------------S--GGGHHHHHHHHHHHHHHHHHHHHHHHTTTSS--TTSHHHHHHHHHHSPPPSTTTT-TTT---GGGS-S-EEEEEETTTTEEEEEEPP--S------------------------TTTTS-------

Foldseek 3Di:
DAPVLCLQQAQQSDPPFDWDAFPVDGPFTFGPPPCLVVPDADVPDLEGDDGPCCVVVVGPPPSRYDHHFRHAFDALAKAKTLSRPLDQWIKIWAHHPLANDIDIDIDFDDDQQQKDWDWDDDPPDIDIDIDGPDPPPCRGNPNFDDPDDPDIDSCVSVLVVVVCVVQVRRCSSNNPNRPSSNVLSVLDDRDPDHDPVGDHSVVVSCVSCVVSVVVVCVLDDPDPDDPDDDVPSDDPPRDDDDDDDDDDDDDPDVDPDDPVCVVVVVVVVVVVVVVVVVVVVCVVPPPPDDDCVPPVNVVVQAVPADDAPLQPPVVDVGDDDVSPVFDWDWDADPVPRDTHIDTDDPPDDDDPPPPPPPDDDDDDDDPDDPDDPVNVPDDDDDDD

Radius of gyration: 40.12 Å; chains: 1; bounding box: 64×52×128 Å

Organism: NCBI:txid61207